Protein AF-A0A1Y1R389-F1 (afdb_monomer_lite)

Foldseek 3Di:
DDDDDDDDDDDDPVVVVVVVVVVVVVVVVVVVVVVVVVVVVVVVVVVVVVVVVVVVVVVVVVVVVVVVVVVVVVVVVVVVVVVVVVVVVVVVVVVVVVVVVVVVVVVVVVVVVVVVVVVVVVVVVVVVVVVVVVVVVVVVVVVPVVVVVVVVVVVVVVVVVVVVVVVVVVVVVVVVVVVVVVVVVVVVVVVVVVVVVVVVVVVVVVVVVVVVVVVVVVVVVVVVVVVVVVVVVVVVVVVVVVVVVVVVVVVVVVVVVVVVPPPADEEEDEEDECQVQEDDDDDPAKYKYFYQHWDQHPNRTDHHGWMWIAHPVVRDIDIHDPDPDPQWDADPVGDTDGDPDDDDCVNVVRDDDDDDDDDDDDDDDDDDDDDDDDDDPDDDDDPDPDDPDPDDDDPDPVVVVVVVVVVVVVVVVVVVVVVVVVVVVVVVVVVVVVVVVVVVVVVVVPVVDPQPPAAEAEDQDDDDPVRDDDRHHYDHDD

Structure (mmCIF, N/CA/C/O backbone):
data_AF-A0A1Y1R389-F1
#
_entry.id   AF-A0A1Y1R389-F1
#
loop_
_atom_site.group_PDB
_atom_site.id
_atom_site.type_symbol
_atom_site.label_atom_id
_atom_site.label_alt_id
_atom_site.label_comp_id
_atom_site.label_asym_id
_atom_site.label_entity_id
_atom_site.label_seq_id
_atom_site.pdbx_PDB_ins_code
_atom_site.Cartn_x
_atom_site.Cartn_y
_atom_site.Cartn_z
_atom_site.occupancy
_atom_site.B_iso_or_equiv
_atom_site.auth_seq_id
_atom_site.auth_comp_id
_atom_site.auth_asym_id
_atom_site.auth_atom_id
_atom_site.pdbx_PDB_model_num
ATOM 1 N N . MET A 1 1 ? -97.503 27.993 223.653 1.00 45.38 1 MET A N 1
ATOM 2 C CA . MET A 1 1 ? -98.940 27.662 223.507 1.00 45.38 1 MET A CA 1
ATOM 3 C C . MET A 1 1 ? -99.157 27.095 222.106 1.00 45.38 1 MET A C 1
ATOM 5 O O . MET A 1 1 ? -98.346 27.399 221.241 1.00 45.38 1 MET A O 1
ATOM 9 N N . ALA A 1 2 ? -100.157 26.230 221.907 1.00 49.81 2 ALA A N 1
ATOM 10 C CA . ALA A 1 2 ? -100.458 25.597 220.611 1.00 49.81 2 ALA A CA 1
ATOM 11 C C . ALA A 1 2 ? -101.105 26.612 219.616 1.00 49.81 2 ALA A C 1
ATOM 13 O O . ALA A 1 2 ? -101.190 27.790 219.946 1.00 49.81 2 ALA A O 1
ATOM 14 N N . ILE A 1 3 ? -101.552 26.268 218.400 1.00 48.22 3 ILE A N 1
ATOM 15 C CA . ILE A 1 3 ? -102.660 25.336 218.094 1.00 48.22 3 ILE A CA 1
ATOM 16 C C . ILE A 1 3 ? -102.503 24.677 216.705 1.00 48.22 3 ILE A C 1
ATOM 18 O O . ILE A 1 3 ? -101.994 25.263 215.756 1.00 48.22 3 ILE A O 1
ATOM 22 N N . LYS A 1 4 ? -102.998 23.437 216.620 1.00 59.94 4 LYS A N 1
ATOM 23 C CA . LYS A 1 4 ? -103.122 22.549 215.452 1.00 59.94 4 LYS A CA 1
ATOM 24 C C . LYS A 1 4 ? -104.502 22.728 214.793 1.00 59.94 4 LYS A C 1
ATOM 26 O O . LYS A 1 4 ? -105.494 22.657 215.513 1.00 59.94 4 LYS A O 1
ATOM 31 N N . VAL A 1 5 ? -104.589 22.872 213.464 1.00 45.84 5 VAL A N 1
ATOM 32 C CA . VAL A 1 5 ? -105.862 22.850 212.695 1.00 45.84 5 VAL A CA 1
ATOM 33 C C . VAL A 1 5 ? -105.680 22.084 211.373 1.00 45.84 5 VAL A C 1
ATOM 35 O O . VAL A 1 5 ? -104.595 22.100 210.797 1.00 45.84 5 VAL A O 1
ATOM 38 N N . THR A 1 6 ? -106.730 21.398 210.903 1.00 64.38 6 THR A N 1
ATOM 39 C CA . THR A 1 6 ? -106.739 20.533 209.706 1.00 64.38 6 THR A CA 1
ATOM 40 C C . THR A 1 6 ? -107.938 20.851 208.800 1.00 64.38 6 THR A C 1
ATOM 42 O O . THR A 1 6 ? -109.067 20.759 209.268 1.00 64.38 6 THR A O 1
ATOM 45 N N . VAL A 1 7 ? -107.689 21.174 207.520 1.00 46.91 7 VAL A N 1
ATOM 46 C CA . VAL A 1 7 ? -108.615 21.300 206.356 1.00 46.91 7 VAL A CA 1
ATOM 47 C C . VAL A 1 7 ? -107.730 21.138 205.093 1.00 46.91 7 VAL A C 1
ATOM 49 O O . VAL A 1 7 ? -106.560 21.503 205.175 1.00 46.91 7 VAL A O 1
ATOM 52 N N . GLY A 1 8 ? -108.114 20.623 203.915 1.00 51.69 8 GLY A N 1
ATOM 53 C CA . GLY A 1 8 ? -109.344 20.010 203.370 1.00 51.69 8 GLY A CA 1
ATOM 54 C C . GLY A 1 8 ? -109.070 19.541 201.914 1.00 51.69 8 GLY A C 1
ATOM 55 O O . GLY A 1 8 ? -107.903 19.496 201.527 1.00 51.69 8 GLY A O 1
ATOM 56 N N . ALA A 1 9 ? -110.082 19.207 201.090 1.00 58.72 9 ALA A N 1
ATOM 57 C CA . ALA A 1 9 ? -109.864 18.739 199.701 1.00 58.72 9 ALA A CA 1
ATOM 58 C C . ALA A 1 9 ? -110.769 19.392 198.630 1.00 58.72 9 ALA A C 1
ATOM 60 O O . ALA A 1 9 ? -111.972 19.511 198.843 1.00 58.72 9 ALA A O 1
ATOM 61 N N . VAL A 1 10 ? -110.195 19.705 197.452 1.00 46.00 10 VAL A N 1
ATOM 62 C CA . VAL A 1 10 ? -110.872 19.883 196.140 1.00 46.00 10 VAL A CA 1
ATOM 63 C C . VAL A 1 10 ? -109.866 19.560 195.018 1.00 46.00 10 VAL A C 1
ATOM 65 O O . VAL A 1 10 ? -108.827 20.212 194.958 1.00 46.00 10 VAL A O 1
ATOM 68 N N . ASN A 1 11 ? -110.135 18.594 194.124 1.00 57.62 11 ASN A N 1
ATOM 69 C CA . ASN A 1 11 ? -109.283 18.333 192.945 1.00 57.62 11 ASN A CA 1
ATOM 70 C C . ASN A 1 11 ? -110.020 17.515 191.852 1.00 57.62 11 ASN A C 1
ATOM 72 O O . ASN A 1 11 ? -110.105 16.296 191.967 1.00 57.62 11 ASN A O 1
ATOM 76 N N . ALA A 1 12 ? -110.583 18.159 190.818 1.00 52.56 12 ALA A N 1
ATOM 77 C CA . ALA A 1 12 ? -111.330 17.462 189.749 1.00 52.56 12 ALA A CA 1
ATOM 78 C C . ALA A 1 12 ? -111.183 18.038 188.316 1.00 52.56 12 ALA A C 1
ATOM 80 O O . ALA A 1 12 ? -111.025 17.241 187.393 1.00 52.56 12 ALA A O 1
ATOM 81 N N . PRO A 1 13 ? -111.174 19.369 188.065 1.00 55.53 13 PRO A N 1
ATOM 82 C CA . PRO A 1 13 ? -111.161 19.890 186.686 1.00 55.53 13 PRO A CA 1
ATOM 83 C C . PRO A 1 13 ? -109.853 19.679 185.903 1.00 55.53 13 PRO A C 1
ATOM 85 O O . PRO A 1 13 ? -109.844 19.813 184.684 1.00 55.53 13 PRO A O 1
ATOM 88 N N . VAL A 1 14 ? -108.744 19.371 186.583 1.00 59.16 14 VAL A N 1
ATOM 89 C CA . VAL A 1 14 ? -107.401 19.308 185.972 1.00 59.16 14 VAL A CA 1
ATOM 90 C C . VAL A 1 14 ? -107.189 18.032 185.141 1.00 59.16 14 VAL A C 1
ATOM 92 O O . VAL A 1 14 ? -106.458 18.064 184.154 1.00 59.16 14 VAL A O 1
ATOM 95 N N . ASN A 1 15 ? -107.844 16.918 185.490 1.00 59.34 15 ASN A N 1
ATOM 96 C CA . ASN A 1 15 ? -107.524 15.606 184.909 1.00 59.34 15 ASN A CA 1
ATOM 97 C C . ASN A 1 15 ? -107.924 15.486 183.425 1.00 59.34 15 ASN A C 1
ATOM 99 O O . ASN A 1 15 ? -107.155 14.981 182.612 1.00 59.34 15 ASN A O 1
ATOM 103 N N . VAL A 1 16 ? -109.086 16.034 183.050 1.00 61.75 16 VAL A N 1
ATOM 104 C CA . VAL A 1 16 ? -109.614 15.979 181.670 1.00 61.75 16 VAL A CA 1
ATOM 105 C C . VAL A 1 16 ? -108.739 16.779 180.692 1.00 61.75 16 VAL A C 1
ATOM 107 O O . VAL A 1 16 ? -108.562 16.388 179.539 1.00 61.75 16 VAL A O 1
ATOM 110 N N . ALA A 1 17 ? -108.142 17.883 181.152 1.00 59.91 17 ALA A N 1
ATOM 111 C CA . ALA A 1 17 ? -107.204 18.669 180.349 1.00 59.91 17 ALA A CA 1
ATOM 112 C C . ALA A 1 17 ? -105.877 17.925 180.104 1.00 59.91 17 ALA A C 1
ATOM 114 O O . ALA A 1 17 ? -105.259 18.107 179.055 1.00 59.91 17 ALA A O 1
ATOM 115 N N . LEU A 1 18 ? -105.461 17.074 181.048 1.00 61.00 18 LEU A N 1
ATOM 116 C CA . LEU A 1 18 ? -104.231 16.287 180.965 1.00 61.00 18 LEU A CA 1
ATOM 117 C C . LEU A 1 18 ? -104.371 15.123 179.966 1.00 61.00 18 LEU A C 1
ATOM 119 O O . LEU A 1 18 ? -103.515 14.938 179.103 1.00 61.00 18 LEU A O 1
ATOM 123 N N . GLU A 1 19 ? -105.494 14.400 180.016 1.00 65.19 19 GLU A N 1
ATOM 124 C CA . GLU A 1 19 ? -105.817 13.313 179.075 1.00 65.19 19 GLU A CA 1
ATOM 125 C C . GLU A 1 19 ? -105.947 13.823 177.625 1.00 65.19 19 GLU A C 1
ATOM 127 O O . GLU A 1 19 ? -105.433 13.205 176.688 1.00 65.19 19 GLU A O 1
ATOM 132 N N . GLY A 1 20 ? -106.553 15.003 177.433 1.00 70.38 20 GLY A N 1
ATOM 133 C CA . GLY A 1 20 ? -106.650 15.657 176.123 1.00 70.38 20 GLY A CA 1
ATOM 134 C C . GLY A 1 20 ? -105.307 16.122 175.538 1.00 70.38 20 GLY A C 1
ATOM 135 O O . GLY A 1 20 ? -105.190 16.252 174.316 1.00 70.38 20 GLY A O 1
ATOM 136 N N . LEU A 1 21 ? -104.290 16.352 176.377 1.00 72.62 21 LEU A N 1
ATOM 137 C CA . LEU A 1 21 ? -102.921 16.639 175.937 1.00 72.62 21 LEU A CA 1
ATOM 138 C C . LEU A 1 21 ? -102.207 15.359 175.485 1.00 72.62 21 LEU A C 1
ATOM 140 O O . LEU A 1 21 ? -101.697 15.316 174.367 1.00 72.62 21 LEU A O 1
ATOM 144 N N . ALA A 1 22 ? -102.256 14.299 176.296 1.00 72.50 22 ALA A N 1
ATOM 145 C CA . ALA A 1 22 ? -101.604 13.022 175.994 1.00 72.50 22 ALA A CA 1
ATOM 146 C C . ALA A 1 22 ? -102.095 12.402 174.669 1.00 72.50 22 ALA A C 1
ATOM 148 O O . ALA A 1 22 ? -101.304 11.879 173.884 1.00 72.50 22 ALA A O 1
ATOM 149 N N . HIS A 1 23 ? -103.395 12.515 174.364 1.00 80.81 23 HIS A N 1
ATOM 150 C CA . HIS A 1 23 ? -103.935 12.043 173.085 1.00 80.81 23 HIS A CA 1
ATOM 151 C C . HIS A 1 23 ? -103.413 12.852 171.880 1.00 80.81 23 HIS A C 1
ATOM 153 O O . HIS A 1 23 ? -103.136 12.280 170.825 1.00 80.81 23 HIS A O 1
ATOM 159 N N . LYS A 1 24 ? -103.217 14.171 172.033 1.00 78.62 24 LYS A N 1
ATOM 160 C CA . LYS A 1 24 ? -102.603 15.014 170.992 1.00 78.62 24 LYS A CA 1
ATOM 161 C C . LYS A 1 24 ? -101.127 14.689 170.777 1.00 78.62 24 LYS A C 1
ATOM 163 O O . LYS A 1 24 ? -100.695 14.665 169.629 1.00 78.62 24 LYS A O 1
ATOM 168 N N . GLU A 1 25 ? -100.373 14.418 171.841 1.00 77.69 25 GLU A N 1
ATOM 169 C CA . GLU A 1 25 ? -98.967 14.001 171.737 1.00 77.69 25 GLU A CA 1
ATOM 170 C C . GLU A 1 25 ? -98.828 12.654 171.013 1.00 77.69 25 GLU A C 1
ATOM 172 O O . GLU A 1 25 ? -97.992 12.526 170.120 1.00 77.69 25 GLU A O 1
ATOM 177 N N . ALA A 1 26 ? -99.700 11.682 171.304 1.00 79.94 26 ALA A N 1
ATOM 178 C CA . ALA A 1 26 ? -99.715 10.393 170.610 1.00 79.94 26 ALA A CA 1
ATOM 179 C C . ALA A 1 26 ? -100.033 10.523 169.105 1.00 79.94 26 ALA A C 1
ATOM 181 O O . ALA A 1 26 ? -99.368 9.899 168.277 1.00 79.94 26 ALA A O 1
ATOM 182 N N . ILE A 1 27 ? -101.007 11.366 168.733 1.00 84.88 27 ILE A N 1
ATOM 183 C CA . ILE A 1 27 ? -101.313 11.663 167.321 1.00 84.88 27 ILE A CA 1
ATOM 184 C C . ILE A 1 27 ? -100.128 12.362 166.643 1.00 84.88 27 ILE A C 1
ATOM 186 O O . ILE A 1 27 ? -99.777 12.019 165.515 1.00 84.88 27 ILE A O 1
ATOM 190 N N . LEU A 1 28 ? -99.492 13.322 167.320 1.00 83.19 28 LEU A N 1
ATOM 191 C CA . LEU A 1 28 ? -98.331 14.031 166.783 1.00 83.19 28 LEU A CA 1
ATOM 192 C C . LEU A 1 28 ? -97.160 13.071 166.516 1.00 83.19 28 LEU A C 1
ATOM 194 O O . LEU A 1 28 ? -96.515 13.189 165.476 1.00 83.19 28 LEU A O 1
ATOM 198 N N . ALA A 1 29 ? -96.933 12.095 167.399 1.00 80.69 29 ALA A N 1
ATOM 199 C CA . ALA A 1 29 ? -95.910 11.067 167.227 1.00 80.69 29 ALA A CA 1
ATOM 200 C C . ALA A 1 29 ? -96.192 10.125 166.036 1.00 80.69 29 ALA A C 1
ATOM 202 O O . ALA A 1 29 ? -95.280 9.862 165.254 1.00 80.69 29 ALA A O 1
ATOM 203 N N . ASP A 1 30 ? -97.436 9.660 165.838 1.00 86.31 30 ASP A N 1
ATOM 204 C CA . ASP A 1 30 ? -97.798 8.846 164.658 1.00 86.31 30 ASP A CA 1
ATOM 205 C C . ASP A 1 30 ? -97.651 9.640 163.351 1.00 86.31 30 ASP A C 1
ATOM 207 O O . ASP A 1 30 ? -97.080 9.144 162.379 1.00 86.31 30 ASP A O 1
ATOM 211 N N . VAL A 1 31 ? -98.082 10.907 163.337 1.00 86.81 31 VAL A N 1
ATOM 212 C CA . VAL A 1 31 ? -97.905 11.801 162.181 1.00 86.81 31 VAL A CA 1
ATOM 213 C C . VAL A 1 31 ? -96.419 12.018 161.877 1.00 86.81 31 VAL A C 1
ATOM 215 O O . VAL A 1 31 ? -96.028 11.954 160.713 1.00 86.81 31 VAL A O 1
ATOM 218 N N . GLN A 1 32 ? -95.572 12.210 162.892 1.00 84.69 32 GLN A N 1
ATOM 219 C CA . GLN A 1 32 ? -94.119 12.316 162.718 1.00 84.69 32 GLN A CA 1
ATOM 220 C C . GLN A 1 32 ? -93.498 11.014 162.186 1.00 84.69 32 GLN A C 1
ATOM 222 O O . GLN A 1 32 ? -92.685 11.065 161.263 1.00 84.69 32 GLN A O 1
ATOM 227 N N . ALA A 1 33 ? -93.910 9.849 162.697 1.00 82.94 33 ALA A N 1
ATOM 228 C CA . ALA A 1 33 ? -93.430 8.548 162.226 1.00 82.94 33 ALA A CA 1
ATOM 229 C C . ALA A 1 33 ? -93.843 8.268 160.769 1.00 82.94 33 ALA A C 1
ATOM 231 O O . ALA A 1 33 ? -93.015 7.858 159.954 1.00 82.94 33 ALA A O 1
ATOM 232 N N . ARG A 1 34 ? -95.098 8.566 160.406 1.00 87.62 34 ARG A N 1
ATOM 233 C CA . ARG A 1 34 ? -95.589 8.501 159.021 1.00 87.62 34 ARG A CA 1
ATOM 234 C C . ARG A 1 34 ? -94.856 9.472 158.104 1.00 87.62 34 ARG A C 1
ATOM 236 O O . ARG A 1 34 ? -94.511 9.101 156.987 1.00 87.62 34 ARG A O 1
ATOM 243 N N . GLN A 1 35 ? -94.593 10.695 158.562 1.00 86.25 35 GLN A N 1
ATOM 244 C CA . GLN A 1 35 ? -93.839 11.679 157.788 1.00 86.25 35 GLN A CA 1
ATOM 245 C C . GLN A 1 35 ? -92.400 11.204 157.535 1.00 86.25 35 GLN A C 1
ATOM 247 O O . GLN A 1 35 ? -91.889 11.395 156.431 1.00 86.25 35 GLN A O 1
ATOM 252 N N . ALA A 1 36 ? -91.765 10.544 158.509 1.00 84.38 36 ALA A N 1
ATOM 253 C CA . ALA A 1 36 ? -90.453 9.925 158.332 1.00 84.38 36 ALA A CA 1
ATOM 254 C C . ALA A 1 36 ? -90.490 8.781 157.298 1.00 84.38 36 ALA A C 1
ATOM 256 O O . ALA A 1 36 ? -89.715 8.816 156.349 1.00 84.38 36 ALA A O 1
ATOM 257 N N . ASP A 1 37 ? -91.435 7.839 157.404 1.00 88.50 37 ASP A N 1
ATOM 258 C CA . ASP A 1 37 ? -91.607 6.733 156.441 1.00 88.50 37 ASP A CA 1
ATOM 259 C C . ASP A 1 37 ? -91.901 7.228 155.009 1.00 88.50 37 ASP A C 1
ATOM 261 O O . ASP A 1 37 ? -91.304 6.749 154.045 1.00 88.50 37 ASP A O 1
ATOM 265 N N . VAL A 1 38 ? -92.753 8.250 154.856 1.00 89.94 38 VAL A N 1
ATOM 266 C CA . VAL A 1 38 ? -92.995 8.921 153.565 1.00 89.94 38 VAL A CA 1
ATOM 267 C C . VAL A 1 38 ? -91.718 9.573 153.031 1.00 89.94 38 VAL A C 1
ATOM 269 O O . VAL A 1 38 ? -91.449 9.484 151.834 1.00 89.94 38 VAL A O 1
ATOM 272 N N . THR A 1 39 ? -90.905 10.185 153.896 1.00 89.25 39 THR A N 1
ATOM 273 C CA . THR A 1 39 ? -89.628 10.803 153.501 1.00 89.25 39 THR A CA 1
ATOM 274 C C . THR A 1 39 ? -88.616 9.746 153.044 1.00 89.25 39 THR A C 1
ATOM 276 O O . THR A 1 39 ? -87.987 9.927 152.004 1.00 89.25 39 THR A O 1
ATOM 279 N N . THR A 1 40 ? -88.508 8.612 153.747 1.00 89.50 40 THR A N 1
ATOM 280 C CA . THR A 1 40 ? -87.661 7.476 153.342 1.00 89.50 40 THR A CA 1
ATOM 281 C C . THR A 1 40 ? -88.115 6.884 152.010 1.00 89.50 40 THR A C 1
ATOM 283 O O . THR A 1 40 ? -87.312 6.769 151.090 1.00 89.50 40 THR A O 1
ATOM 286 N N . LYS A 1 41 ? -89.412 6.597 151.843 1.00 90.75 41 LYS A N 1
ATOM 287 C CA . LYS A 1 41 ? -89.960 6.083 150.575 1.00 90.75 41 LYS A CA 1
ATOM 288 C C . LYS A 1 41 ? -89.781 7.061 149.419 1.00 90.75 41 LYS A C 1
ATOM 290 O O . LYS A 1 41 ? -89.550 6.635 148.291 1.00 90.75 41 LYS A O 1
ATOM 295 N N . HIS A 1 42 ? -89.872 8.364 149.679 1.00 90.44 42 HIS A N 1
ATOM 296 C CA . HIS A 1 42 ? -89.576 9.376 148.673 1.00 90.44 42 HIS A CA 1
ATOM 297 C C . HIS A 1 42 ? -88.094 9.350 148.272 1.00 90.44 42 HIS A C 1
ATOM 299 O O . HIS A 1 42 ? -87.804 9.372 147.079 1.00 90.44 42 HIS A O 1
ATOM 305 N N . ALA A 1 43 ? -87.171 9.214 149.231 1.00 89.56 43 ALA A N 1
ATOM 306 C CA . ALA A 1 43 ? -85.747 9.047 148.945 1.00 89.56 43 ALA A CA 1
ATOM 307 C C . ALA A 1 43 ? -85.463 7.776 148.117 1.00 89.56 43 ALA A C 1
ATOM 309 O O . ALA A 1 43 ? -84.770 7.867 147.107 1.00 89.56 43 ALA A O 1
ATOM 310 N N . ASP A 1 44 ? -86.065 6.631 148.456 1.00 91.44 44 ASP A N 1
ATOM 311 C CA . ASP A 1 44 ? -85.935 5.384 147.680 1.00 91.44 44 ASP A CA 1
ATOM 312 C C . ASP A 1 44 ? -86.452 5.534 146.238 1.00 91.44 44 ASP A C 1
ATOM 314 O O . ASP A 1 44 ? -85.852 5.019 145.294 1.00 91.44 44 ASP A O 1
ATOM 318 N N . VAL A 1 45 ? -87.569 6.249 146.045 1.00 92.81 45 VAL A N 1
ATOM 319 C CA . VAL A 1 45 ? -88.114 6.553 144.710 1.00 92.81 45 VAL A CA 1
ATOM 320 C C . VAL A 1 45 ? -87.182 7.481 143.930 1.00 92.81 45 VAL A C 1
ATOM 322 O O . VAL A 1 45 ? -86.993 7.269 142.735 1.00 92.81 45 VAL A O 1
ATOM 325 N N . VAL A 1 46 ? -86.566 8.471 144.583 1.00 92.56 46 VAL A N 1
ATOM 326 C CA . VAL A 1 46 ? -85.563 9.352 143.961 1.00 92.56 46 VAL A CA 1
ATOM 327 C C . VAL A 1 46 ? -84.317 8.562 143.544 1.00 92.56 46 VAL A C 1
ATOM 329 O O . VAL A 1 46 ? -83.844 8.750 142.424 1.00 92.56 46 VAL A O 1
ATOM 332 N N . VAL A 1 47 ? -83.828 7.636 144.379 1.00 93.62 47 VAL A N 1
ATOM 333 C CA . VAL A 1 47 ? -82.701 6.747 144.036 1.00 93.62 47 VAL A CA 1
ATOM 334 C C . VAL A 1 47 ? -83.045 5.878 142.827 1.00 93.62 47 VAL A C 1
ATOM 336 O O . VAL A 1 47 ? -82.328 5.926 141.831 1.00 93.62 47 VAL A O 1
ATOM 339 N N . LYS A 1 48 ? -84.182 5.170 142.853 1.00 93.31 48 LYS A N 1
ATOM 340 C CA . LYS A 1 48 ? -84.623 4.320 141.731 1.00 93.31 48 LYS A CA 1
ATOM 341 C C . LYS A 1 48 ? -84.879 5.096 140.445 1.00 93.31 48 LYS A C 1
ATOM 343 O O . LYS A 1 48 ? -84.648 4.577 139.359 1.00 93.31 48 LYS A O 1
ATOM 348 N N . HIS A 1 49 ? -85.356 6.335 140.541 1.00 92.75 49 HIS A N 1
ATOM 349 C CA . HIS A 1 49 ? -85.484 7.192 139.367 1.00 92.75 49 HIS A CA 1
ATOM 350 C C . HIS A 1 49 ? -84.107 7.541 138.783 1.00 92.75 49 HIS A C 1
ATOM 352 O O . HIS A 1 49 ? -83.945 7.488 137.566 1.00 92.75 49 HIS A O 1
ATOM 358 N N . GLY A 1 50 ? -83.114 7.815 139.636 1.00 92.31 50 GLY A N 1
ATOM 359 C CA . GLY A 1 50 ? -81.720 7.990 139.227 1.00 92.31 50 GLY A CA 1
ATOM 360 C C . GLY A 1 50 ? -81.134 6.749 138.546 1.00 92.31 50 GLY A C 1
ATOM 361 O O . GLY A 1 50 ? -80.541 6.879 137.480 1.00 92.31 50 GLY A O 1
ATOM 362 N N . GLU A 1 51 ? -81.355 5.555 139.105 1.00 94.00 51 GLU A N 1
ATOM 363 C CA . GLU A 1 51 ? -80.950 4.273 138.499 1.00 94.00 51 GLU A CA 1
ATOM 364 C C . GLU A 1 51 ? -81.573 4.088 137.104 1.00 94.00 51 GLU A C 1
ATOM 366 O O . GLU A 1 51 ? -80.860 3.828 136.139 1.00 94.00 51 GLU A O 1
ATOM 371 N N . VAL A 1 52 ? -82.881 4.330 136.956 1.00 94.94 52 VAL A N 1
ATOM 372 C CA . VAL A 1 52 ? -83.581 4.229 135.660 1.00 94.94 52 VAL A CA 1
ATOM 373 C C . VAL A 1 52 ? -83.050 5.226 134.623 1.00 94.94 52 VAL A C 1
ATOM 375 O O . VAL A 1 52 ? -82.966 4.884 133.444 1.00 94.94 52 VAL A O 1
ATOM 378 N N . GLU A 1 53 ? -82.680 6.447 135.016 1.00 93.75 53 GLU A N 1
ATOM 379 C CA . GLU A 1 53 ? -82.071 7.407 134.083 1.00 93.75 53 GLU A CA 1
ATOM 380 C C . GLU A 1 53 ? -80.622 7.025 133.710 1.00 93.75 53 GLU A C 1
ATOM 382 O O . GLU A 1 53 ? -80.200 7.297 132.583 1.00 93.75 53 GLU A O 1
ATOM 387 N N . VAL A 1 54 ? -79.884 6.322 134.583 1.00 95.12 54 VAL A N 1
ATOM 388 C CA . VAL A 1 54 ? -78.576 5.719 134.249 1.00 95.12 54 VAL A CA 1
ATOM 389 C C . VAL A 1 54 ? -78.739 4.566 133.255 1.00 95.12 54 VAL A C 1
ATOM 391 O O . VAL A 1 54 ? -78.112 4.605 132.195 1.00 95.12 54 VAL A O 1
ATOM 394 N N . ASP A 1 55 ? -79.628 3.604 133.521 1.00 94.69 55 ASP A N 1
ATOM 395 C CA . ASP A 1 55 ? -79.926 2.491 132.604 1.00 94.69 55 ASP A CA 1
ATOM 396 C C . ASP A 1 55 ? -80.371 3.012 131.228 1.00 94.69 55 ASP A C 1
ATOM 398 O O . ASP A 1 55 ? -79.963 2.516 130.175 1.00 94.69 55 ASP A O 1
ATOM 402 N N . ARG A 1 56 ? -81.191 4.069 131.215 1.00 94.44 56 ARG A N 1
ATOM 403 C CA . ARG A 1 56 ? -81.651 4.732 129.990 1.00 94.44 56 ARG A CA 1
ATOM 404 C C . ARG A 1 56 ? -80.506 5.377 129.210 1.00 94.44 56 ARG A C 1
ATOM 406 O O . ARG A 1 56 ? -80.513 5.315 127.978 1.00 94.44 56 ARG A O 1
ATOM 413 N N . ALA A 1 57 ? -79.540 5.985 129.899 1.00 94.19 57 ALA A N 1
ATOM 414 C CA . ALA A 1 57 ? -78.339 6.531 129.277 1.00 94.19 57 ALA A CA 1
ATOM 415 C C . ALA A 1 57 ? -77.442 5.417 128.707 1.00 94.19 57 ALA A C 1
ATOM 417 O O . ALA A 1 57 ? -76.949 5.557 127.586 1.00 94.19 57 ALA A O 1
ATOM 418 N N . GLU A 1 58 ? -77.293 4.289 129.410 1.00 95.75 58 GLU A N 1
ATOM 419 C CA . GLU A 1 58 ? -76.532 3.135 128.918 1.00 95.75 58 GLU A CA 1
ATOM 420 C C . GLU A 1 58 ? -77.196 2.497 127.688 1.00 95.75 58 GLU A C 1
ATOM 422 O O . GLU A 1 58 ? -76.538 2.273 126.674 1.00 95.75 58 GLU A O 1
ATOM 427 N N . VAL A 1 59 ? -78.516 2.282 127.707 1.00 95.50 59 VAL A N 1
ATOM 428 C CA . VAL A 1 59 ? -79.269 1.777 126.544 1.00 95.50 59 VAL A CA 1
ATOM 429 C C . VAL A 1 59 ? -79.142 2.720 125.343 1.00 95.50 59 VAL A C 1
ATOM 431 O O . VAL A 1 59 ? -78.991 2.254 124.211 1.00 95.50 59 VAL A O 1
ATOM 434 N N . ALA A 1 60 ? -79.152 4.039 125.561 1.00 94.44 60 ALA A N 1
ATOM 435 C CA . ALA A 1 60 ? -78.924 5.015 124.496 1.00 94.44 60 ALA A CA 1
ATOM 436 C C . ALA A 1 60 ? -77.492 4.939 123.926 1.00 94.44 60 ALA A C 1
ATOM 438 O O . ALA A 1 60 ? -77.324 4.992 122.706 1.00 94.44 60 ALA A O 1
ATOM 439 N N . ALA A 1 61 ? -76.478 4.764 124.780 1.00 95.31 61 ALA A N 1
ATOM 440 C CA . ALA A 1 61 ? -75.084 4.597 124.367 1.00 95.31 61 ALA A CA 1
ATOM 441 C C . ALA A 1 61 ? -74.855 3.277 123.607 1.00 95.31 61 ALA A C 1
ATOM 443 O O . ALA A 1 61 ? -74.260 3.282 122.531 1.00 95.31 61 ALA A O 1
ATOM 444 N N . ASN A 1 62 ? -75.400 2.164 124.105 1.00 95.94 62 ASN A N 1
ATOM 445 C CA . ASN A 1 62 ? -75.331 0.853 123.458 1.00 95.94 62 ASN A CA 1
ATOM 446 C C . ASN A 1 62 ? -76.042 0.854 122.095 1.00 95.94 62 ASN A C 1
ATOM 448 O O . ASN A 1 62 ? -75.544 0.258 121.139 1.00 95.94 62 ASN A O 1
ATOM 452 N N . ARG A 1 63 ? -77.170 1.570 121.956 1.00 95.88 63 ARG A N 1
ATOM 453 C CA . ARG A 1 63 ? -77.823 1.754 120.650 1.00 95.88 63 ARG A CA 1
ATOM 454 C C . ARG A 1 63 ? -76.916 2.503 119.669 1.00 95.88 63 ARG A C 1
ATOM 456 O O . ARG A 1 63 ? -76.807 2.083 118.520 1.00 95.88 63 ARG A O 1
ATOM 463 N N . LEU A 1 64 ? -76.243 3.562 120.124 1.00 95.88 64 LEU A N 1
ATOM 464 C CA . LEU A 1 64 ? -75.308 4.329 119.298 1.00 95.88 64 LEU A CA 1
ATOM 465 C C . LEU A 1 64 ? -74.088 3.490 118.874 1.00 95.88 64 LEU A C 1
ATOM 467 O O . LEU A 1 64 ? -73.670 3.576 117.722 1.00 95.88 64 LEU A O 1
ATOM 471 N N . ASP A 1 65 ? -73.539 2.642 119.752 1.00 96.50 65 ASP A N 1
ATOM 472 C CA . ASP A 1 65 ? -72.466 1.706 119.374 1.00 96.50 65 ASP A CA 1
ATOM 473 C C . ASP A 1 65 ? -72.939 0.695 118.318 1.00 96.50 65 ASP A C 1
ATOM 475 O O . ASP A 1 65 ? -72.256 0.485 117.319 1.00 96.50 65 ASP A O 1
ATOM 479 N N . VAL A 1 66 ? -74.144 0.131 118.460 1.00 95.81 66 VAL A N 1
ATOM 480 C CA . VAL A 1 66 ? -74.725 -0.767 117.444 1.00 95.81 66 VAL A CA 1
ATOM 481 C C . VAL A 1 66 ? -74.926 -0.052 116.099 1.00 95.81 66 VAL A C 1
ATOM 483 O O . VAL A 1 66 ? -74.572 -0.613 115.061 1.00 95.81 66 VAL A O 1
ATOM 486 N N . GLU A 1 67 ? -75.430 1.185 116.095 1.00 96.00 67 GLU A N 1
ATOM 487 C CA . GLU A 1 67 ? -75.582 2.017 114.887 1.00 96.00 67 GLU A CA 1
ATOM 488 C C . GLU A 1 67 ? -74.219 2.316 114.220 1.00 96.00 67 GLU A C 1
ATOM 490 O O . GLU A 1 67 ? -74.067 2.173 112.999 1.00 96.00 67 GLU A O 1
ATOM 495 N N . ASN A 1 68 ? -73.194 2.638 115.017 1.00 96.31 68 ASN A N 1
ATOM 496 C CA . ASN A 1 68 ? -71.824 2.841 114.541 1.00 96.31 68 ASN A CA 1
ATOM 497 C C . ASN A 1 68 ? -71.236 1.551 113.954 1.00 96.31 68 ASN A C 1
ATOM 499 O O . ASN A 1 68 ? -70.760 1.556 112.821 1.00 96.31 68 ASN A O 1
ATOM 503 N N . ARG A 1 69 ? -71.325 0.423 114.669 1.00 96.06 69 ARG A N 1
ATOM 504 C CA . ARG A 1 69 ? -70.839 -0.892 114.213 1.00 96.06 69 ARG A CA 1
ATOM 505 C C . ARG A 1 69 ? -71.531 -1.354 112.935 1.00 96.06 69 ARG A C 1
ATOM 507 O O . ARG A 1 69 ? -70.872 -1.922 112.068 1.00 96.06 69 ARG A O 1
ATOM 514 N N . GLN A 1 70 ? -72.829 -1.091 112.789 1.00 96.12 70 GLN A N 1
ATOM 515 C CA . GLN A 1 70 ? -73.571 -1.391 111.564 1.00 96.12 70 GLN A CA 1
ATOM 516 C C . GLN A 1 70 ? -73.048 -0.562 110.380 1.00 96.12 70 GLN A C 1
ATOM 518 O O . GLN A 1 70 ? -72.835 -1.104 109.295 1.00 96.12 70 GLN A O 1
ATOM 523 N N . THR A 1 71 ? -72.770 0.725 110.599 1.00 96.06 71 THR A N 1
ATOM 524 C CA . THR A 1 71 ? -72.139 1.608 109.601 1.00 96.06 71 THR A CA 1
ATOM 525 C C . THR A 1 71 ? -70.744 1.097 109.211 1.00 96.06 71 THR A C 1
ATOM 527 O O . THR A 1 71 ? -70.422 0.990 108.027 1.00 96.06 71 THR A O 1
ATOM 530 N N . ASP A 1 72 ? -69.954 0.677 110.199 1.00 96.88 72 ASP A N 1
ATOM 531 C CA . ASP A 1 72 ? -68.615 0.095 110.054 1.00 96.88 72 ASP A CA 1
ATOM 532 C C . ASP A 1 72 ? -68.617 -1.228 109.256 1.00 96.88 72 ASP A C 1
ATOM 534 O O . ASP A 1 72 ? -67.688 -1.521 108.497 1.00 96.88 72 ASP A O 1
ATOM 538 N N . VAL A 1 73 ? -69.662 -2.049 109.411 1.00 96.56 73 VAL A N 1
ATOM 539 C CA . VAL A 1 73 ? -69.874 -3.284 108.635 1.00 96.56 73 VAL A CA 1
ATOM 540 C C . VAL A 1 73 ? -70.259 -2.962 107.190 1.00 96.56 73 VAL A C 1
ATOM 542 O O . VAL A 1 73 ? -69.690 -3.553 106.273 1.00 96.56 73 VAL A O 1
ATOM 545 N N . ILE A 1 74 ? -71.153 -1.995 106.963 1.00 96.75 74 ILE A N 1
ATOM 546 C CA . ILE A 1 74 ? -71.545 -1.544 105.614 1.00 96.75 74 ILE A CA 1
ATOM 547 C C . ILE A 1 74 ? -70.337 -0.969 104.853 1.00 96.75 74 ILE A C 1
ATOM 549 O O . ILE A 1 74 ? -70.130 -1.289 103.678 1.00 96.75 74 ILE A O 1
ATOM 553 N N . ALA A 1 75 ? -69.494 -0.180 105.526 1.00 95.69 75 ALA A N 1
ATOM 554 C CA . ALA A 1 75 ? -68.262 0.356 104.952 1.00 95.69 75 ALA A CA 1
ATOM 555 C C . ALA A 1 75 ? -67.282 -0.762 104.544 1.00 95.69 75 ALA A C 1
ATOM 557 O O . ALA A 1 75 ? -66.811 -0.782 103.405 1.00 95.69 75 ALA A O 1
ATOM 558 N N . ARG A 1 76 ? -67.035 -1.746 105.426 1.00 96.44 76 ARG A N 1
ATOM 559 C CA . ARG A 1 76 ? -66.187 -2.913 105.107 1.00 96.44 76 ARG A CA 1
ATOM 560 C C . ARG A 1 76 ? -66.759 -3.766 103.976 1.00 96.44 76 ARG A C 1
ATOM 562 O O . ARG A 1 76 ? -66.001 -4.206 103.118 1.00 96.44 76 ARG A O 1
ATOM 569 N N . GLN A 1 77 ? -68.075 -3.972 103.934 1.00 96.06 77 GLN A N 1
ATOM 570 C CA . GLN A 1 77 ? -68.721 -4.714 102.851 1.00 96.06 77 GLN A CA 1
ATOM 571 C C . GLN A 1 77 ? -68.532 -4.012 101.497 1.00 96.06 77 GLN A C 1
ATOM 573 O O . GLN A 1 77 ? -68.274 -4.674 100.495 1.00 96.06 77 GLN A O 1
ATOM 578 N N . THR A 1 78 ? -68.589 -2.677 101.481 1.00 96.00 78 THR A N 1
ATOM 579 C CA . THR A 1 78 ? -68.349 -1.859 100.282 1.00 96.00 78 THR A CA 1
ATOM 580 C C . THR A 1 78 ? -66.892 -1.960 99.808 1.00 96.00 78 THR A C 1
ATOM 582 O O . THR A 1 78 ? -66.648 -2.191 98.625 1.00 96.00 78 THR A O 1
ATOM 585 N N . ASP A 1 79 ? -65.921 -1.867 100.723 1.00 97.12 79 ASP A N 1
ATOM 586 C CA . ASP A 1 79 ? -64.488 -2.044 100.432 1.00 97.12 79 ASP A CA 1
ATOM 587 C C . ASP A 1 79 ? -64.165 -3.454 99.896 1.00 97.12 79 ASP A C 1
ATOM 589 O O . ASP A 1 79 ? -63.458 -3.592 98.896 1.00 97.12 79 ASP A O 1
ATOM 593 N N . VAL A 1 80 ? -64.746 -4.505 100.487 1.00 96.69 80 VAL A N 1
ATOM 594 C CA . VAL A 1 80 ? -64.629 -5.888 99.985 1.00 96.69 80 VAL A CA 1
ATOM 595 C C . VAL A 1 80 ? -65.194 -6.013 98.568 1.00 96.69 80 VAL A C 1
ATOM 597 O O . VAL A 1 80 ? -64.541 -6.597 97.703 1.00 96.69 80 VAL A O 1
ATOM 600 N N . THR A 1 81 ? -66.366 -5.431 98.293 1.00 96.19 81 THR A N 1
ATOM 601 C CA . THR A 1 81 ? -66.955 -5.425 96.945 1.00 96.19 81 THR A CA 1
ATOM 602 C C . THR A 1 81 ? -66.075 -4.673 95.938 1.00 96.19 81 THR A C 1
ATOM 604 O O . THR A 1 81 ? -65.867 -5.174 94.833 1.00 96.19 81 THR A O 1
ATOM 607 N N . SER A 1 82 ? -65.490 -3.531 96.319 1.00 96.19 82 SER A N 1
ATOM 608 C CA . SER A 1 82 ? -64.555 -2.779 95.467 1.00 96.19 82 SER A CA 1
ATOM 609 C C . SER A 1 82 ? -63.292 -3.587 95.155 1.00 96.19 82 SER A C 1
ATOM 611 O O . SER A 1 82 ? -62.908 -3.719 93.995 1.00 96.19 82 SER A O 1
ATOM 613 N N . LYS A 1 83 ? -62.676 -4.207 96.169 1.00 96.69 83 LYS A N 1
ATOM 614 C CA . LYS A 1 83 ? -61.487 -5.058 95.994 1.00 96.69 83 LYS A CA 1
ATOM 615 C C . LYS A 1 83 ? -61.770 -6.281 95.125 1.00 96.69 83 LYS A C 1
ATOM 617 O O . LYS A 1 83 ? -60.916 -6.671 94.333 1.00 96.69 83 LYS A O 1
ATOM 622 N N . GLN A 1 84 ? -62.964 -6.865 95.226 1.00 96.31 84 GLN A N 1
ATOM 623 C CA . GLN A 1 84 ? -63.372 -7.969 94.359 1.00 96.31 84 GLN A CA 1
ATOM 624 C C . GLN A 1 84 ? -63.515 -7.524 92.893 1.00 96.31 84 GLN A C 1
ATOM 626 O O . GLN A 1 84 ? -63.126 -8.271 91.990 1.00 96.31 84 GLN A O 1
ATOM 631 N N . ALA A 1 85 ? -64.012 -6.307 92.642 1.00 95.00 85 ALA A N 1
ATOM 632 C CA . ALA A 1 85 ? -64.042 -5.726 91.300 1.00 95.00 85 ALA A CA 1
ATOM 633 C C . ALA A 1 85 ? -62.620 -5.490 90.757 1.00 95.00 85 ALA A C 1
ATOM 635 O O . ALA A 1 85 ? -62.309 -5.960 89.664 1.00 95.00 85 ALA A O 1
ATOM 636 N N . ASP A 1 86 ? -61.723 -4.886 91.544 1.00 97.00 86 ASP A N 1
ATOM 637 C CA . ASP A 1 86 ? -60.317 -4.665 91.161 1.00 97.00 86 ASP A CA 1
ATOM 638 C C . ASP A 1 86 ? -59.576 -5.969 90.829 1.00 97.00 86 ASP A C 1
ATOM 640 O O . ASP A 1 86 ? -58.812 -6.031 89.863 1.00 97.00 86 ASP A O 1
ATOM 644 N N . VAL A 1 87 ? -59.789 -7.025 91.624 1.00 96.88 87 VAL A N 1
ATOM 645 C CA . VAL A 1 87 ? -59.228 -8.363 91.368 1.00 96.88 87 VAL A CA 1
ATOM 646 C C . VAL A 1 87 ? -59.774 -8.942 90.063 1.00 96.88 87 VAL A C 1
ATOM 648 O O . VAL A 1 87 ? -59.009 -9.520 89.292 1.00 96.88 87 VAL A O 1
ATOM 651 N N . THR A 1 88 ? -61.064 -8.749 89.780 1.00 96.56 88 THR A N 1
ATOM 652 C CA . THR A 1 88 ? -61.699 -9.219 88.539 1.00 96.56 88 THR A CA 1
ATOM 653 C C . THR A 1 88 ? -61.125 -8.501 87.313 1.00 96.56 88 THR A C 1
ATOM 655 O O . THR A 1 88 ? -60.757 -9.160 86.342 1.00 96.56 88 THR A O 1
ATOM 658 N N . THR A 1 89 ? -60.954 -7.176 87.378 1.00 96.81 89 THR A N 1
ATOM 659 C CA . THR A 1 89 ? -60.320 -6.380 86.312 1.00 96.81 89 THR A CA 1
ATOM 660 C C . THR A 1 89 ? -58.871 -6.808 86.079 1.00 96.81 89 THR A C 1
ATOM 662 O O . THR A 1 89 ? -58.501 -7.135 84.956 1.00 96.81 89 THR A O 1
ATOM 665 N N . LYS A 1 90 ? -58.060 -6.922 87.141 1.00 96.75 90 LYS A N 1
ATOM 666 C CA . LYS A 1 90 ? -56.661 -7.376 87.026 1.00 96.75 90 LYS A CA 1
ATOM 667 C C . LYS A 1 90 ? -56.545 -8.793 86.467 1.00 96.75 90 LYS A C 1
ATOM 669 O O . LYS A 1 90 ? -55.607 -9.078 85.729 1.00 96.75 90 LYS A O 1
ATOM 674 N N . HIS A 1 91 ? -57.483 -9.683 86.795 1.00 96.38 91 HIS A N 1
ATOM 675 C CA . HIS A 1 91 ? -57.535 -11.015 86.199 1.00 96.38 91 HIS A CA 1
ATOM 676 C C . HIS A 1 91 ? -57.832 -10.943 84.693 1.00 96.38 91 HIS A C 1
ATOM 678 O O . HIS A 1 91 ? -57.197 -11.655 83.918 1.00 96.38 91 HIS A O 1
ATOM 684 N N . ALA A 1 92 ? -58.757 -10.081 84.258 1.00 95.38 92 ALA A N 1
ATOM 685 C CA . ALA A 1 92 ? -59.029 -9.869 82.836 1.00 95.38 92 ALA A CA 1
ATOM 686 C C . ALA A 1 92 ? -57.791 -9.330 82.091 1.00 95.38 92 ALA A C 1
ATOM 688 O O . ALA A 1 92 ? -57.419 -9.895 81.064 1.00 95.38 92 ALA A O 1
ATOM 689 N N . ASP A 1 93 ? -57.093 -8.334 82.648 1.00 97.38 93 ASP A N 1
ATOM 690 C CA . ASP A 1 93 ? -55.849 -7.791 82.074 1.00 97.38 93 ASP A CA 1
ATOM 691 C C . ASP A 1 93 ? -54.750 -8.861 81.936 1.00 97.38 93 ASP A C 1
ATOM 693 O O . ASP A 1 93 ? -54.039 -8.912 80.931 1.00 97.38 93 ASP A O 1
ATOM 697 N N . VAL A 1 94 ? -54.608 -9.742 82.935 1.00 96.94 94 VAL A N 1
ATOM 698 C CA . VAL A 1 94 ? -53.655 -10.866 82.898 1.00 96.94 94 VAL A CA 1
ATOM 699 C C . VAL A 1 94 ? -54.023 -11.875 81.808 1.00 96.94 94 VAL A C 1
ATOM 701 O O . VAL A 1 94 ? -53.131 -12.355 81.110 1.00 96.94 94 VAL A O 1
ATOM 704 N N . VAL A 1 95 ? -55.313 -12.170 81.615 1.00 96.69 95 VAL A N 1
ATOM 705 C CA . VAL A 1 95 ? -55.783 -13.049 80.530 1.00 96.69 95 VAL A CA 1
ATOM 706 C C . VAL A 1 95 ? -55.502 -12.433 79.155 1.00 96.69 95 VAL A C 1
ATOM 708 O O . VAL A 1 95 ? -55.016 -13.141 78.275 1.00 96.69 95 VAL A O 1
ATOM 711 N N . VAL A 1 96 ? -55.733 -11.127 78.974 1.00 97.44 96 VAL A N 1
ATOM 712 C CA . VAL A 1 96 ? -55.417 -10.421 77.717 1.00 97.44 96 VAL A CA 1
ATOM 713 C C . VAL A 1 96 ? -53.918 -10.485 77.420 1.00 97.44 96 VAL A C 1
ATOM 715 O O . VAL A 1 96 ? -53.537 -10.956 76.351 1.00 97.44 96 VAL A O 1
ATOM 718 N N . LYS A 1 97 ? -53.062 -10.127 78.386 1.00 96.50 97 LYS A N 1
ATOM 719 C CA . LYS A 1 97 ? -51.599 -10.180 78.213 1.00 96.50 97 LYS A CA 1
ATOM 720 C C . LYS A 1 97 ? -51.065 -11.587 77.965 1.00 96.50 97 LYS A C 1
ATOM 722 O O . LYS A 1 97 ? -50.095 -11.751 77.234 1.00 96.50 97 LYS A O 1
ATOM 727 N N . HIS A 1 98 ? -51.684 -12.615 78.545 1.00 96.06 98 HIS A N 1
ATOM 728 C CA . HIS A 1 98 ? -51.339 -13.999 78.218 1.00 96.06 98 HIS A CA 1
ATOM 729 C C . HIS A 1 98 ? -51.689 -14.330 76.756 1.00 96.06 98 HIS A C 1
ATOM 731 O O . HIS A 1 98 ? -50.916 -15.017 76.088 1.00 96.06 98 HIS A O 1
ATOM 737 N N . GLY A 1 99 ? -52.821 -13.831 76.247 1.00 95.50 99 GLY A N 1
ATOM 738 C CA . GLY A 1 99 ? -53.196 -13.961 74.838 1.00 95.50 99 GLY A CA 1
ATOM 739 C C . GLY A 1 99 ? -52.201 -13.281 73.894 1.00 95.50 99 GLY A C 1
ATOM 740 O O . GLY A 1 99 ? -51.777 -13.899 72.922 1.00 95.50 99 GLY A O 1
ATOM 741 N N . GLU A 1 100 ? -51.777 -12.055 74.217 1.00 97.00 100 GLU A N 1
ATOM 742 C CA . GLU A 1 100 ? -50.744 -11.312 73.474 1.00 97.00 100 GLU A CA 1
ATOM 743 C C . GLU A 1 100 ? -49.412 -12.084 73.435 1.00 97.00 100 GLU A C 1
ATOM 745 O O . GLU A 1 100 ? -48.871 -12.329 72.361 1.00 97.00 100 GLU A O 1
ATOM 750 N N . VAL A 1 101 ? -48.930 -12.570 74.587 1.00 96.75 101 VAL A N 1
ATOM 751 C CA . VAL A 1 101 ? -47.670 -13.334 74.677 1.00 96.75 101 VAL A CA 1
ATOM 752 C C . VAL A 1 101 ? -47.712 -14.642 73.880 1.00 96.75 101 VAL A C 1
ATOM 754 O O . VAL A 1 101 ? -46.709 -15.017 73.274 1.00 96.75 101 VAL A O 1
ATOM 757 N N . GLU A 1 102 ? -48.842 -15.353 73.853 1.00 95.62 102 GLU A N 1
ATOM 758 C CA . GLU A 1 102 ? -48.969 -16.571 73.040 1.00 95.62 102 GLU A CA 1
ATOM 759 C C . GLU A 1 102 ? -49.114 -16.262 71.536 1.00 95.62 102 GLU A C 1
ATOM 761 O O . GLU A 1 102 ? -48.643 -17.052 70.717 1.00 95.62 102 GLU A O 1
ATOM 766 N N . ALA A 1 103 ? -49.671 -15.105 71.158 1.00 94.75 103 ALA A N 1
ATOM 767 C CA . ALA A 1 103 ? -49.675 -14.633 69.771 1.00 94.75 103 ALA A CA 1
ATOM 768 C C . ALA A 1 103 ? -48.255 -14.277 69.289 1.00 94.75 103 ALA A C 1
ATOM 770 O O . ALA A 1 103 ? -47.798 -14.839 68.293 1.00 94.75 103 ALA A O 1
ATOM 771 N N . ASP A 1 104 ? -47.515 -13.458 70.046 1.00 95.69 104 ASP A N 1
ATOM 772 C CA . ASP A 1 104 ? -46.106 -13.132 69.767 1.00 95.69 104 ASP A CA 1
ATOM 773 C C . ASP A 1 104 ? -45.261 -14.412 69.638 1.00 95.69 104 ASP A C 1
ATOM 775 O O . ASP A 1 104 ? -44.465 -14.583 68.710 1.00 95.69 104 ASP A O 1
ATOM 779 N N . ARG A 1 105 ? -45.469 -15.368 70.552 1.00 95.31 105 ARG A N 1
ATOM 780 C CA . ARG A 1 105 ? -44.793 -16.671 70.547 1.00 95.31 105 ARG A CA 1
ATOM 781 C C . ARG A 1 105 ? -45.117 -17.504 69.306 1.00 95.31 105 ARG A C 1
ATOM 783 O O . ARG A 1 105 ? -44.232 -18.212 68.820 1.00 95.31 105 ARG A O 1
ATOM 790 N N . ALA A 1 106 ? -46.346 -17.432 68.797 1.00 93.25 106 ALA A N 1
ATOM 791 C CA . ALA A 1 106 ? -46.740 -18.106 67.565 1.00 93.25 106 ALA A CA 1
ATOM 792 C C . ALA A 1 106 ? -46.045 -17.507 66.328 1.00 93.25 106 ALA A C 1
ATOM 794 O O . ALA A 1 106 ? -45.716 -18.259 65.410 1.00 93.25 106 ALA A O 1
ATOM 795 N N . GLU A 1 107 ? -45.743 -16.203 66.319 1.00 97.06 107 GLU A N 1
ATOM 796 C CA . GLU A 1 107 ? -45.018 -15.538 65.224 1.00 97.06 107 GLU A CA 1
ATOM 797 C C . GLU A 1 107 ? -43.502 -15.810 65.211 1.00 97.06 107 GLU A C 1
ATOM 799 O O . GLU A 1 107 ? -42.877 -15.776 64.148 1.00 97.06 107 GLU A O 1
ATOM 804 N N . VAL A 1 108 ? -42.884 -16.151 66.349 1.00 96.50 108 VAL A N 1
ATOM 805 C CA . VAL A 1 108 ? -41.436 -16.456 66.414 1.00 96.50 108 VAL A CA 1
ATOM 806 C C . VAL A 1 108 ? -41.035 -17.586 65.455 1.00 96.50 108 VAL A C 1
ATOM 808 O O . VAL A 1 108 ? -39.979 -17.514 64.823 1.00 96.50 108 VAL A O 1
ATOM 811 N N . ALA A 1 109 ? -41.860 -18.629 65.323 1.00 94.06 109 ALA A N 1
ATOM 812 C CA . ALA A 1 109 ? -41.567 -19.776 64.463 1.00 94.06 109 ALA A CA 1
ATOM 813 C C . ALA A 1 109 ? -41.546 -19.439 62.950 1.00 94.06 109 ALA A C 1
ATOM 815 O O . ALA A 1 109 ? -40.521 -19.712 62.317 1.00 94.06 109 ALA A O 1
ATOM 816 N N . PRO A 1 110 ? -42.597 -18.837 62.346 1.00 95.75 110 PRO A N 1
ATOM 817 C CA . PRO A 1 110 ? -42.563 -18.426 60.943 1.00 95.75 110 PRO A CA 1
ATOM 818 C C . PRO A 1 110 ? -41.531 -17.323 60.676 1.00 95.75 110 PRO A C 1
ATOM 820 O O . PRO A 1 110 ? -40.855 -17.389 59.652 1.00 95.75 110 PRO A O 1
ATOM 823 N N . ASN A 1 111 ? -41.322 -16.376 61.600 1.00 96.56 111 ASN A N 1
ATOM 824 C CA . ASN A 1 111 ? -40.292 -15.343 61.438 1.00 96.56 111 ASN A CA 1
ATOM 825 C C . ASN A 1 111 ? -38.877 -15.946 61.393 1.00 96.56 111 ASN A C 1
ATOM 827 O O . ASN A 1 111 ? -38.052 -15.527 60.580 1.00 96.56 111 ASN A O 1
ATOM 831 N N . ARG A 1 112 ? -38.590 -16.976 62.205 1.00 96.75 112 ARG A N 1
ATOM 832 C CA . ARG A 1 112 ? -37.311 -17.702 62.121 1.00 96.75 112 ARG A CA 1
ATOM 833 C C . ARG A 1 112 ? -37.155 -18.426 60.781 1.00 96.75 112 ARG A C 1
ATOM 835 O O . ARG A 1 112 ? -36.077 -18.375 60.197 1.00 96.75 112 ARG A O 1
ATOM 842 N N . LEU A 1 113 ? -38.225 -19.045 60.278 1.00 96.31 113 LEU A N 1
ATOM 843 C CA . LEU A 1 113 ? -38.218 -19.731 58.985 1.00 96.31 113 LEU A CA 1
ATOM 844 C C . LEU A 1 113 ? -38.005 -18.761 57.807 1.00 96.31 113 LEU A C 1
ATOM 846 O O . LEU A 1 113 ? -37.266 -19.093 56.884 1.00 96.31 113 LEU A O 1
ATOM 850 N N . ASP A 1 114 ? -38.589 -17.557 57.834 1.00 97.69 114 ASP A N 1
ATOM 851 C CA . ASP A 1 114 ? -38.318 -16.532 56.813 1.00 97.69 114 ASP A CA 1
ATOM 852 C C . ASP A 1 114 ? -36.847 -16.085 56.841 1.00 97.69 114 ASP A C 1
ATOM 854 O O . ASP A 1 114 ? -36.200 -16.030 55.798 1.00 97.69 114 ASP A O 1
ATOM 858 N N . VAL A 1 115 ? -36.267 -15.867 58.027 1.00 97.38 115 VAL A N 1
ATOM 859 C CA . VAL A 1 115 ? -34.832 -15.556 58.165 1.00 97.38 115 VAL A CA 1
ATOM 860 C C . VAL A 1 115 ? -33.949 -16.691 57.626 1.00 97.38 115 VAL A C 1
ATOM 862 O O . VAL A 1 115 ? -33.007 -16.420 56.879 1.00 97.38 115 VAL A O 1
ATOM 865 N N . GLU A 1 116 ? -34.259 -17.951 57.947 1.00 97.31 116 GLU A N 1
ATOM 866 C CA . GLU A 1 116 ? -33.551 -19.134 57.429 1.00 97.31 116 GLU A CA 1
ATOM 867 C C . GLU A 1 116 ? -33.641 -19.219 55.889 1.00 97.31 116 GLU A C 1
ATOM 869 O O . GLU A 1 116 ? -32.619 -19.389 55.215 1.00 97.31 116 GLU A O 1
ATOM 874 N N . ASN A 1 117 ? -34.830 -19.004 55.313 1.00 97.19 117 ASN A N 1
ATOM 875 C CA . ASN A 1 117 ? -35.044 -18.988 53.862 1.00 97.19 117 ASN A CA 1
ATOM 876 C C . ASN A 1 117 ? -34.281 -17.846 53.178 1.00 97.19 117 ASN A C 1
ATOM 878 O O . ASN A 1 117 ? -33.572 -18.077 52.200 1.00 97.19 117 ASN A O 1
ATOM 882 N N . ARG A 1 118 ? -34.362 -16.618 53.708 1.00 96.94 118 ARG A N 1
ATOM 883 C CA . ARG A 1 118 ? -33.639 -15.449 53.177 1.00 96.94 118 ARG A CA 1
ATOM 884 C C . ARG A 1 118 ? -32.126 -15.643 53.232 1.00 96.94 118 ARG A C 1
ATOM 886 O O . ARG A 1 118 ? -31.429 -15.219 52.311 1.00 96.94 118 ARG A O 1
ATOM 893 N N . GLN A 1 119 ? -31.616 -16.310 54.267 1.00 97.38 119 GLN A N 1
ATOM 894 C CA . GLN A 1 119 ? -30.201 -16.655 54.372 1.00 97.38 119 GLN A CA 1
ATOM 895 C C . GLN A 1 119 ? -29.781 -17.661 53.286 1.00 97.38 119 GLN A C 1
ATOM 897 O O . GLN A 1 119 ? -28.744 -17.467 52.649 1.00 97.38 119 GLN A O 1
ATOM 902 N N . ALA A 1 120 ? -30.591 -18.692 53.019 1.00 96.25 120 ALA A N 1
ATOM 903 C CA . ALA A 1 120 ? -30.351 -19.630 51.919 1.00 96.25 120 ALA A CA 1
ATOM 904 C C . ALA A 1 120 ? -30.367 -18.924 50.546 1.00 96.25 120 ALA A C 1
ATOM 906 O O . ALA A 1 120 ? -29.478 -19.140 49.722 1.00 96.25 120 ALA A O 1
ATOM 907 N N . ASP A 1 121 ? -31.314 -18.008 50.343 1.00 97.88 121 ASP A N 1
ATOM 908 C CA . ASP A 1 121 ? -31.458 -17.170 49.148 1.00 97.88 121 ASP A CA 1
ATOM 909 C C . ASP A 1 121 ? -30.237 -16.261 48.897 1.00 97.88 121 ASP A C 1
ATOM 911 O O . ASP A 1 121 ? -29.822 -16.048 47.754 1.00 97.88 121 ASP A O 1
ATOM 915 N N . VAL A 1 122 ? -29.649 -15.706 49.963 1.00 97.69 122 VAL A N 1
ATOM 916 C CA . VAL A 1 122 ? -28.414 -14.905 49.899 1.00 97.69 122 VAL A CA 1
ATOM 917 C C . VAL A 1 122 ? -27.212 -15.782 49.549 1.00 97.69 122 VAL A C 1
ATOM 919 O O . VAL A 1 122 ? -26.426 -15.407 48.679 1.00 97.69 122 VAL A O 1
ATOM 922 N N . ILE A 1 123 ? -27.091 -16.965 50.160 1.00 97.69 123 ILE A N 1
ATOM 923 C CA . ILE A 1 123 ? -26.019 -17.927 49.856 1.00 97.69 123 ILE A CA 1
ATOM 924 C C . ILE A 1 123 ? -26.093 -18.369 48.387 1.00 97.69 123 ILE A C 1
ATOM 926 O O . ILE A 1 123 ? -25.082 -18.319 47.688 1.00 97.69 123 ILE A O 1
ATOM 930 N N . ALA A 1 124 ? -27.284 -18.708 47.883 1.00 96.88 124 ALA A N 1
ATOM 931 C CA . ALA A 1 124 ? -27.487 -19.096 46.488 1.00 96.88 124 ALA A CA 1
ATOM 932 C C . ALA A 1 124 ? -27.094 -17.979 45.503 1.00 96.88 124 ALA A C 1
ATOM 934 O O . ALA A 1 124 ? -26.366 -18.230 44.538 1.00 96.88 124 ALA A O 1
ATOM 935 N N . ARG A 1 125 ? -27.502 -16.727 45.771 1.00 97.12 125 ARG A N 1
ATOM 936 C CA . ARG A 1 125 ? -27.087 -15.559 44.970 1.00 97.12 125 ARG A CA 1
ATOM 937 C C . ARG A 1 125 ? -25.574 -15.338 45.014 1.00 97.12 125 ARG A C 1
ATOM 939 O O . ARG A 1 125 ? -24.979 -15.052 43.979 1.00 97.12 125 ARG A O 1
ATOM 946 N N . GLN A 1 126 ? -24.939 -15.502 46.175 1.00 97.50 126 GLN A N 1
ATOM 947 C CA . GLN A 1 126 ? -23.488 -15.366 46.307 1.00 97.50 126 GLN A CA 1
ATOM 948 C C . GLN A 1 126 ? -22.737 -16.432 45.493 1.00 97.50 126 GLN A C 1
ATOM 950 O O . GLN A 1 126 ? -21.723 -16.121 44.867 1.00 97.50 126 GLN A O 1
ATOM 955 N N . THR A 1 127 ? -23.238 -17.671 45.457 1.00 96.44 127 THR A N 1
ATOM 956 C CA . THR A 1 127 ? -22.681 -18.745 44.621 1.00 96.44 127 THR A CA 1
ATOM 957 C C . THR A 1 127 ? -22.806 -18.424 43.130 1.00 96.44 127 THR A C 1
ATOM 959 O O . THR A 1 127 ? -21.809 -18.510 42.418 1.00 96.44 127 THR A O 1
ATOM 962 N N . ASP A 1 128 ? -23.978 -17.980 42.663 1.00 97.69 128 ASP A N 1
ATOM 963 C CA . ASP A 1 128 ? -24.202 -17.575 41.265 1.00 97.69 128 ASP A CA 1
ATOM 964 C C . ASP A 1 128 ? -23.301 -16.398 40.838 1.00 97.69 128 ASP A C 1
ATOM 966 O O . ASP A 1 128 ? -22.688 -16.443 39.769 1.00 97.69 128 ASP A O 1
ATOM 970 N N . VAL A 1 129 ? -23.135 -15.381 41.694 1.00 97.44 129 VAL A N 1
ATOM 971 C CA . VAL A 1 129 ? -22.206 -14.261 41.452 1.00 97.44 129 VAL A CA 1
ATOM 972 C C . VAL A 1 129 ? -20.763 -14.756 41.319 1.00 97.44 129 VAL A C 1
ATOM 974 O O . VAL A 1 129 ? -20.087 -14.396 40.355 1.00 97.44 129 VAL A O 1
ATOM 977 N N . THR A 1 130 ? -20.297 -15.621 42.225 1.00 97.31 130 THR A N 1
ATOM 978 C CA . THR A 1 130 ? -18.949 -16.212 42.151 1.00 97.31 130 THR A CA 1
ATOM 979 C C . THR A 1 130 ? -18.761 -17.037 40.871 1.00 97.31 130 THR A C 1
ATOM 981 O O . THR A 1 130 ? -17.736 -16.906 40.201 1.00 97.31 130 THR A O 1
ATOM 984 N N . SER A 1 131 ? -19.755 -17.840 40.475 1.00 96.31 131 SER A N 1
ATOM 985 C CA . SER A 1 131 ? -19.719 -18.617 39.229 1.00 96.31 131 SER A CA 1
ATOM 986 C C . SER A 1 131 ? -19.674 -17.723 37.985 1.00 96.31 131 SER A C 1
ATOM 988 O O . SER A 1 131 ? -18.866 -17.960 37.085 1.00 96.31 131 SER A O 1
ATOM 990 N N . LYS A 1 132 ? -20.482 -16.657 37.937 1.00 96.69 132 LYS A N 1
ATOM 991 C CA . LYS A 1 132 ? -20.462 -15.672 36.843 1.00 96.69 132 LYS A CA 1
ATOM 992 C C . LYS A 1 132 ? -19.132 -14.929 36.769 1.00 96.69 132 LYS A C 1
ATOM 994 O O . LYS A 1 132 ? -18.609 -14.753 35.670 1.00 96.69 132 LYS A O 1
ATOM 999 N N . GLN A 1 133 ? -18.553 -14.559 37.910 1.00 97.25 133 GLN A N 1
ATOM 1000 C CA . GLN A 1 133 ? -17.239 -13.922 37.962 1.00 97.25 133 GLN A CA 1
ATOM 1001 C C . GLN A 1 133 ? -16.140 -14.845 37.418 1.00 97.25 133 GLN A C 1
ATOM 1003 O O . GLN A 1 133 ? -15.300 -14.387 36.647 1.00 97.25 133 GLN A O 1
ATOM 1008 N N . ALA A 1 134 ? -16.174 -16.142 37.745 1.00 95.44 134 ALA A N 1
ATOM 1009 C CA . ALA A 1 134 ? -15.246 -17.121 37.179 1.00 95.44 134 ALA A CA 1
ATOM 1010 C C . ALA A 1 134 ? -15.374 -17.215 35.647 1.00 95.44 134 ALA A C 1
ATOM 1012 O O . ALA A 1 134 ? -14.366 -17.131 34.949 1.00 95.44 134 ALA A O 1
ATOM 1013 N N . VAL A 1 135 ? -16.601 -17.286 35.111 1.00 97.75 135 VAL A N 1
ATOM 1014 C CA . VAL A 1 135 ? -16.851 -17.303 33.654 1.00 97.75 135 VAL A CA 1
ATOM 1015 C C . VAL A 1 135 ? -16.353 -16.027 32.964 1.00 97.75 135 VAL A C 1
ATOM 1017 O O . VAL A 1 135 ? -15.801 -16.107 31.867 1.00 97.75 135 VAL A O 1
ATOM 1020 N N . VAL A 1 136 ? -16.523 -14.853 33.583 1.00 97.12 136 VAL A N 1
ATOM 1021 C CA . VAL A 1 136 ? -15.982 -13.585 33.058 1.00 97.12 136 VAL A CA 1
ATOM 1022 C C . VAL A 1 136 ? -14.453 -13.618 33.024 1.00 97.12 136 VAL A C 1
ATOM 1024 O O . VAL A 1 136 ? -13.871 -13.276 31.998 1.00 97.12 136 VAL A O 1
ATOM 1027 N N . THR A 1 137 ? -13.804 -14.089 34.093 1.00 96.19 137 THR A N 1
ATOM 1028 C CA . THR A 1 137 ? -12.343 -14.238 34.142 1.00 96.19 137 THR A CA 1
ATOM 1029 C C . THR A 1 137 ? -11.836 -15.201 33.065 1.00 96.19 137 THR A C 1
ATOM 1031 O O . THR A 1 137 ? -10.918 -14.841 32.334 1.00 96.19 137 THR A O 1
ATOM 1034 N N . THR A 1 138 ? -12.462 -16.373 32.894 1.00 95.62 138 THR A N 1
ATOM 1035 C CA . THR A 1 138 ? -12.105 -17.323 31.824 1.00 95.62 138 THR A CA 1
ATOM 1036 C C . THR A 1 138 ? -12.227 -16.677 30.447 1.00 95.62 138 THR A C 1
ATOM 1038 O O . THR A 1 138 ? -11.257 -16.677 29.700 1.00 95.62 138 THR A O 1
ATOM 1041 N N . LYS A 1 139 ? -13.352 -16.014 30.143 1.00 95.19 139 LYS A N 1
ATOM 1042 C CA . LYS A 1 139 ? -13.528 -15.308 28.862 1.00 95.19 139 LYS A CA 1
ATOM 1043 C C . LYS A 1 139 ? -12.482 -14.215 28.632 1.00 95.19 139 LYS A C 1
ATOM 1045 O O . LYS A 1 139 ? -12.056 -14.025 27.498 1.00 95.19 139 LYS A O 1
ATOM 1050 N N . GLN A 1 140 ? -12.062 -13.508 29.683 1.00 94.88 140 GLN A N 1
ATOM 1051 C CA . GLN A 1 140 ? -11.002 -12.501 29.594 1.00 94.88 140 GLN A CA 1
ATOM 1052 C C . GLN A 1 140 ? -9.638 -13.134 29.271 1.00 94.88 140 GLN A C 1
ATOM 1054 O O . GLN A 1 140 ? -8.867 -12.571 28.492 1.00 94.88 140 GLN A O 1
ATOM 1059 N N . THR A 1 141 ? -9.343 -14.317 29.817 1.00 92.38 141 THR A N 1
ATOM 1060 C CA . THR A 1 141 ? -8.160 -15.100 29.434 1.00 92.38 141 THR A CA 1
ATOM 1061 C C . THR A 1 141 ? -8.274 -15.603 27.991 1.00 92.38 141 THR A C 1
ATOM 1063 O O . THR A 1 141 ? -7.344 -15.403 27.211 1.00 92.38 141 THR A O 1
ATOM 1066 N N . ASP A 1 142 ? -9.427 -16.156 27.603 1.00 94.19 142 ASP A N 1
ATOM 1067 C CA . ASP A 1 142 ? -9.672 -16.736 26.275 1.00 94.19 142 ASP A CA 1
ATOM 1068 C C . ASP A 1 142 ? -9.504 -15.725 25.129 1.00 94.19 142 ASP A C 1
ATOM 1070 O O . ASP A 1 142 ? -9.057 -16.105 24.049 1.00 94.19 142 ASP A O 1
ATOM 1074 N N . ILE A 1 143 ? -9.827 -14.439 25.338 1.00 95.44 143 ILE A N 1
ATOM 1075 C CA . ILE A 1 143 ? -9.611 -13.385 24.325 1.00 95.44 143 ILE A CA 1
ATOM 1076 C C . ILE A 1 143 ? -8.171 -12.853 24.279 1.00 95.44 143 ILE A C 1
ATOM 1078 O O . ILE A 1 143 ? -7.780 -12.271 23.268 1.00 95.44 143 ILE A O 1
ATOM 1082 N N . THR A 1 144 ? -7.367 -13.074 25.325 1.00 94.56 144 THR A N 1
ATOM 1083 C CA . THR A 1 144 ? -6.007 -12.518 25.417 1.00 94.56 144 THR A CA 1
ATOM 1084 C C . THR A 1 144 ? -5.074 -13.138 24.368 1.00 94.56 144 THR A C 1
ATOM 1086 O O . THR A 1 144 ? -4.406 -12.407 23.639 1.00 94.56 144 THR A O 1
ATOM 1089 N N . THR A 1 145 ? -5.072 -14.468 24.212 1.00 91.50 145 THR A N 1
ATOM 1090 C CA . THR A 1 145 ? -4.219 -15.146 23.213 1.00 91.50 145 THR A CA 1
ATOM 1091 C C . THR A 1 145 ? -4.589 -14.767 21.767 1.00 91.50 145 THR A C 1
ATOM 1093 O O . THR A 1 145 ? -3.693 -14.355 21.030 1.00 91.50 145 THR A O 1
ATOM 1096 N N . PRO A 1 146 ? -5.873 -14.783 21.342 1.00 95.69 146 PRO A N 1
ATOM 1097 C CA . PRO A 1 146 ? -6.275 -14.274 20.031 1.00 95.69 146 PRO A CA 1
ATOM 1098 C C . PRO A 1 146 ? -5.903 -12.807 19.785 1.00 95.69 146 PRO A C 1
ATOM 1100 O O . PRO A 1 146 ? -5.556 -12.467 18.657 1.00 95.69 146 PRO A O 1
ATOM 1103 N N . GLN A 1 147 ? -5.944 -11.933 20.802 1.00 96.06 147 GLN A N 1
ATOM 1104 C CA . GLN A 1 147 ? -5.480 -10.548 20.651 1.00 96.06 147 GLN A CA 1
ATOM 1105 C C . GLN A 1 147 ? -3.978 -10.481 20.348 1.00 96.06 147 GLN A C 1
ATOM 1107 O O . GLN A 1 147 ? -3.587 -9.757 19.433 1.00 96.06 147 GLN A O 1
ATOM 1112 N N . THR A 1 148 ? -3.143 -11.254 21.049 1.00 94.75 148 THR A N 1
ATOM 1113 C CA . THR A 1 148 ? -1.707 -11.350 20.739 1.00 94.75 148 THR A CA 1
ATOM 1114 C C . THR A 1 148 ? -1.473 -11.897 19.329 1.00 94.75 148 THR A C 1
ATOM 1116 O O . THR A 1 148 ? -0.739 -11.279 18.560 1.00 94.75 148 THR A O 1
ATOM 1119 N N . ASP A 1 149 ? -2.157 -12.978 18.943 1.00 96.38 149 ASP A N 1
ATOM 1120 C CA . ASP A 1 149 ? -2.072 -13.561 17.597 1.00 96.38 149 ASP A CA 1
ATOM 1121 C C . ASP A 1 149 ? -2.468 -12.569 16.492 1.00 96.38 149 ASP A C 1
ATOM 1123 O O . ASP A 1 149 ? -1.858 -12.556 15.421 1.00 96.38 149 ASP A O 1
ATOM 1127 N N . ILE A 1 150 ? -3.503 -11.753 16.723 1.00 97.62 150 ILE A N 1
ATOM 1128 C CA . ILE A 1 150 ? -3.946 -10.708 15.790 1.00 97.62 150 ILE A CA 1
ATOM 1129 C C . ILE A 1 150 ? -2.867 -9.631 15.651 1.00 97.62 150 ILE A C 1
ATOM 1131 O O . ILE A 1 150 ? -2.528 -9.284 14.521 1.00 97.62 150 ILE A O 1
ATOM 1135 N N . THR A 1 151 ? -2.283 -9.160 16.757 1.00 97.44 151 THR A N 1
ATOM 1136 C CA . THR A 1 151 ? -1.172 -8.194 16.738 1.00 97.44 151 THR A CA 1
ATOM 1137 C C . THR A 1 151 ? 0.031 -8.755 15.977 1.00 97.44 151 THR A C 1
ATOM 1139 O O . THR A 1 151 ? 0.498 -8.144 15.021 1.00 97.44 151 THR A O 1
ATOM 1142 N N . THR A 1 152 ? 0.470 -9.980 16.283 1.00 97.56 152 THR A N 1
ATOM 1143 C CA . THR A 1 152 ? 1.582 -10.623 15.566 1.00 97.56 152 THR A CA 1
ATOM 1144 C C . THR A 1 152 ? 1.278 -10.828 14.077 1.00 97.56 152 THR A C 1
ATOM 1146 O O . THR A 1 152 ? 2.162 -10.658 13.237 1.00 97.56 152 THR A O 1
ATOM 1149 N N . LYS A 1 153 ? 0.040 -11.172 13.697 1.00 96.56 153 LYS A N 1
ATOM 1150 C CA . LYS A 1 153 ? -0.359 -11.265 12.279 1.00 96.56 153 LYS A CA 1
ATOM 1151 C C . LYS A 1 153 ? -0.358 -9.901 11.593 1.00 96.56 153 LYS A C 1
ATOM 1153 O O . LYS A 1 153 ? 0.092 -9.821 10.453 1.00 96.56 153 LYS A O 1
ATOM 1158 N N . HIS A 1 154 ? -0.821 -8.853 12.271 1.00 97.75 154 HIS A N 1
ATOM 1159 C CA . HIS A 1 154 ? -0.782 -7.480 11.776 1.00 97.75 154 HIS A CA 1
ATOM 1160 C C . HIS A 1 154 ? 0.659 -7.033 11.497 1.00 97.75 154 HIS A C 1
ATOM 1162 O O . HIS A 1 154 ? 0.961 -6.619 10.380 1.00 97.75 154 HIS A O 1
ATOM 1168 N N . ASP A 1 155 ? 1.571 -7.219 12.449 1.00 97.50 155 ASP A N 1
ATOM 1169 C CA . ASP A 1 155 ? 2.968 -6.791 12.309 1.00 97.50 155 ASP A CA 1
ATOM 1170 C C . ASP A 1 155 ? 3.688 -7.552 11.181 1.00 97.50 155 ASP A C 1
ATOM 1172 O O . ASP A 1 155 ? 4.413 -6.959 10.382 1.00 97.50 155 ASP A O 1
ATOM 1176 N N . ASN A 1 156 ? 3.399 -8.849 11.022 1.00 97.69 156 ASN A N 1
ATOM 1177 C CA . ASN A 1 156 ? 3.869 -9.645 9.882 1.00 97.69 156 ASN A CA 1
ATOM 1178 C C . ASN A 1 156 ? 3.321 -9.154 8.527 1.00 97.69 156 ASN A C 1
ATOM 1180 O O . ASN A 1 156 ? 4.009 -9.268 7.510 1.00 97.69 156 ASN A O 1
ATOM 1184 N N . VAL A 1 157 ? 2.089 -8.635 8.479 1.00 98.00 157 VAL A N 1
ATOM 1185 C CA . VAL A 1 157 ? 1.515 -8.028 7.264 1.00 98.00 157 VAL A CA 1
ATOM 1186 C C . VAL A 1 157 ? 2.180 -6.684 6.967 1.00 98.00 157 VAL A C 1
ATOM 1188 O O . VAL A 1 157 ? 2.526 -6.437 5.813 1.00 98.00 157 VAL A O 1
ATOM 1191 N N . VAL A 1 158 ? 2.429 -5.855 7.985 1.00 97.69 158 VAL A N 1
ATOM 1192 C CA . VAL A 1 158 ? 3.151 -4.578 7.843 1.00 97.69 158 VAL A CA 1
ATOM 1193 C C . VAL A 1 158 ? 4.578 -4.803 7.332 1.00 97.69 158 VAL A C 1
ATOM 1195 O O . VAL A 1 158 ? 4.987 -4.139 6.381 1.00 97.69 158 VAL A O 1
ATOM 1198 N N . ALA A 1 159 ? 5.307 -5.780 7.882 1.00 97.06 159 ALA A N 1
ATOM 1199 C CA . ALA A 1 159 ? 6.649 -6.138 7.419 1.00 97.06 159 ALA A CA 1
ATOM 1200 C C . ALA A 1 159 ? 6.652 -6.566 5.939 1.00 97.06 159 ALA A C 1
ATOM 1202 O O . ALA A 1 159 ? 7.366 -5.981 5.127 1.00 97.06 159 ALA A O 1
ATOM 1203 N N . LYS A 1 160 ? 5.768 -7.501 5.555 1.00 96.94 160 LYS A N 1
ATOM 1204 C CA . LYS A 1 160 ? 5.624 -7.942 4.155 1.00 96.94 160 LYS A CA 1
ATOM 1205 C C . LYS A 1 160 ? 5.205 -6.817 3.208 1.00 96.94 160 LYS A C 1
ATOM 1207 O O . LYS A 1 160 ? 5.606 -6.819 2.048 1.00 96.94 160 LYS A O 1
ATOM 1212 N N . HIS A 1 161 ? 4.395 -5.868 3.673 1.00 97.25 161 HIS A N 1
ATOM 1213 C CA . HIS A 1 161 ? 4.056 -4.681 2.891 1.00 97.25 161 HIS A CA 1
ATOM 1214 C C . HIS A 1 161 ? 5.292 -3.794 2.666 1.00 97.25 161 HIS A C 1
ATOM 1216 O O . HIS A 1 161 ? 5.494 -3.310 1.554 1.00 97.25 161 HIS A O 1
ATOM 1222 N N . GLY A 1 162 ? 6.154 -3.642 3.677 1.00 96.81 162 GLY A N 1
ATOM 1223 C CA . GLY A 1 162 ? 7.468 -3.005 3.540 1.00 96.81 162 GLY A CA 1
ATOM 1224 C C . GLY A 1 162 ? 8.330 -3.663 2.458 1.00 96.81 162 GLY A C 1
ATOM 1225 O O . GLY A 1 162 ? 8.771 -2.976 1.537 1.00 96.81 162 GLY A O 1
ATOM 1226 N N . ASP A 1 163 ? 8.480 -4.992 2.500 1.00 98.06 163 ASP A N 1
ATOM 1227 C CA . ASP A 1 163 ? 9.231 -5.756 1.487 1.00 98.06 163 ASP A CA 1
ATOM 1228 C C . ASP A 1 163 ? 8.689 -5.529 0.062 1.00 98.06 163 ASP A C 1
ATOM 1230 O O . ASP A 1 163 ? 9.453 -5.398 -0.897 1.00 98.06 163 ASP A O 1
ATOM 1234 N N . VAL A 1 164 ? 7.360 -5.470 -0.092 1.00 98.00 164 VAL A N 1
ATOM 1235 C CA . VAL A 1 164 ? 6.700 -5.207 -1.382 1.00 98.00 164 VAL A CA 1
ATOM 1236 C C . VAL A 1 164 ? 6.975 -3.786 -1.880 1.00 98.00 164 VAL A C 1
ATOM 1238 O O . VAL A 1 164 ? 7.223 -3.612 -3.072 1.00 98.00 164 VAL A O 1
ATOM 1241 N N . VAL A 1 165 ? 6.982 -2.778 -1.002 1.00 97.81 165 VAL A N 1
ATOM 1242 C CA . VAL A 1 165 ? 7.310 -1.385 -1.367 1.00 97.81 165 VAL A CA 1
ATOM 1243 C C . VAL A 1 165 ? 8.771 -1.249 -1.813 1.00 97.81 165 VAL A C 1
ATOM 1245 O O . VAL A 1 165 ? 9.043 -0.571 -2.809 1.00 97.81 165 VAL A O 1
ATOM 1248 N N . VAL A 1 166 ? 9.703 -1.933 -1.139 1.00 97.88 166 VAL A N 1
ATOM 1249 C CA . VAL A 1 166 ? 11.119 -1.973 -1.548 1.00 97.88 166 VAL A CA 1
ATOM 1250 C C . VAL A 1 166 ? 11.249 -2.613 -2.930 1.00 97.88 166 VAL A C 1
ATOM 1252 O O . VAL A 1 166 ? 11.750 -1.967 -3.850 1.00 97.88 166 VAL A O 1
ATOM 1255 N N . LYS A 1 167 ? 10.688 -3.812 -3.132 1.00 97.38 167 LYS A N 1
ATOM 1256 C CA . LYS A 1 167 ? 10.721 -4.499 -4.436 1.00 97.38 167 LYS A CA 1
ATOM 1257 C C . LYS A 1 167 ? 10.045 -3.716 -5.557 1.00 97.38 167 LYS A C 1
ATOM 1259 O O . LYS A 1 167 ? 10.497 -3.761 -6.697 1.00 97.38 167 LYS A O 1
ATOM 1264 N N . HIS A 1 168 ? 8.971 -2.985 -5.264 1.00 97.50 168 HIS A N 1
ATOM 1265 C CA . HIS A 1 168 ? 8.341 -2.116 -6.256 1.00 97.50 168 HIS A CA 1
ATOM 1266 C C . HIS A 1 168 ? 9.280 -0.981 -6.690 1.00 97.50 168 HIS A C 1
ATOM 1268 O O . HIS A 1 168 ? 9.382 -0.692 -7.880 1.00 97.50 168 HIS A O 1
ATOM 1274 N N . SER A 1 169 ? 10.019 -0.398 -5.743 1.00 96.75 169 SER A N 1
ATOM 1275 C CA . SER A 1 169 ? 11.030 0.630 -6.022 1.00 96.75 169 SER A CA 1
ATOM 1276 C C . SER A 1 169 ? 12.194 0.072 -6.852 1.00 96.75 169 SER A C 1
ATOM 1278 O O . SER A 1 169 ? 12.576 0.683 -7.846 1.00 96.75 169 SER A O 1
ATOM 1280 N N . GLU A 1 170 ? 12.699 -1.122 -6.517 1.00 98.06 170 GLU A N 1
ATOM 1281 C CA . GLU A 1 170 ? 13.732 -1.828 -7.297 1.00 98.06 170 GLU A CA 1
ATOM 1282 C C . GLU A 1 170 ? 13.291 -2.074 -8.751 1.00 98.06 170 GLU A C 1
ATOM 1284 O O . GLU A 1 170 ? 14.054 -1.826 -9.686 1.00 98.06 170 GLU A O 1
ATOM 1289 N N . VAL A 1 171 ? 12.040 -2.504 -8.960 1.00 98.00 171 VAL A N 1
ATOM 1290 C CA . VAL A 1 171 ? 11.461 -2.724 -10.298 1.00 98.00 171 VAL A CA 1
ATOM 1291 C C . VAL A 1 171 ? 11.337 -1.421 -11.094 1.00 98.00 171 VAL A C 1
ATOM 1293 O O . VAL A 1 171 ? 11.574 -1.428 -12.303 1.00 98.00 171 VAL A O 1
ATOM 1296 N N . LEU A 1 172 ? 10.995 -0.299 -10.450 1.00 97.69 172 LEU A N 1
ATOM 1297 C CA . LEU A 1 172 ? 10.946 1.010 -11.112 1.00 97.69 172 LEU A CA 1
ATOM 1298 C C . LEU A 1 172 ? 12.341 1.475 -11.559 1.00 97.69 172 LEU A C 1
ATOM 1300 O O . LEU A 1 172 ? 12.484 1.933 -12.695 1.00 97.69 172 LEU A O 1
ATOM 1304 N N . THR A 1 173 ? 13.369 1.295 -10.723 1.00 97.69 173 THR A N 1
ATOM 1305 C CA . THR A 1 173 ? 14.767 1.580 -11.090 1.00 97.69 173 THR A CA 1
ATOM 1306 C C . THR A 1 173 ? 15.216 0.705 -12.259 1.00 97.69 173 THR A C 1
ATOM 1308 O O . THR A 1 173 ? 15.617 1.231 -13.295 1.00 97.69 173 THR A O 1
ATOM 1311 N N . ALA A 1 174 ? 15.031 -0.617 -12.166 1.00 96.94 174 ALA A N 1
ATOM 1312 C CA . ALA A 1 174 ? 15.401 -1.551 -13.231 1.00 96.94 174 ALA A CA 1
ATOM 1313 C C . ALA A 1 174 ? 14.681 -1.253 -14.562 1.00 96.94 174 ALA A C 1
ATOM 1315 O O . ALA A 1 174 ? 15.256 -1.431 -15.641 1.00 96.94 174 ALA A O 1
ATOM 1316 N N . LYS A 1 175 ? 13.435 -0.756 -14.512 1.00 98.06 175 LYS A N 1
ATOM 1317 C CA . LYS A 1 175 ? 12.738 -0.259 -15.704 1.00 98.06 175 LYS A CA 1
ATOM 1318 C C . LYS A 1 175 ? 13.411 0.991 -16.285 1.00 98.06 175 LYS A C 1
ATOM 1320 O O . LYS A 1 175 ? 13.617 1.031 -17.495 1.00 98.06 175 LYS A O 1
ATOM 1325 N N . SER A 1 176 ? 13.766 1.975 -15.459 1.00 97.75 176 SER A N 1
ATOM 1326 C CA . SER A 1 176 ? 14.466 3.192 -15.904 1.00 97.75 176 SER A CA 1
ATOM 1327 C C . SER A 1 176 ? 15.813 2.873 -16.566 1.00 97.75 176 SER A C 1
ATOM 1329 O O . SER A 1 176 ? 16.142 3.430 -17.617 1.00 97.75 176 SER A O 1
ATOM 1331 N N . ASP A 1 177 ? 16.566 1.932 -15.996 1.00 97.69 177 ASP A N 1
ATOM 1332 C CA . ASP A 1 177 ? 17.836 1.461 -16.559 1.00 97.69 177 ASP A CA 1
ATOM 1333 C C . ASP A 1 177 ? 17.618 0.758 -17.907 1.00 97.69 177 ASP A C 1
ATOM 1335 O O . ASP A 1 177 ? 18.340 1.011 -18.872 1.00 97.69 177 ASP A O 1
ATOM 1339 N N . THR A 1 178 ? 16.568 -0.067 -18.012 1.00 97.69 178 THR A N 1
ATOM 1340 C CA . THR A 1 178 ? 16.184 -0.747 -19.261 1.00 97.69 178 THR A CA 1
ATOM 1341 C C . THR A 1 178 ? 15.781 0.246 -20.355 1.00 97.69 178 THR A C 1
ATOM 1343 O O . THR A 1 178 ? 16.224 0.112 -21.496 1.00 97.69 178 THR A O 1
ATOM 1346 N N . ASP A 1 179 ? 14.981 1.264 -20.024 1.00 98.06 179 ASP A N 1
ATOM 1347 C CA . ASP A 1 179 ? 14.567 2.305 -20.973 1.00 98.06 179 ASP A CA 1
ATOM 1348 C C . ASP A 1 179 ? 15.786 3.126 -21.456 1.00 98.06 179 ASP A C 1
ATOM 1350 O O . ASP A 1 179 ? 15.902 3.445 -22.643 1.00 98.06 179 ASP A O 1
ATOM 1354 N N . THR A 1 180 ? 16.747 3.393 -20.563 1.00 98.06 180 THR A N 1
ATOM 1355 C CA . THR A 1 180 ? 18.017 4.075 -20.882 1.00 98.06 180 THR A CA 1
ATOM 1356 C C . THR A 1 180 ? 18.916 3.218 -21.780 1.00 98.06 180 THR A C 1
ATOM 1358 O O . THR A 1 180 ? 19.482 3.713 -22.762 1.00 98.06 180 THR A O 1
ATOM 1361 N N . ALA A 1 181 ? 19.022 1.916 -21.498 1.00 96.56 181 ALA A N 1
ATOM 1362 C CA . ALA A 1 181 ? 19.774 0.970 -22.319 1.00 96.56 181 ALA A CA 1
ATOM 1363 C C . ALA A 1 181 ? 19.158 0.818 -23.721 1.00 96.56 181 ALA A C 1
ATOM 1365 O O . ALA A 1 181 ? 19.889 0.779 -24.711 1.00 96.56 181 ALA A O 1
ATOM 1366 N N . LEU A 1 182 ? 17.823 0.810 -23.826 1.00 98.06 182 LEU A N 1
ATOM 1367 C CA . LEU A 1 182 ? 17.104 0.769 -25.101 1.00 98.06 182 LEU A CA 1
ATOM 1368 C C . LEU A 1 182 ? 17.376 2.017 -25.952 1.00 98.06 182 LEU A C 1
ATOM 1370 O O . LEU A 1 182 ? 17.724 1.882 -27.126 1.00 98.06 182 LEU A O 1
ATOM 1374 N N . ALA A 1 183 ? 17.278 3.216 -25.369 1.00 97.88 183 ALA A N 1
ATOM 1375 C CA . ALA A 1 183 ? 17.614 4.463 -26.060 1.00 97.88 183 ALA A CA 1
ATOM 1376 C C . ALA A 1 183 ? 19.079 4.474 -26.544 1.00 97.88 183 ALA A C 1
ATOM 1378 O O . ALA A 1 183 ? 19.368 4.858 -27.680 1.00 97.88 183 ALA A O 1
ATOM 1379 N N . SER A 1 184 ? 20.000 3.976 -25.713 1.00 97.44 184 SER A N 1
ATOM 1380 C CA . SER A 1 184 ? 21.420 3.844 -26.066 1.00 97.44 184 SER A CA 1
ATOM 1381 C C . SER A 1 184 ? 21.634 2.873 -27.235 1.00 97.44 184 SER A C 1
ATOM 1383 O O . SER A 1 184 ? 22.359 3.185 -28.179 1.00 97.44 184 SER A O 1
ATOM 1385 N N . ALA A 1 185 ? 20.961 1.718 -27.224 1.00 97.06 185 ALA A N 1
ATOM 1386 C CA . ALA A 1 185 ? 21.034 0.733 -28.302 1.00 97.06 185 ALA A CA 1
ATOM 1387 C C . ALA A 1 185 ? 20.462 1.269 -29.628 1.00 97.06 185 ALA A C 1
ATOM 1389 O O . ALA A 1 185 ? 21.036 1.025 -30.689 1.00 97.06 185 ALA A O 1
ATOM 1390 N N . GLN A 1 186 ? 19.374 2.046 -29.578 1.00 98.00 186 GLN A N 1
ATOM 1391 C CA . GLN A 1 186 ? 18.798 2.708 -30.754 1.00 98.00 186 GLN A CA 1
ATOM 1392 C C . GLN A 1 186 ? 19.761 3.740 -31.364 1.00 98.00 186 GLN A C 1
ATOM 1394 O O . GLN A 1 186 ? 19.911 3.787 -32.585 1.00 98.00 186 GLN A O 1
ATOM 1399 N N . ALA A 1 187 ? 20.468 4.516 -30.536 1.00 97.56 187 ALA A N 1
ATOM 1400 C CA . ALA A 1 187 ? 21.487 5.454 -31.009 1.00 97.56 187 ALA A CA 1
ATOM 1401 C C . ALA A 1 187 ? 22.678 4.742 -31.685 1.00 97.56 187 ALA A C 1
ATOM 1403 O O . ALA A 1 187 ? 23.167 5.204 -32.718 1.00 97.56 187 ALA A O 1
ATOM 1404 N N . VAL A 1 188 ? 23.113 3.596 -31.145 1.00 97.50 188 VAL A N 1
ATOM 1405 C CA . VAL A 1 188 ? 24.162 2.751 -31.751 1.00 97.50 188 VAL A CA 1
ATOM 1406 C C . VAL A 1 188 ? 23.703 2.129 -33.073 1.00 97.50 188 VAL A C 1
ATOM 1408 O O . VAL A 1 188 ? 24.494 2.046 -34.013 1.00 97.50 188 VAL A O 1
ATOM 1411 N N . LEU A 1 189 ? 22.435 1.724 -33.190 1.00 97.81 189 LEU A N 1
ATOM 1412 C CA . LEU A 1 189 ? 21.890 1.221 -34.453 1.00 97.81 189 LEU A CA 1
ATOM 1413 C C . LEU A 1 189 ? 21.923 2.308 -35.540 1.00 97.81 189 LEU A C 1
ATOM 1415 O O . LEU A 1 189 ? 22.486 2.077 -36.607 1.00 97.81 189 LEU A O 1
ATOM 1419 N N . ALA A 1 190 ? 21.424 3.511 -35.241 1.00 97.25 190 ALA A N 1
ATOM 1420 C CA . ALA A 1 190 ? 21.391 4.625 -36.192 1.00 97.25 190 ALA A CA 1
ATOM 1421 C C . ALA A 1 190 ? 22.795 5.077 -36.650 1.00 97.25 190 ALA A C 1
ATOM 1423 O O . ALA A 1 190 ? 23.001 5.403 -37.825 1.00 97.25 190 ALA A O 1
ATOM 1424 N N . SER A 1 191 ? 23.789 5.073 -35.751 1.00 96.75 191 SER A N 1
ATOM 1425 C CA . SER A 1 191 ? 25.179 5.371 -36.125 1.00 96.75 191 SER A CA 1
ATOM 1426 C C . SER A 1 191 ? 25.808 4.250 -36.959 1.00 96.75 191 SER A C 1
ATOM 1428 O O . SER A 1 191 ? 26.543 4.535 -37.905 1.00 96.75 191 SER A O 1
ATOM 1430 N N . THR A 1 192 ? 25.465 2.988 -36.681 1.00 96.38 192 THR A N 1
ATOM 1431 C CA . THR A 1 192 ? 25.912 1.824 -37.463 1.00 96.38 192 THR A CA 1
ATOM 1432 C C . THR A 1 192 ? 25.332 1.834 -38.880 1.00 96.38 192 THR A C 1
ATOM 1434 O O . THR A 1 192 ? 26.061 1.584 -39.840 1.00 96.38 192 THR A O 1
ATOM 1437 N N . GLU A 1 193 ? 24.050 2.170 -39.040 1.00 97.38 193 GLU A N 1
ATOM 1438 C CA . GLU A 1 193 ? 23.410 2.334 -40.353 1.00 97.38 193 GLU A CA 1
ATOM 1439 C C . GLU A 1 193 ? 24.057 3.477 -41.149 1.00 97.38 193 GLU A C 1
ATOM 1441 O O . GLU A 1 193 ? 24.451 3.281 -42.299 1.00 97.38 193 GLU A O 1
ATOM 1446 N N . SER A 1 194 ? 24.293 4.626 -40.506 1.00 97.00 194 SER A N 1
ATOM 1447 C CA . SER A 1 194 ? 24.992 5.763 -41.125 1.00 97.00 194 SER A CA 1
ATOM 1448 C C . SER A 1 194 ? 26.415 5.397 -41.582 1.00 97.00 194 SER A C 1
ATOM 1450 O O . SER A 1 194 ? 26.829 5.739 -42.690 1.00 97.00 194 SER A O 1
ATOM 1452 N N . ALA A 1 195 ? 27.167 4.657 -40.758 1.00 93.81 195 ALA A N 1
ATOM 1453 C CA . ALA A 1 195 ? 28.512 4.187 -41.091 1.00 93.81 195 ALA A CA 1
ATOM 1454 C C . ALA A 1 195 ? 28.514 3.149 -42.230 1.00 93.81 195 ALA A C 1
ATOM 1456 O O . ALA A 1 195 ? 29.415 3.159 -43.076 1.00 93.81 195 ALA A O 1
ATOM 1457 N N . ARG A 1 196 ? 27.500 2.274 -42.289 1.00 97.00 196 ARG A N 1
ATOM 1458 C CA . ARG A 1 196 ? 27.298 1.333 -43.401 1.00 97.00 196 ARG A CA 1
ATOM 1459 C C . ARG A 1 196 ? 27.084 2.081 -44.714 1.00 97.00 196 ARG A C 1
ATOM 1461 O O . ARG A 1 196 ? 27.746 1.760 -45.696 1.00 97.00 196 ARG A O 1
ATOM 1468 N N . ASP A 1 197 ? 26.204 3.075 -44.731 1.00 97.38 197 ASP A N 1
ATOM 1469 C CA . ASP A 1 197 ? 25.838 3.786 -45.960 1.00 97.38 197 ASP A CA 1
ATOM 1470 C C . ASP A 1 197 ? 26.983 4.683 -46.468 1.00 97.38 197 ASP A C 1
ATOM 1472 O O . ASP A 1 197 ? 27.252 4.742 -47.673 1.00 97.38 197 ASP A O 1
ATOM 1476 N N . LEU A 1 198 ? 27.772 5.263 -45.556 1.00 95.94 198 LEU A N 1
ATOM 1477 C CA . LEU A 1 198 ? 29.044 5.906 -45.898 1.00 95.94 198 LEU A CA 1
ATOM 1478 C C . LEU A 1 198 ? 30.061 4.902 -46.483 1.00 95.94 198 LEU A C 1
ATOM 1480 O O . LEU A 1 198 ? 30.719 5.193 -47.481 1.00 95.94 198 LEU A O 1
ATOM 1484 N N . SER A 1 199 ? 30.154 3.692 -45.921 1.00 95.62 199 SER A N 1
ATOM 1485 C CA . SER A 1 199 ? 31.041 2.631 -46.432 1.00 95.62 199 SER A CA 1
ATOM 1486 C C . SER A 1 199 ? 30.635 2.123 -47.822 1.00 95.62 199 SER A C 1
ATOM 1488 O O . SER A 1 199 ? 31.500 1.774 -48.625 1.00 95.62 199 SER A O 1
ATOM 1490 N N . LEU A 1 200 ? 29.332 2.086 -48.124 1.00 96.31 200 LEU A N 1
ATOM 1491 C CA . LEU A 1 200 ? 28.824 1.805 -49.471 1.00 96.31 200 LEU A CA 1
ATOM 1492 C C . LEU A 1 200 ? 29.230 2.920 -50.444 1.00 96.31 200 LEU A C 1
ATOM 1494 O O . LEU A 1 200 ? 29.803 2.629 -51.490 1.00 96.31 200 LEU A O 1
ATOM 1498 N N . THR A 1 201 ? 29.061 4.183 -50.045 1.00 97.19 201 THR A N 1
ATOM 1499 C CA . THR A 1 201 ? 29.464 5.350 -50.848 1.00 97.19 201 THR A CA 1
ATOM 1500 C C . THR A 1 201 ? 30.957 5.314 -51.204 1.00 97.19 201 THR A C 1
ATOM 1502 O O . THR A 1 201 ? 31.320 5.495 -52.367 1.00 97.19 201 THR A O 1
ATOM 1505 N N . TYR A 1 202 ? 31.838 5.013 -50.240 1.00 92.50 202 TYR A N 1
ATOM 1506 C CA . TYR A 1 202 ? 33.277 4.878 -50.507 1.00 92.50 202 TYR A CA 1
ATOM 1507 C C . TYR A 1 202 ? 33.615 3.696 -51.426 1.00 92.50 202 TYR A C 1
ATOM 1509 O O . TYR A 1 202 ? 34.525 3.803 -52.249 1.00 92.50 202 TYR A O 1
ATOM 1517 N N . ARG A 1 203 ? 32.882 2.577 -51.331 1.00 96.12 203 ARG A N 1
ATOM 1518 C CA . ARG A 1 203 ? 33.051 1.439 -52.249 1.00 96.12 203 ARG A CA 1
ATOM 1519 C C . ARG A 1 203 ? 32.705 1.834 -53.684 1.00 96.12 203 ARG A C 1
ATOM 1521 O O . ARG A 1 203 ? 33.462 1.507 -54.596 1.00 96.12 203 ARG A O 1
ATOM 1528 N N . ASP A 1 204 ? 31.600 2.546 -53.878 1.00 96.56 204 ASP A N 1
ATOM 1529 C CA . ASP A 1 204 ? 31.142 2.958 -55.206 1.00 96.56 204 ASP A CA 1
ATOM 1530 C C . ASP A 1 204 ? 32.114 3.974 -55.831 1.00 96.56 204 ASP A C 1
ATOM 1532 O O . ASP A 1 204 ? 32.499 3.836 -56.994 1.00 96.56 204 ASP A O 1
ATOM 1536 N N . GLN A 1 205 ? 32.622 4.925 -55.035 1.00 94.06 205 GLN A N 1
ATOM 1537 C CA . GLN A 1 205 ? 33.695 5.842 -55.445 1.00 94.06 205 GLN A CA 1
ATOM 1538 C C . GLN A 1 205 ? 34.981 5.102 -55.846 1.00 94.06 205 GLN A C 1
ATOM 1540 O O . GLN A 1 205 ? 35.574 5.420 -56.879 1.00 94.06 205 GLN A O 1
ATOM 1545 N N . ALA A 1 206 ? 35.395 4.083 -55.085 1.00 92.00 206 ALA A N 1
ATOM 1546 C CA . ALA A 1 206 ? 36.537 3.241 -55.447 1.00 92.00 206 ALA A CA 1
ATOM 1547 C C . ALA A 1 206 ? 36.291 2.463 -56.757 1.00 92.00 206 ALA A C 1
ATOM 1549 O O . ALA A 1 206 ? 37.204 2.328 -57.571 1.00 92.00 206 ALA A O 1
ATOM 1550 N N . GLY A 1 207 ? 35.058 2.009 -57.007 1.00 95.44 207 GLY A N 1
ATOM 1551 C CA . GLY A 1 207 ? 34.644 1.391 -58.273 1.00 95.44 207 GLY A CA 1
ATOM 1552 C C . GLY A 1 207 ? 34.784 2.324 -59.483 1.00 95.44 207 GLY A C 1
ATOM 1553 O O . GLY A 1 207 ? 35.323 1.926 -60.520 1.00 95.44 207 GLY A O 1
ATOM 1554 N N . VAL A 1 208 ? 34.375 3.588 -59.335 1.00 95.44 208 VAL A N 1
ATOM 1555 C CA . VAL A 1 208 ? 34.575 4.626 -60.362 1.00 95.44 208 VAL A CA 1
ATOM 1556 C C . VAL A 1 208 ? 36.067 4.902 -60.574 1.00 95.44 208 VAL A C 1
ATOM 1558 O O . VAL A 1 208 ? 36.524 4.942 -61.714 1.00 95.44 208 VAL A O 1
ATOM 1561 N N . ALA A 1 209 ? 36.852 5.023 -59.499 1.00 89.88 209 ALA A N 1
ATOM 1562 C CA . ALA A 1 209 ? 38.294 5.252 -59.590 1.00 89.88 209 ALA A CA 1
ATOM 1563 C C . ALA A 1 209 ? 39.034 4.107 -60.310 1.00 89.88 209 ALA A C 1
ATOM 1565 O O . ALA A 1 209 ? 39.887 4.378 -61.155 1.00 89.88 209 ALA A O 1
ATOM 1566 N N . MET A 1 210 ? 38.675 2.844 -60.047 1.00 92.06 210 MET A N 1
ATOM 1567 C CA . MET A 1 210 ? 39.227 1.684 -60.765 1.00 92.06 210 MET A CA 1
ATOM 1568 C C . MET A 1 210 ? 38.860 1.695 -62.254 1.00 92.06 210 MET A C 1
ATOM 1570 O O . MET A 1 210 ? 39.731 1.483 -63.093 1.00 92.06 210 MET A O 1
ATOM 1574 N N . THR A 1 211 ? 37.602 1.999 -62.591 1.00 95.31 211 THR A N 1
ATOM 1575 C CA . THR A 1 211 ? 37.157 2.132 -63.993 1.00 95.31 211 THR A CA 1
ATOM 1576 C C . THR A 1 211 ? 37.941 3.230 -64.722 1.00 95.31 211 THR A C 1
ATOM 1578 O O . THR A 1 211 ? 38.412 3.029 -65.841 1.00 95.31 211 THR A O 1
ATOM 1581 N N . ASN A 1 212 ? 38.149 4.377 -64.068 1.00 91.12 212 ASN A N 1
ATOM 1582 C CA . ASN A 1 212 ? 38.942 5.474 -64.618 1.00 91.12 212 ASN A CA 1
ATOM 1583 C C . ASN A 1 212 ? 40.412 5.072 -64.817 1.00 91.12 212 ASN A C 1
ATOM 1585 O O . ASN A 1 212 ? 40.983 5.390 -65.857 1.00 91.12 212 ASN A O 1
ATOM 1589 N N . ALA A 1 213 ? 41.014 4.352 -63.863 1.00 87.44 213 ALA A N 1
ATOM 1590 C CA . ALA A 1 213 ? 42.387 3.859 -63.977 1.00 87.44 213 ALA A CA 1
ATOM 1591 C C . ALA A 1 213 ? 42.556 2.895 -65.165 1.00 87.44 213 ALA A C 1
ATOM 1593 O O . ALA A 1 213 ? 43.465 3.086 -65.967 1.00 87.44 213 ALA A O 1
ATOM 1594 N N . GLN A 1 214 ? 41.632 1.946 -65.350 1.00 92.12 214 GLN A N 1
ATOM 1595 C CA . GLN A 1 214 ? 41.607 1.052 -66.519 1.00 92.12 214 GLN A CA 1
ATOM 1596 C C . GLN A 1 214 ? 41.477 1.826 -67.842 1.00 92.12 214 GLN A C 1
ATOM 1598 O O . GLN A 1 214 ? 42.131 1.492 -68.830 1.00 92.12 214 GLN A O 1
ATOM 1603 N N . GLY A 1 215 ? 40.682 2.902 -67.862 1.00 90.50 215 GLY A N 1
ATOM 1604 C CA . GLY A 1 215 ? 40.613 3.818 -69.002 1.00 90.50 215 GLY A CA 1
ATOM 1605 C C . GLY A 1 215 ? 41.956 4.496 -69.302 1.00 90.50 215 GLY A C 1
ATOM 1606 O O . GLY A 1 215 ? 42.357 4.570 -70.462 1.00 90.50 215 GLY A O 1
ATOM 1607 N N . GLN A 1 216 ? 42.690 4.935 -68.274 1.00 87.56 216 GLN A N 1
ATOM 1608 C CA . GLN A 1 216 ? 44.028 5.514 -68.454 1.00 87.56 216 GLN A CA 1
ATOM 1609 C C . GLN A 1 216 ? 45.073 4.479 -68.892 1.00 87.56 216 GLN A C 1
ATOM 1611 O O . GLN A 1 216 ? 45.932 4.809 -69.706 1.00 87.56 216 GLN A O 1
ATOM 1616 N N . GLU A 1 217 ? 44.989 3.230 -68.425 1.00 86.12 217 GLU A N 1
ATOM 1617 C CA . GLU A 1 217 ? 45.829 2.127 -68.917 1.00 86.12 217 GLU A CA 1
ATOM 1618 C C . GLU A 1 217 ? 45.580 1.854 -70.410 1.00 86.12 217 GLU A C 1
ATOM 1620 O O . GLU A 1 217 ? 46.538 1.721 -71.174 1.00 86.12 217 GLU A O 1
ATOM 1625 N N . SER A 1 218 ? 44.315 1.855 -70.851 1.00 91.00 218 SER A N 1
ATOM 1626 C CA . SER A 1 218 ? 43.962 1.734 -72.273 1.00 91.00 218 SER A CA 1
ATOM 1627 C C . SER A 1 218 ? 44.515 2.902 -73.094 1.00 91.00 218 SER A C 1
ATOM 1629 O O . SER A 1 218 ? 45.188 2.676 -74.098 1.00 91.00 218 SER A O 1
ATOM 1631 N N . ASN A 1 219 ? 44.318 4.145 -72.637 1.00 88.19 219 ASN A N 1
ATOM 1632 C CA . ASN A 1 219 ? 44.867 5.333 -73.299 1.00 88.19 219 ASN A CA 1
ATOM 1633 C C . ASN A 1 219 ? 46.401 5.261 -73.408 1.00 88.19 219 ASN A C 1
ATOM 1635 O O . ASN A 1 219 ? 46.969 5.577 -74.451 1.00 88.19 219 ASN A O 1
ATOM 1639 N N . ALA A 1 220 ? 47.088 4.827 -72.346 1.00 85.06 220 ALA A N 1
ATOM 1640 C CA . ALA A 1 220 ? 48.541 4.674 -72.337 1.00 85.06 220 ALA A CA 1
ATOM 1641 C C . ALA A 1 220 ? 49.023 3.598 -73.326 1.00 85.06 220 ALA A C 1
ATOM 1643 O O . ALA A 1 220 ? 50.046 3.792 -73.986 1.00 85.06 220 ALA A O 1
ATOM 1644 N N . ALA A 1 221 ? 48.281 2.495 -73.473 1.00 89.69 221 ALA A N 1
ATOM 1645 C CA . ALA A 1 221 ? 48.551 1.482 -74.489 1.00 89.69 221 ALA A CA 1
ATOM 1646 C C . ALA A 1 221 ? 48.370 2.042 -75.912 1.00 89.69 221 ALA A C 1
ATOM 1648 O O . ALA A 1 221 ? 49.256 1.863 -76.749 1.00 89.69 221 ALA A O 1
ATOM 1649 N N . ASP A 1 222 ? 47.294 2.788 -76.170 1.00 90.06 222 ASP A N 1
ATOM 1650 C CA . ASP A 1 222 ? 47.047 3.430 -77.468 1.00 90.06 222 ASP A CA 1
ATOM 1651 C C . ASP A 1 222 ? 48.131 4.462 -77.818 1.00 90.06 222 ASP A C 1
ATOM 1653 O O . ASP A 1 222 ? 48.668 4.445 -78.929 1.00 90.06 222 ASP A O 1
ATOM 1657 N N . TYR A 1 223 ? 48.544 5.304 -76.865 1.00 84.06 223 TYR A N 1
ATOM 1658 C CA . TYR A 1 223 ? 49.668 6.227 -77.060 1.00 84.06 223 TYR A CA 1
ATOM 1659 C C . TYR A 1 223 ? 50.994 5.497 -77.312 1.00 84.06 223 TYR A C 1
ATOM 1661 O O . TYR A 1 223 ? 51.780 5.941 -78.149 1.00 84.06 223 TYR A O 1
ATOM 1669 N N . SER A 1 224 ? 51.240 4.369 -76.638 1.00 88.62 224 SER A N 1
ATOM 1670 C CA . SER A 1 224 ? 52.421 3.530 -76.876 1.00 88.62 224 SER A CA 1
ATOM 1671 C C . SER A 1 224 ? 52.422 2.944 -78.294 1.00 88.62 224 SER A C 1
ATOM 1673 O O . SER A 1 224 ? 53.444 2.993 -78.981 1.00 88.62 224 SER A O 1
ATOM 1675 N N . ASN A 1 225 ? 51.265 2.476 -78.775 1.00 91.88 225 ASN A N 1
ATOM 1676 C CA . ASN A 1 225 ? 51.091 1.975 -80.140 1.00 91.88 225 ASN A CA 1
ATOM 1677 C C . ASN A 1 225 ? 51.341 3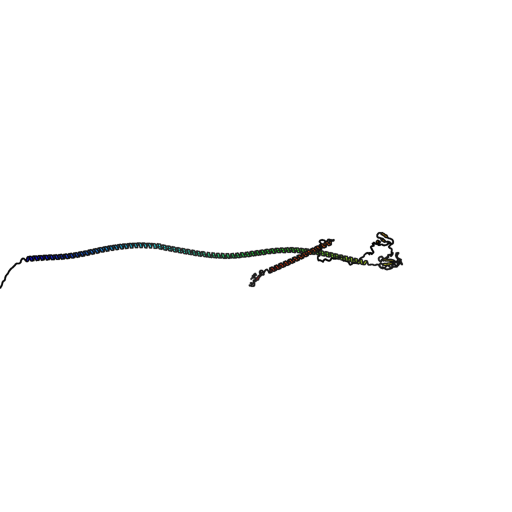.078 -81.184 1.00 91.88 225 ASN A C 1
ATOM 1679 O O . ASN A 1 225 ? 52.108 2.869 -82.123 1.00 91.88 225 ASN A O 1
ATOM 1683 N N . ILE A 1 226 ? 50.766 4.274 -80.995 1.00 89.19 226 ILE A N 1
ATOM 1684 C CA . ILE A 1 226 ? 50.991 5.439 -81.872 1.00 89.19 226 ILE A CA 1
ATOM 1685 C C . ILE A 1 226 ? 52.476 5.839 -81.884 1.00 89.19 226 ILE A C 1
ATOM 1687 O O . ILE A 1 226 ? 53.044 6.077 -82.948 1.00 89.19 226 ILE A O 1
ATOM 1691 N N . ALA A 1 227 ? 53.132 5.867 -80.721 1.00 84.00 227 ALA A N 1
ATOM 1692 C CA . ALA A 1 227 ? 54.563 6.153 -80.615 1.00 84.00 227 ALA A CA 1
ATOM 1693 C C . ALA A 1 227 ? 55.450 5.059 -81.247 1.00 84.00 227 ALA A C 1
ATOM 1695 O O . ALA A 1 227 ? 56.578 5.348 -81.648 1.00 84.00 227 ALA A O 1
ATOM 1696 N N . GLY A 1 228 ? 54.955 3.821 -81.342 1.00 86.44 228 GLY A N 1
ATOM 1697 C CA . GLY A 1 228 ? 55.546 2.749 -82.144 1.00 86.44 228 GLY A CA 1
ATOM 1698 C C . GLY A 1 228 ? 55.467 3.060 -83.637 1.00 86.44 228 GLY A C 1
ATOM 1699 O O . GLY A 1 228 ? 56.503 3.198 -84.275 1.00 86.44 228 GLY A O 1
ATOM 1700 N N . VAL A 1 229 ? 54.260 3.291 -84.166 1.00 91.38 229 VAL A N 1
ATOM 1701 C CA . VAL A 1 229 ? 54.043 3.615 -85.592 1.00 91.38 229 VAL A CA 1
ATOM 1702 C C . VAL A 1 229 ? 54.875 4.823 -86.037 1.00 91.38 229 VAL A C 1
ATOM 1704 O O . VAL A 1 229 ? 55.568 4.752 -87.046 1.00 91.38 229 VAL A O 1
ATOM 1707 N N . LEU A 1 230 ? 54.885 5.907 -85.254 1.00 86.06 230 LEU A N 1
ATOM 1708 C CA . LEU A 1 230 ? 55.682 7.104 -85.557 1.00 86.06 230 LEU A CA 1
ATOM 1709 C C . LEU A 1 230 ? 57.198 6.844 -85.534 1.00 86.06 230 LEU A C 1
ATOM 1711 O O . LEU A 1 230 ? 57.951 7.521 -86.235 1.00 86.06 230 LEU A O 1
ATOM 1715 N N . ARG A 1 231 ? 57.667 5.880 -84.730 1.00 89.12 231 ARG A N 1
ATOM 1716 C CA . ARG A 1 231 ? 59.072 5.454 -84.738 1.00 89.12 231 ARG A CA 1
ATOM 1717 C C . ARG A 1 231 ? 59.380 4.689 -86.017 1.00 89.12 231 ARG A C 1
ATOM 1719 O O . ARG A 1 231 ? 60.364 5.021 -86.667 1.00 89.12 231 ARG A O 1
ATOM 1726 N N . ASP A 1 232 ? 58.535 3.734 -86.386 1.00 89.50 232 ASP A N 1
ATOM 1727 C CA . ASP A 1 232 ? 58.712 2.908 -87.581 1.00 89.50 232 ASP A CA 1
ATOM 1728 C C . ASP A 1 232 ? 58.680 3.777 -88.860 1.00 89.50 232 ASP A C 1
ATOM 1730 O O . ASP A 1 232 ? 59.525 3.624 -89.743 1.00 89.50 232 ASP A O 1
ATOM 1734 N N . GLU A 1 233 ? 57.793 4.780 -88.926 1.00 84.62 233 GLU A N 1
ATOM 1735 C CA . GLU A 1 233 ? 57.792 5.807 -89.983 1.00 84.62 233 GLU A CA 1
ATOM 1736 C C . GLU A 1 233 ? 59.089 6.637 -89.996 1.00 84.62 233 GLU A C 1
ATOM 1738 O O . GLU A 1 233 ? 59.683 6.856 -91.054 1.00 84.62 233 GLU A O 1
ATOM 1743 N N . ALA A 1 234 ? 59.572 7.078 -88.829 1.00 81.50 234 ALA A N 1
ATOM 1744 C CA . ALA A 1 234 ? 60.825 7.827 -88.715 1.00 81.50 234 ALA A CA 1
ATOM 1745 C C . ALA A 1 234 ? 62.067 6.993 -89.088 1.00 81.50 234 ALA A C 1
ATOM 1747 O O . ALA A 1 234 ? 63.064 7.550 -89.557 1.00 81.50 234 ALA A O 1
ATOM 1748 N N . GLU A 1 235 ? 62.023 5.673 -88.902 1.00 84.94 235 GLU A N 1
ATOM 1749 C CA . GLU A 1 235 ? 63.034 4.740 -89.403 1.00 84.94 235 GLU A CA 1
ATOM 1750 C C . GLU A 1 235 ? 62.945 4.610 -90.929 1.00 84.94 235 GLU A C 1
ATOM 1752 O O . GLU A 1 235 ? 63.957 4.812 -91.602 1.00 84.94 235 GLU A O 1
ATOM 1757 N N . GLY A 1 236 ? 61.743 4.468 -91.496 1.00 84.88 236 GLY A N 1
ATOM 1758 C CA . GLY A 1 236 ? 61.529 4.501 -92.949 1.00 84.88 236 GLY A CA 1
ATOM 1759 C C . GLY A 1 236 ? 62.047 5.783 -93.622 1.00 84.88 236 GLY A C 1
ATOM 1760 O O . GLY A 1 236 ? 62.745 5.717 -94.638 1.00 84.88 236 GLY A O 1
ATOM 1761 N N . PHE A 1 237 ? 61.799 6.960 -93.034 1.00 81.69 237 PHE A N 1
ATOM 1762 C CA . PHE A 1 237 ? 62.356 8.226 -93.533 1.00 81.69 237 PHE A CA 1
ATOM 1763 C C . PHE A 1 237 ? 63.889 8.288 -93.424 1.00 81.69 237 PHE A C 1
ATOM 1765 O O . PHE A 1 237 ? 64.549 8.868 -94.294 1.00 81.69 237 PHE A O 1
ATOM 1772 N N . ARG A 1 238 ? 64.485 7.693 -92.382 1.00 83.88 238 ARG A N 1
ATOM 1773 C CA . ARG A 1 238 ? 65.947 7.612 -92.206 1.00 83.88 238 ARG A CA 1
ATOM 1774 C C . ARG A 1 238 ? 66.588 6.717 -93.268 1.00 83.88 238 ARG A C 1
ATOM 1776 O O . ARG A 1 238 ? 67.636 7.077 -93.813 1.00 83.88 238 ARG A O 1
ATOM 1783 N N . ASP A 1 239 ? 65.943 5.606 -93.599 1.00 87.88 239 ASP A N 1
ATOM 1784 C CA . ASP A 1 239 ? 66.389 4.688 -94.645 1.00 87.88 239 ASP A CA 1
ATOM 1785 C C . ASP A 1 239 ? 66.288 5.348 -96.026 1.00 87.88 239 ASP A C 1
ATOM 1787 O O . ASP A 1 239 ? 67.279 5.393 -96.758 1.00 87.88 239 ASP A O 1
ATOM 1791 N N . GLN A 1 240 ? 65.159 5.993 -96.343 1.00 83.31 240 GLN A N 1
ATOM 1792 C CA . GLN A 1 240 ? 65.000 6.772 -97.578 1.00 83.31 240 GLN A CA 1
ATOM 1793 C C . GLN A 1 240 ? 66.044 7.897 -97.694 1.00 83.31 240 GLN A C 1
ATOM 1795 O O . GLN A 1 240 ? 66.635 8.098 -98.756 1.00 83.31 240 GLN A O 1
ATOM 1800 N N . THR A 1 241 ? 66.329 8.602 -96.594 1.00 83.69 241 THR A N 1
ATOM 1801 C CA . THR A 1 241 ? 67.388 9.627 -96.539 1.00 83.69 241 THR A CA 1
ATOM 1802 C C . THR A 1 241 ? 68.770 9.027 -96.815 1.00 83.69 241 THR A C 1
ATOM 1804 O O . THR A 1 241 ? 69.615 9.673 -97.436 1.00 83.69 241 THR A O 1
ATOM 1807 N N . THR A 1 242 ? 69.011 7.788 -96.383 1.00 84.69 242 THR A N 1
ATOM 1808 C CA . THR A 1 242 ? 70.272 7.075 -96.625 1.00 84.69 242 THR A CA 1
ATOM 1809 C C . THR A 1 242 ? 70.412 6.668 -98.093 1.00 84.69 242 THR A C 1
ATOM 1811 O O . THR A 1 242 ? 71.475 6.894 -98.668 1.00 84.69 242 THR A O 1
ATOM 1814 N N . VAL A 1 243 ? 69.336 6.192 -98.732 1.00 85.50 243 VAL A N 1
ATOM 1815 C CA . VAL A 1 243 ? 69.300 5.918 -100.182 1.00 85.50 243 VAL A CA 1
ATOM 1816 C C . VAL A 1 243 ? 69.586 7.189 -100.990 1.00 85.50 243 VAL A C 1
ATOM 1818 O O . VAL A 1 243 ? 70.538 7.216 -101.767 1.00 85.50 243 VAL A O 1
ATOM 1821 N N . LEU A 1 244 ? 68.849 8.278 -100.741 1.00 80.06 244 LEU A N 1
ATOM 1822 C CA . LEU A 1 244 ? 69.037 9.564 -101.434 1.00 80.06 244 LEU A CA 1
ATOM 1823 C C . LEU A 1 244 ? 70.454 10.135 -101.250 1.00 80.06 244 LEU A C 1
ATOM 1825 O O . LEU A 1 244 ? 71.030 10.722 -102.166 1.00 80.06 244 LEU A O 1
ATOM 1829 N N . LYS A 1 245 ? 71.045 9.952 -100.064 1.00 83.38 245 LYS A N 1
ATOM 1830 C CA . LYS A 1 245 ? 72.432 10.339 -99.771 1.00 83.38 245 LYS A CA 1
ATOM 1831 C C . LYS A 1 245 ? 73.442 9.552 -100.608 1.00 83.38 245 LYS A C 1
ATOM 1833 O O . LYS A 1 245 ? 74.475 10.118 -100.964 1.00 83.38 245 LYS A O 1
ATOM 1838 N N . ASP A 1 246 ? 73.181 8.280 -100.889 1.00 83.75 246 ASP A N 1
ATOM 1839 C CA . ASP A 1 246 ? 74.068 7.436 -101.688 1.00 83.75 246 ASP A CA 1
ATOM 1840 C C . ASP A 1 246 ? 73.887 7.686 -103.196 1.00 83.75 246 ASP A C 1
ATOM 1842 O O . ASP A 1 246 ? 74.889 7.814 -103.902 1.00 83.75 246 ASP A O 1
ATOM 1846 N N . GLU A 1 247 ? 72.662 7.933 -103.672 1.00 78.94 247 GLU A N 1
ATOM 1847 C CA . GLU A 1 247 ? 72.404 8.455 -105.028 1.00 78.94 247 GLU A CA 1
ATOM 1848 C C . GLU A 1 247 ? 73.127 9.793 -105.272 1.00 78.94 247 GLU A C 1
ATOM 1850 O O . GLU A 1 247 ? 73.817 9.972 -106.277 1.00 78.94 247 GLU A O 1
ATOM 1855 N N . ALA A 1 248 ? 73.058 10.722 -104.311 1.00 78.38 248 ALA A N 1
ATOM 1856 C CA . ALA A 1 248 ? 73.738 12.017 -104.386 1.00 78.38 248 ALA A CA 1
ATOM 1857 C C . ALA A 1 248 ? 75.279 11.920 -104.379 1.00 78.38 248 ALA A C 1
ATOM 1859 O O . ALA A 1 248 ? 75.952 12.863 -104.810 1.00 78.38 248 ALA A O 1
ATOM 1860 N N . LYS A 1 249 ? 75.865 10.808 -103.906 1.00 80.12 249 LYS A N 1
ATOM 1861 C CA . LYS A 1 249 ? 77.294 10.517 -104.127 1.00 80.12 249 LYS A CA 1
ATOM 1862 C C . LYS A 1 249 ? 77.532 10.072 -105.567 1.00 80.12 249 LYS A C 1
ATOM 1864 O O . LYS A 1 249 ? 78.416 10.629 -106.203 1.00 80.12 249 LYS A O 1
ATOM 1869 N N . GLY A 1 250 ? 76.709 9.161 -106.094 1.00 76.94 250 GLY A N 1
ATOM 1870 C CA . GLY A 1 250 ? 76.800 8.699 -107.485 1.00 76.94 250 GLY A CA 1
ATOM 1871 C C . GLY A 1 250 ? 76.819 9.858 -108.486 1.00 76.94 250 GLY A C 1
ATOM 1872 O O . GLY A 1 250 ? 77.775 9.998 -109.246 1.00 76.94 250 GLY A O 1
ATOM 1873 N N . TYR A 1 251 ? 75.849 10.775 -108.397 1.00 75.06 251 TYR A N 1
ATOM 1874 C CA . TYR A 1 251 ? 75.808 11.969 -109.256 1.00 75.06 251 TYR A CA 1
ATOM 1875 C C . TYR A 1 251 ? 77.043 12.878 -109.114 1.00 75.06 251 TYR A C 1
ATOM 1877 O O . TYR A 1 251 ? 77.478 13.501 -110.085 1.00 75.06 251 TYR A O 1
ATOM 1885 N N . ARG A 1 252 ? 77.634 12.972 -107.915 1.00 78.00 252 ARG A N 1
ATOM 1886 C CA . ARG A 1 252 ? 78.867 13.744 -107.686 1.00 78.00 252 ARG A CA 1
ATOM 1887 C C . ARG A 1 252 ? 80.066 13.095 -108.378 1.00 78.00 252 ARG A C 1
ATOM 1889 O O . ARG A 1 252 ? 80.871 13.804 -108.981 1.00 78.00 252 ARG A O 1
ATOM 1896 N N . ASP A 1 253 ? 80.180 11.776 -108.283 1.00 76.38 253 ASP A N 1
ATOM 1897 C CA . ASP A 1 253 ? 81.294 11.014 -108.845 1.00 76.38 253 ASP A CA 1
ATOM 1898 C C . ASP A 1 253 ? 81.226 11.001 -110.393 1.00 76.38 253 ASP A C 1
ATOM 1900 O O . ASP A 1 253 ? 82.248 11.153 -111.073 1.00 76.38 253 ASP A O 1
ATOM 1904 N N . GLU A 1 254 ? 80.017 10.969 -110.970 1.00 73.38 254 GLU A N 1
ATOM 1905 C CA . GLU A 1 254 ? 79.785 11.203 -112.405 1.00 73.38 254 GLU A CA 1
ATOM 1906 C C . GLU A 1 254 ? 80.176 12.626 -112.840 1.00 73.38 254 GLU A C 1
ATOM 1908 O O . GLU A 1 254 ? 80.905 12.803 -113.821 1.00 73.38 254 GLU A O 1
ATOM 1913 N N . ALA A 1 255 ? 79.751 13.657 -112.100 1.00 72.50 255 ALA A N 1
ATOM 1914 C CA . ALA A 1 255 ? 80.079 15.049 -112.417 1.00 72.50 255 ALA A CA 1
ATOM 1915 C C . ALA A 1 255 ? 81.596 15.320 -112.376 1.00 72.50 255 ALA A C 1
ATOM 1917 O O . ALA A 1 255 ? 82.128 16.018 -113.244 1.00 72.50 255 ALA A O 1
ATOM 1918 N N . ALA A 1 256 ? 82.312 14.722 -111.416 1.00 65.94 256 ALA A N 1
ATOM 1919 C CA . ALA A 1 256 ? 83.773 14.781 -111.348 1.00 65.94 256 ALA A CA 1
ATOM 1920 C C . ALA A 1 256 ? 84.443 14.152 -112.586 1.00 65.94 256 ALA A C 1
ATOM 1922 O O . ALA A 1 256 ? 85.464 14.655 -113.060 1.00 65.94 256 ALA A O 1
ATOM 1923 N N . THR A 1 257 ? 83.842 13.098 -113.146 1.00 67.69 257 THR A N 1
ATOM 1924 C CA . THR A 1 257 ? 84.323 12.431 -114.364 1.00 67.69 257 THR A CA 1
ATOM 1925 C C . THR A 1 257 ? 84.138 13.313 -115.607 1.00 67.69 257 THR A C 1
ATOM 1927 O O . THR A 1 257 ? 85.059 13.425 -116.416 1.00 67.69 257 THR A O 1
ATOM 1930 N N . TYR A 1 258 ? 83.000 14.007 -115.743 1.00 61.50 258 TYR A N 1
ATOM 1931 C CA . TYR A 1 258 ? 82.737 14.912 -116.876 1.00 61.50 258 TYR A CA 1
ATOM 1932 C C . TYR A 1 258 ? 83.691 16.114 -116.943 1.00 61.50 258 TYR A C 1
ATOM 1934 O O . TYR A 1 258 ? 84.154 16.483 -118.021 1.00 61.50 258 TYR A O 1
ATOM 1942 N N . VAL A 1 259 ? 84.025 16.734 -115.806 1.00 63.16 259 VAL A N 1
ATOM 1943 C CA . VAL A 1 259 ? 84.914 17.916 -115.787 1.00 63.16 259 VAL A CA 1
ATOM 1944 C C . VAL A 1 259 ? 86.324 17.582 -116.300 1.00 63.16 259 VAL A C 1
ATOM 1946 O O . VAL A 1 259 ? 86.982 18.433 -116.903 1.00 63.16 259 VAL A O 1
ATOM 1949 N N . ALA A 1 260 ? 86.780 16.338 -116.132 1.00 58.03 260 ALA A N 1
ATOM 1950 C CA . ALA A 1 260 ? 88.089 15.897 -116.606 1.00 58.03 260 ALA A CA 1
ATOM 1951 C C . ALA A 1 260 ? 88.212 15.837 -118.145 1.00 58.03 260 ALA A C 1
ATOM 1953 O O . ALA A 1 260 ? 89.329 15.901 -118.657 1.00 58.03 260 ALA A O 1
ATOM 1954 N N . SER A 1 261 ? 87.107 15.736 -118.899 1.00 59.03 261 SER A N 1
ATOM 1955 C CA . SER A 1 261 ? 87.155 15.495 -120.352 1.00 59.03 261 SER A CA 1
ATOM 1956 C C . SER A 1 261 ? 87.262 16.752 -121.228 1.00 59.03 261 SER A C 1
ATOM 1958 O O . SER A 1 261 ? 87.522 16.629 -122.422 1.00 59.03 261 SER A O 1
ATOM 1960 N N . LEU A 1 262 ? 87.043 17.954 -120.681 1.00 58.72 262 LEU A N 1
ATOM 1961 C CA . LEU A 1 262 ? 86.861 19.190 -121.468 1.00 58.72 262 LEU A CA 1
ATOM 1962 C C . LEU A 1 262 ? 88.134 20.038 -121.693 1.00 58.72 262 LEU A C 1
ATOM 1964 O O . LEU A 1 262 ? 88.110 20.956 -122.508 1.00 58.72 262 LEU A O 1
ATOM 1968 N N . ASN A 1 263 ? 89.253 19.746 -121.020 1.00 56.72 263 ASN A N 1
ATOM 1969 C CA . ASN A 1 263 ? 90.432 20.634 -120.955 1.00 56.72 263 ASN A CA 1
ATOM 1970 C C . ASN A 1 263 ? 91.580 20.304 -121.951 1.00 56.72 263 ASN A C 1
ATOM 1972 O O . ASN A 1 263 ? 92.753 20.380 -121.588 1.00 56.72 263 ASN A O 1
ATOM 1976 N N . GLY A 1 264 ? 91.277 19.933 -123.204 1.00 56.97 264 GLY A N 1
ATOM 1977 C CA . GLY A 1 264 ? 92.284 19.640 -124.249 1.00 56.97 264 GLY A CA 1
ATOM 1978 C C . GLY A 1 264 ? 92.428 20.748 -125.307 1.00 56.97 264 GLY A C 1
ATOM 1979 O O . GLY A 1 264 ? 91.480 21.019 -126.037 1.00 56.97 264 GLY A O 1
ATOM 1980 N N . THR A 1 265 ? 93.602 21.383 -125.416 1.00 58.38 265 THR A N 1
ATOM 1981 C CA . THR A 1 265 ? 93.827 22.635 -126.177 1.00 58.38 265 THR A CA 1
ATOM 1982 C C . THR A 1 265 ? 94.532 22.480 -127.543 1.00 58.38 265 THR A C 1
ATOM 1984 O O . THR A 1 265 ? 95.199 21.485 -127.818 1.00 58.38 265 THR A O 1
ATOM 1987 N N . VAL A 1 266 ? 94.390 23.502 -128.404 1.00 63.44 266 VAL A N 1
ATOM 1988 C CA . VAL A 1 266 ? 95.085 23.679 -129.704 1.00 63.44 266 VAL A CA 1
ATOM 1989 C C . VAL A 1 266 ? 96.268 24.647 -129.543 1.00 63.44 266 VAL A C 1
ATOM 1991 O O . VAL A 1 266 ? 96.161 25.611 -128.787 1.00 63.44 266 VAL A O 1
ATOM 1994 N N . SER A 1 267 ? 97.374 24.434 -130.268 1.00 72.06 267 SER A N 1
ATOM 1995 C CA . SER A 1 267 ? 98.582 25.283 -130.209 1.00 72.06 267 SER A CA 1
ATOM 1996 C C . SER A 1 267 ? 98.774 26.161 -131.461 1.00 72.06 267 SER A C 1
ATOM 1998 O O . SER A 1 267 ? 98.725 25.664 -132.582 1.00 72.06 267 SER A O 1
ATOM 2000 N N . GLU A 1 268 ? 99.021 27.465 -131.303 1.00 73.75 268 GLU A N 1
ATOM 2001 C CA . GLU A 1 268 ? 99.356 28.367 -132.420 1.00 73.75 268 GLU A CA 1
ATOM 2002 C C . GLU A 1 268 ? 100.880 28.432 -132.619 1.00 73.75 268 GLU A C 1
ATOM 2004 O O . GLU A 1 268 ? 101.621 28.855 -131.733 1.00 73.75 268 GLU A O 1
ATOM 2009 N N . LEU A 1 269 ? 101.352 27.982 -133.785 1.00 76.81 269 LEU A N 1
ATOM 2010 C CA . LEU A 1 269 ? 102.766 27.721 -134.087 1.00 76.81 269 LEU A CA 1
ATOM 2011 C C . LEU A 1 269 ? 103.390 28.736 -135.066 1.00 76.81 269 LEU A C 1
ATOM 2013 O O . LEU A 1 269 ? 104.474 28.508 -135.603 1.00 76.81 269 LEU A O 1
ATOM 2017 N N . GLY A 1 270 ? 102.741 29.887 -135.266 1.00 81.56 270 GLY A N 1
ATOM 2018 C CA . GLY A 1 270 ? 103.318 31.043 -135.957 1.00 81.56 270 GLY A CA 1
ATOM 2019 C C . GLY A 1 270 ? 103.201 31.011 -137.485 1.00 81.56 270 GLY A C 1
ATOM 2020 O O . GLY A 1 270 ? 102.167 30.633 -138.033 1.00 81.56 270 GLY A O 1
ATOM 2021 N N . LEU A 1 271 ? 104.239 31.494 -138.176 1.00 79.56 271 LEU A N 1
ATOM 2022 C CA . LEU A 1 271 ? 104.254 31.647 -139.636 1.00 79.56 271 LEU A CA 1
ATOM 2023 C C . LEU A 1 271 ? 104.816 30.405 -140.347 1.00 79.56 271 LEU A C 1
ATOM 2025 O O . LEU A 1 271 ? 105.762 29.792 -139.855 1.00 79.56 271 LEU A O 1
ATOM 2029 N N . VAL A 1 272 ? 104.283 30.076 -141.529 1.00 83.00 272 VAL A N 1
ATOM 2030 C CA . VAL A 1 272 ? 104.759 28.974 -142.384 1.00 83.00 272 VAL A CA 1
ATOM 2031 C C . VAL A 1 272 ? 104.972 29.421 -143.837 1.00 83.00 272 VAL A C 1
ATOM 2033 O O . VAL A 1 272 ? 104.105 30.050 -144.439 1.00 83.00 272 VAL A O 1
ATOM 2036 N N . ASP A 1 273 ? 106.126 29.080 -144.407 1.00 82.56 273 ASP A N 1
ATOM 2037 C CA . ASP A 1 273 ? 106.444 29.262 -145.829 1.00 82.56 273 ASP A CA 1
ATOM 2038 C C . ASP A 1 273 ? 106.079 27.979 -146.591 1.00 82.56 273 ASP A C 1
ATOM 2040 O O . ASP A 1 273 ? 106.549 26.897 -146.234 1.00 82.56 273 ASP A O 1
ATOM 2044 N N . LEU A 1 274 ? 105.220 28.090 -147.608 1.00 84.88 274 LEU A N 1
ATOM 2045 C CA . LEU A 1 274 ? 104.745 26.962 -148.417 1.00 84.88 274 LEU A CA 1
ATOM 2046 C C . LEU A 1 274 ? 105.255 26.998 -149.867 1.00 84.88 274 LEU A C 1
ATOM 2048 O O . LEU A 1 274 ? 104.826 26.178 -150.679 1.00 84.88 274 LEU A O 1
ATOM 2052 N N . SER A 1 275 ? 106.205 27.880 -150.200 1.00 82.81 275 SER A N 1
ATOM 2053 C CA . SER A 1 275 ? 106.772 28.008 -151.556 1.00 82.81 275 SER A CA 1
ATOM 2054 C C . SER A 1 275 ? 107.456 26.731 -152.073 1.00 82.81 275 SER A C 1
ATOM 2056 O O . SER A 1 275 ? 107.572 26.530 -153.281 1.00 82.81 275 SER A O 1
ATOM 2058 N N . GLY A 1 276 ? 107.855 25.831 -151.166 1.00 80.81 276 GLY A N 1
ATOM 2059 C CA . GLY A 1 276 ? 108.357 24.488 -151.475 1.00 80.81 276 GLY A CA 1
ATOM 2060 C C . GLY A 1 276 ? 107.285 23.450 -151.851 1.00 80.81 276 GLY A C 1
ATOM 2061 O O . GLY A 1 276 ? 107.639 22.304 -152.115 1.00 80.81 276 GLY A O 1
ATOM 2062 N N . ASN A 1 277 ? 105.996 23.816 -151.880 1.00 83.25 277 ASN A N 1
ATOM 2063 C CA . ASN A 1 277 ? 104.856 22.943 -152.206 1.00 83.25 277 ASN A CA 1
ATOM 2064 C C . ASN A 1 277 ? 104.683 21.708 -151.282 1.00 83.25 277 ASN A C 1
ATOM 2066 O O . ASN A 1 277 ? 104.086 20.703 -151.673 1.00 83.25 277 ASN A O 1
ATOM 2070 N N . THR A 1 278 ? 105.156 21.786 -150.032 1.00 81.12 278 THR A N 1
ATOM 2071 C CA . THR A 1 278 ? 105.047 20.729 -149.004 1.00 81.12 278 THR A CA 1
ATOM 2072 C C . THR A 1 278 ? 104.512 21.273 -147.678 1.00 81.12 278 THR A C 1
ATOM 2074 O O . THR A 1 278 ? 104.849 22.392 -147.300 1.00 81.12 278 THR A O 1
ATOM 2077 N N . TYR A 1 279 ? 103.737 20.474 -146.935 1.00 84.19 279 TYR A N 1
ATOM 2078 C CA . TYR A 1 279 ? 10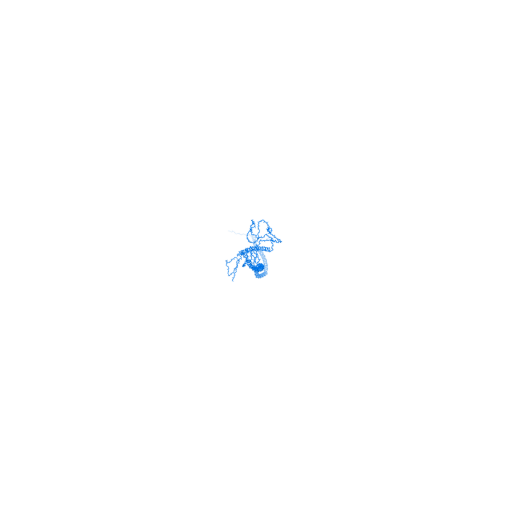3.295 20.835 -145.580 1.00 84.19 279 TYR A CA 1
ATOM 2079 C C . TYR A 1 279 ? 104.462 20.832 -144.572 1.00 84.19 279 TYR A C 1
ATOM 2081 O O . TYR A 1 279 ? 105.417 20.069 -144.751 1.00 84.19 279 TYR A O 1
ATOM 2089 N N . PRO A 1 280 ? 104.385 21.634 -143.490 1.00 80.56 280 PRO A N 1
ATOM 2090 C CA . PRO A 1 280 ? 105.295 21.514 -142.355 1.00 80.56 280 PRO A CA 1
ATOM 2091 C C . PRO A 1 280 ? 105.138 20.152 -141.662 1.00 80.56 280 PRO A C 1
ATOM 2093 O O . PRO A 1 280 ? 104.131 19.459 -141.812 1.00 80.56 280 PRO A O 1
ATOM 2096 N N . THR A 1 281 ? 106.129 19.769 -140.858 1.00 81.69 281 THR A N 1
ATOM 2097 C CA . THR A 1 281 ? 106.069 18.544 -140.052 1.00 81.69 281 THR A CA 1
ATOM 2098 C C . THR A 1 281 ? 104.925 18.596 -139.035 1.00 81.69 281 THR A C 1
ATOM 2100 O O . THR A 1 281 ? 104.733 19.589 -138.335 1.00 81.69 281 THR A O 1
ATOM 2103 N N . THR A 1 282 ? 104.165 17.503 -138.933 1.00 80.00 282 THR A N 1
ATOM 2104 C CA . THR A 1 282 ? 103.008 17.387 -138.035 1.00 80.00 282 THR A CA 1
ATOM 2105 C C . THR A 1 282 ? 103.427 17.439 -136.555 1.00 80.00 282 THR A C 1
ATOM 2107 O O . THR A 1 282 ? 104.211 16.584 -136.128 1.00 80.00 282 THR A O 1
ATOM 2110 N N . PRO A 1 283 ? 102.916 18.388 -135.749 1.00 73.06 283 PRO A N 1
ATOM 2111 C CA . PRO A 1 283 ? 103.211 18.489 -134.322 1.00 73.06 283 PRO A CA 1
ATOM 2112 C C . PRO A 1 283 ? 102.463 17.435 -133.485 1.00 73.06 283 PRO A C 1
ATOM 2114 O O . PRO A 1 283 ? 101.577 16.727 -133.958 1.00 73.06 283 PRO A O 1
ATOM 2117 N N . ALA A 1 284 ? 102.821 17.332 -132.202 1.00 78.00 284 ALA A N 1
ATOM 2118 C CA . ALA A 1 284 ? 102.279 16.322 -131.284 1.00 78.00 284 ALA A CA 1
ATOM 2119 C C . ALA A 1 284 ? 100.809 16.548 -130.864 1.00 78.00 284 ALA A C 1
ATOM 2121 O O . ALA A 1 284 ? 100.187 15.646 -130.308 1.00 78.00 284 ALA A O 1
ATOM 2122 N N . GLN A 1 285 ? 100.258 17.738 -131.111 1.00 76.94 285 GLN A N 1
ATOM 2123 C CA . GLN A 1 285 ? 98.885 18.141 -130.789 1.00 76.94 285 GLN A CA 1
ATOM 2124 C C . GLN A 1 285 ? 98.280 18.899 -131.976 1.00 76.94 285 GLN A C 1
ATOM 2126 O O . GLN A 1 285 ? 99.005 19.299 -132.887 1.00 76.94 285 GLN A O 1
ATOM 2131 N N . SER A 1 286 ? 96.960 19.101 -131.974 1.00 82.06 286 SER A N 1
ATOM 2132 C CA . SER A 1 286 ? 96.297 19.935 -132.982 1.00 82.06 286 SER A CA 1
ATOM 2133 C C . SER A 1 286 ? 96.870 21.355 -132.953 1.00 82.06 286 SER A C 1
ATOM 2135 O O . SER A 1 286 ? 97.050 21.925 -131.874 1.00 82.06 286 SER A O 1
ATOM 2137 N N . ALA A 1 287 ? 97.161 21.929 -134.119 1.00 82.44 287 ALA A N 1
ATOM 2138 C CA . ALA A 1 287 ? 97.908 23.179 -134.209 1.00 82.44 287 ALA A CA 1
ATOM 2139 C C . ALA A 1 287 ? 97.512 24.050 -135.403 1.00 82.44 287 ALA A C 1
ATOM 2141 O O . ALA A 1 287 ? 97.014 23.539 -136.402 1.00 82.44 287 ALA A O 1
ATOM 2142 N N . ILE A 1 288 ? 97.759 25.358 -135.317 1.00 86.56 288 ILE A N 1
ATOM 2143 C CA . ILE A 1 288 ? 97.469 26.323 -136.385 1.00 86.56 288 ILE A CA 1
ATOM 2144 C C . ILE A 1 288 ? 98.690 27.194 -136.716 1.00 86.56 288 ILE A C 1
ATOM 2146 O O . ILE A 1 288 ? 99.430 27.606 -135.825 1.00 86.56 288 ILE A O 1
ATOM 2150 N N . TRP A 1 289 ? 98.877 27.489 -138.001 1.00 87.25 289 TRP A N 1
ATOM 2151 C CA . TRP A 1 289 ? 99.865 28.425 -138.542 1.00 87.25 289 TRP A CA 1
ATOM 2152 C C . TRP A 1 289 ? 99.185 29.446 -139.462 1.00 87.25 289 TRP A C 1
ATOM 2154 O O . TRP A 1 289 ? 98.080 29.218 -139.962 1.00 87.25 289 TRP A O 1
ATOM 2164 N N . ARG A 1 290 ? 99.890 30.538 -139.764 1.00 85.12 290 ARG A N 1
ATOM 2165 C CA . ARG A 1 290 ? 99.564 31.484 -140.842 1.00 85.12 290 ARG A CA 1
ATOM 2166 C C . ARG A 1 290 ? 100.590 31.387 -141.968 1.00 85.12 290 ARG A C 1
ATOM 2168 O O . ARG A 1 290 ? 101.790 31.453 -141.725 1.00 85.12 290 ARG A O 1
ATOM 2175 N N . VAL A 1 291 ? 100.131 31.261 -143.203 1.00 84.31 291 VAL A N 1
ATOM 2176 C CA . VAL A 1 291 ? 100.974 31.174 -144.398 1.00 84.31 291 VAL A CA 1
ATOM 2177 C C . VAL A 1 291 ? 101.618 32.536 -144.665 1.00 84.31 291 VAL A C 1
ATOM 2179 O O . VAL A 1 291 ? 100.921 33.514 -144.923 1.00 84.31 291 VAL A O 1
ATOM 2182 N N . SER A 1 292 ? 102.946 32.625 -144.602 1.00 82.25 292 SER A N 1
ATOM 2183 C CA . SER A 1 292 ? 103.703 33.850 -144.902 1.00 82.25 292 SER A CA 1
ATOM 2184 C C . SER A 1 292 ? 104.077 33.966 -146.379 1.00 82.25 292 SER A C 1
ATOM 2186 O O . SER A 1 292 ? 104.116 35.074 -146.911 1.00 82.25 292 SER A O 1
ATOM 2188 N N . VAL A 1 293 ? 104.314 32.836 -147.050 1.00 80.50 293 VAL A N 1
ATOM 2189 C CA . VAL A 1 293 ? 104.631 32.754 -148.483 1.00 80.50 293 VAL A CA 1
ATOM 2190 C C . VAL A 1 293 ? 103.826 31.610 -149.092 1.00 80.50 293 VAL A C 1
ATOM 2192 O O . VAL A 1 293 ? 103.791 30.510 -148.543 1.00 80.50 293 VAL A O 1
ATOM 2195 N N . GLY A 1 294 ? 103.141 31.895 -150.199 1.00 81.00 294 GLY A N 1
ATOM 2196 C CA . GLY A 1 294 ? 102.214 30.966 -150.840 1.00 81.00 294 GLY A CA 1
ATOM 2197 C C . GLY A 1 294 ? 102.879 29.888 -151.698 1.00 81.00 294 GLY A C 1
ATOM 2198 O O . GLY A 1 294 ? 104.027 30.028 -152.119 1.00 81.00 294 GLY A O 1
ATOM 2199 N N . GLY A 1 295 ? 102.117 28.836 -151.982 1.00 82.94 295 GLY A N 1
ATOM 2200 C CA . GLY A 1 295 ? 102.502 27.688 -152.801 1.00 82.94 295 GLY A CA 1
ATOM 2201 C C . GLY A 1 295 ? 101.363 26.670 -152.906 1.00 82.94 295 GLY A C 1
ATOM 2202 O O . GLY A 1 295 ? 100.376 26.746 -152.174 1.00 82.94 295 GLY A O 1
ATOM 2203 N N . VAL A 1 296 ? 101.486 25.710 -153.822 1.00 81.69 296 VAL A N 1
ATOM 2204 C CA . VAL A 1 296 ? 100.459 24.689 -154.078 1.00 81.69 296 VAL A CA 1
ATOM 2205 C C . VAL A 1 296 ? 100.847 23.394 -153.373 1.00 81.69 296 VAL A C 1
ATOM 2207 O O . VAL A 1 296 ? 101.623 22.596 -153.900 1.00 81.69 296 VAL A O 1
ATOM 2210 N N . VAL A 1 297 ? 100.294 23.162 -152.184 1.00 79.06 297 VAL A N 1
ATOM 2211 C CA . VAL A 1 297 ? 100.577 21.964 -151.383 1.00 79.06 297 VAL A CA 1
ATOM 2212 C C . VAL A 1 297 ? 99.475 20.933 -151.599 1.00 79.06 297 VAL A C 1
ATOM 2214 O O . VAL A 1 297 ? 98.297 21.222 -151.406 1.00 79.06 297 VAL A O 1
ATOM 2217 N N . SER A 1 298 ? 99.842 19.722 -152.027 1.00 79.12 298 SER A N 1
ATOM 2218 C CA . SER A 1 298 ? 98.889 18.627 -152.302 1.00 79.12 298 SER A CA 1
ATOM 2219 C C . SER A 1 298 ? 97.726 19.016 -153.239 1.00 79.12 298 SER A C 1
ATOM 2221 O O . SER A 1 298 ? 96.620 18.500 -153.110 1.00 79.12 298 SER A O 1
ATOM 2223 N N . GLY A 1 299 ? 97.973 19.926 -154.189 1.00 77.00 299 GLY A N 1
ATOM 2224 C CA . GLY A 1 299 ? 96.968 20.427 -155.138 1.00 77.00 299 GLY A CA 1
ATOM 2225 C C . GLY A 1 299 ? 96.093 21.576 -154.620 1.00 77.00 299 GLY A C 1
ATOM 2226 O O . GLY A 1 299 ? 95.304 22.117 -155.390 1.00 77.00 299 GLY A O 1
ATOM 2227 N N . VAL A 1 300 ? 96.249 21.984 -153.358 1.00 79.25 300 VAL A N 1
ATOM 2228 C CA . VAL A 1 300 ? 95.571 23.147 -152.774 1.00 79.25 300 VAL A CA 1
ATOM 2229 C C . VAL A 1 300 ? 96.492 24.366 -152.881 1.00 79.25 300 VAL A C 1
ATOM 2231 O O . VAL A 1 300 ? 97.606 24.352 -152.364 1.00 79.25 300 VAL A O 1
ATOM 2234 N N . ASP A 1 301 ? 96.035 25.418 -153.561 1.00 80.06 301 ASP A N 1
ATOM 2235 C CA . ASP A 1 301 ? 96.734 26.707 -153.660 1.00 80.06 301 ASP A CA 1
ATOM 2236 C C . ASP A 1 301 ? 96.613 27.483 -152.341 1.00 80.06 301 ASP A C 1
ATOM 2238 O O . ASP A 1 301 ? 95.509 27.867 -151.951 1.00 80.06 301 ASP A O 1
ATOM 2242 N N . TYR A 1 302 ? 97.731 27.717 -151.653 1.00 84.50 302 TYR A N 1
ATOM 2243 C CA . TYR A 1 302 ? 97.821 28.562 -150.462 1.00 84.50 302 TYR A CA 1
ATOM 2244 C C . TYR A 1 302 ? 98.446 29.908 -150.821 1.00 84.50 302 TYR A C 1
ATOM 2246 O O . TYR A 1 302 ? 99.514 29.967 -151.426 1.00 84.50 302 TYR A O 1
ATOM 2254 N N . LYS A 1 303 ? 97.820 30.999 -150.390 1.00 81.19 303 LYS A N 1
ATOM 2255 C CA . LYS A 1 303 ? 98.263 32.375 -150.616 1.00 81.19 303 LYS A CA 1
ATOM 2256 C C . LYS A 1 303 ? 98.840 32.960 -149.322 1.00 81.19 303 LYS A C 1
ATOM 2258 O O . LYS A 1 303 ? 98.429 32.555 -148.231 1.00 81.19 303 LYS A O 1
ATOM 2263 N N . PRO A 1 304 ? 99.765 33.934 -149.408 1.00 80.38 304 PRO A N 1
ATOM 2264 C CA . PRO A 1 304 ? 100.205 34.690 -148.240 1.00 80.38 304 PRO A CA 1
ATOM 2265 C C . PRO A 1 304 ? 99.001 35.272 -147.490 1.00 80.38 304 PRO A C 1
ATOM 2267 O O . PRO A 1 304 ? 98.187 35.988 -148.071 1.00 80.38 304 PRO A O 1
ATOM 2270 N N . GLY A 1 305 ? 98.894 34.956 -146.202 1.00 77.56 305 GLY A N 1
ATOM 2271 C CA . GLY A 1 305 ? 97.805 35.365 -145.322 1.00 77.56 305 GLY A CA 1
ATOM 2272 C C . GLY A 1 305 ? 96.802 34.264 -144.969 1.00 77.56 305 GLY A C 1
ATOM 2273 O O . GLY A 1 305 ? 96.126 34.431 -143.954 1.00 77.56 305 GLY A O 1
ATOM 2274 N N . ASP A 1 306 ? 96.706 33.170 -145.732 1.00 82.88 306 ASP A N 1
ATOM 2275 C CA . ASP A 1 306 ? 95.835 32.030 -145.395 1.00 82.88 306 ASP A CA 1
ATOM 2276 C C . ASP A 1 306 ? 96.271 31.362 -144.078 1.00 82.88 306 ASP A C 1
ATOM 2278 O O . ASP A 1 306 ? 97.432 31.454 -143.683 1.00 82.88 306 ASP A O 1
ATOM 2282 N N . SER A 1 307 ? 95.367 30.663 -143.391 1.00 85.31 307 SER A N 1
ATOM 2283 C CA . SER A 1 307 ? 95.720 29.845 -142.224 1.00 85.31 307 SER A CA 1
ATOM 2284 C C . SER A 1 307 ? 95.778 28.361 -142.588 1.00 85.31 307 SER A C 1
ATOM 2286 O O . SER A 1 307 ? 94.964 27.849 -143.356 1.00 85.31 307 SER A O 1
ATOM 2288 N N . LEU A 1 308 ? 96.749 27.659 -142.012 1.00 84.75 308 LEU A N 1
ATOM 2289 C CA . LEU A 1 308 ? 96.914 26.213 -142.116 1.00 84.75 308 LEU A CA 1
ATOM 2290 C C . LEU A 1 308 ? 96.625 25.612 -140.740 1.00 84.75 308 LEU A C 1
ATOM 2292 O O . LEU A 1 308 ? 97.279 25.982 -139.771 1.00 84.75 308 LEU A O 1
ATOM 2296 N N . PHE A 1 309 ? 95.666 24.697 -140.636 1.00 83.94 309 PHE A N 1
ATOM 2297 C CA . PHE A 1 309 ? 95.334 24.007 -139.386 1.00 83.94 309 PHE A CA 1
ATOM 2298 C C . PHE A 1 309 ? 95.618 22.510 -139.508 1.00 83.94 309 PHE A C 1
ATOM 2300 O O . PHE A 1 309 ? 95.315 21.909 -140.528 1.00 83.94 309 PHE A O 1
ATOM 2307 N N . TYR A 1 310 ? 96.172 21.897 -138.469 1.00 83.19 310 TYR A N 1
ATOM 2308 C CA . TYR A 1 310 ? 96.379 20.459 -138.350 1.00 83.19 310 TYR A CA 1
ATOM 2309 C C . TYR A 1 310 ? 95.524 19.911 -137.207 1.00 83.19 310 TYR A C 1
ATOM 2311 O O . TYR A 1 310 ? 95.656 20.346 -136.062 1.00 83.19 310 TYR A O 1
ATOM 2319 N N . SER A 1 311 ? 94.672 18.932 -137.509 1.00 77.62 311 SER A N 1
ATOM 2320 C CA . SER A 1 311 ? 93.879 18.208 -136.511 1.00 77.62 311 SER A CA 1
ATOM 2321 C C . SER A 1 311 ? 94.612 16.937 -136.101 1.00 77.62 311 SER A C 1
ATOM 2323 O O . SER A 1 311 ? 94.732 16.019 -136.912 1.00 77.62 311 SER A O 1
ATOM 2325 N N . LYS A 1 312 ? 95.060 16.819 -134.842 1.00 76.88 312 LYS A N 1
ATOM 2326 C CA . LYS A 1 312 ? 95.738 15.589 -134.400 1.00 76.88 312 LYS A CA 1
ATOM 2327 C C . LYS A 1 312 ? 94.789 14.394 -134.272 1.00 76.88 312 LYS A C 1
ATOM 2329 O O . LYS A 1 312 ? 95.220 13.257 -134.432 1.00 76.88 312 LYS A O 1
ATOM 2334 N N . GLN A 1 313 ? 93.502 14.643 -134.026 1.00 74.81 313 GLN A N 1
ATOM 2335 C CA . GLN A 1 313 ? 92.485 13.593 -133.916 1.00 74.81 313 GLN A CA 1
ATOM 2336 C C . GLN A 1 313 ? 92.166 12.933 -135.269 1.00 74.81 313 GLN A C 1
ATOM 2338 O O . GLN A 1 313 ? 91.759 11.776 -135.298 1.00 74.81 313 GLN A O 1
ATOM 2343 N N . GLN A 1 314 ? 92.343 13.661 -136.376 1.00 76.06 314 GLN A N 1
ATOM 2344 C CA . GLN A 1 314 ? 92.048 13.188 -137.738 1.00 76.06 314 GLN A CA 1
ATOM 2345 C C . GLN A 1 314 ? 93.303 13.049 -138.620 1.00 76.06 314 GLN A C 1
ATOM 2347 O O . GLN A 1 314 ? 93.200 12.561 -139.738 1.00 76.06 314 GLN A O 1
ATOM 2352 N N . ASP A 1 315 ? 94.469 13.465 -138.114 1.00 81.94 315 ASP A N 1
ATOM 2353 C CA . ASP A 1 315 ? 95.794 13.413 -138.753 1.00 81.94 315 ASP A CA 1
ATOM 2354 C C . ASP A 1 315 ? 95.881 14.109 -140.128 1.00 81.94 315 ASP A C 1
ATOM 2356 O O . ASP A 1 315 ? 96.624 13.694 -141.014 1.00 81.94 315 ASP A O 1
ATOM 2360 N N . ILE A 1 316 ? 95.122 15.197 -140.305 1.00 82.12 316 ILE A N 1
ATOM 2361 C CA . ILE A 1 316 ? 94.993 15.924 -141.579 1.00 82.12 316 ILE A CA 1
ATOM 2362 C C . ILE A 1 316 ? 95.177 17.434 -141.431 1.00 82.12 316 ILE A C 1
ATOM 2364 O O . ILE A 1 316 ? 94.880 18.031 -140.391 1.00 82.12 316 ILE A O 1
ATOM 2368 N N . PHE A 1 317 ? 95.662 18.036 -142.518 1.00 83.88 317 PHE A N 1
ATOM 2369 C CA . PHE A 1 317 ? 95.787 19.477 -142.693 1.00 83.88 317 PHE A CA 1
ATOM 2370 C C . PHE A 1 317 ? 94.554 20.063 -143.388 1.00 83.88 317 PHE A C 1
ATOM 2372 O O . PHE A 1 317 ? 94.049 19.518 -144.369 1.00 83.88 317 PHE A O 1
ATOM 2379 N N . TYR A 1 318 ? 94.122 21.219 -142.901 1.00 82.56 318 TYR A N 1
ATOM 2380 C CA . TYR A 1 318 ? 93.022 22.020 -143.405 1.00 82.56 318 TYR A CA 1
ATOM 2381 C C . TYR A 1 318 ? 93.539 23.385 -143.845 1.00 82.56 318 TYR A C 1
ATOM 2383 O O . TYR A 1 318 ? 94.291 24.042 -143.119 1.00 82.56 318 TYR A O 1
ATOM 2391 N N . LYS A 1 319 ? 93.091 23.842 -145.015 1.00 81.94 319 LYS A N 1
ATOM 2392 C CA . LYS A 1 319 ? 93.187 25.251 -145.386 1.00 81.94 319 LYS A CA 1
ATOM 2393 C C . LYS A 1 319 ? 92.041 26.035 -144.752 1.00 81.94 319 LYS A C 1
ATOM 2395 O O . LYS A 1 319 ? 90.897 25.595 -144.786 1.00 81.94 319 LYS A O 1
ATOM 2400 N N . ILE A 1 320 ? 92.360 27.211 -144.230 1.00 82.19 320 ILE A N 1
ATOM 2401 C CA . ILE A 1 320 ? 91.410 28.250 -143.847 1.00 82.19 320 ILE A CA 1
ATOM 2402 C C . ILE A 1 320 ? 91.748 29.466 -144.717 1.00 82.19 320 ILE A C 1
ATOM 2404 O O . ILE A 1 320 ? 92.754 30.140 -144.486 1.00 82.19 320 ILE A O 1
ATOM 2408 N N . ASP A 1 321 ? 90.953 29.699 -145.762 1.00 73.44 321 ASP A N 1
ATOM 2409 C CA . ASP A 1 321 ? 91.142 30.818 -146.690 1.00 73.44 321 ASP A CA 1
ATOM 2410 C C . ASP A 1 321 ? 90.995 32.173 -145.982 1.00 73.44 321 ASP A C 1
ATOM 2412 O O . ASP A 1 321 ? 90.010 32.424 -145.290 1.00 73.44 321 ASP A O 1
ATOM 2416 N N . ASN A 1 322 ? 91.926 33.094 -146.231 1.00 69.31 322 ASN A N 1
ATOM 2417 C CA . ASN A 1 322 ? 91.853 34.496 -145.803 1.00 69.31 322 ASN A CA 1
ATOM 2418 C C . ASN A 1 322 ? 91.312 35.401 -146.933 1.00 69.31 322 ASN A C 1
ATOM 2420 O O . ASN A 1 322 ? 91.669 36.574 -147.065 1.00 69.31 322 ASN A O 1
ATOM 2424 N N . THR A 1 323 ? 90.463 34.844 -147.806 1.00 60.19 323 THR A N 1
ATOM 2425 C CA . THR A 1 323 ? 89.877 35.584 -148.931 1.00 60.19 323 THR A CA 1
ATOM 2426 C C . THR A 1 323 ? 88.656 36.374 -148.460 1.00 60.19 323 THR A C 1
ATOM 2428 O O . THR A 1 323 ? 87.528 35.888 -148.472 1.00 60.19 323 THR A O 1
ATOM 2431 N N . ASN A 1 324 ? 88.887 37.626 -148.064 1.00 54.81 324 ASN A N 1
ATOM 2432 C CA . ASN A 1 324 ? 87.838 38.567 -147.671 1.00 54.81 324 ASN A CA 1
ATOM 2433 C C . ASN A 1 324 ? 86.975 39.019 -148.865 1.00 54.81 324 ASN A C 1
ATOM 2435 O O . ASN A 1 324 ? 87.213 40.081 -149.440 1.00 54.81 324 ASN A O 1
ATOM 2439 N N . ALA A 1 325 ? 85.933 38.251 -149.186 1.00 54.62 325 ALA A N 1
ATOM 2440 C CA . ALA A 1 325 ? 84.731 38.756 -149.849 1.00 54.62 325 ALA A CA 1
ATOM 2441 C C . ALA A 1 325 ? 83.528 37.839 -149.564 1.00 54.62 325 ALA A C 1
ATOM 2443 O O . ALA A 1 325 ? 83.367 36.800 -150.199 1.00 54.62 325 ALA A O 1
ATOM 2444 N N . ILE A 1 326 ? 82.645 38.253 -148.649 1.00 55.41 326 ILE A N 1
ATOM 2445 C CA . ILE A 1 326 ? 81.276 37.720 -148.590 1.00 55.41 326 ILE A CA 1
ATOM 2446 C C . ILE A 1 326 ? 80.557 38.264 -149.832 1.00 55.41 326 ILE A C 1
ATOM 2448 O O . ILE A 1 326 ? 80.191 39.436 -149.874 1.00 55.41 326 ILE A O 1
ATOM 2452 N N . THR A 1 327 ? 80.439 37.447 -150.880 1.00 51.25 327 THR A N 1
ATOM 2453 C CA . THR A 1 327 ? 79.888 37.855 -152.189 1.00 51.25 327 THR A CA 1
ATOM 2454 C C . THR A 1 327 ? 78.377 37.662 -152.314 1.00 51.25 327 THR A C 1
ATOM 2456 O O . THR A 1 327 ? 77.770 38.232 -153.222 1.00 51.25 327 THR A O 1
ATOM 2459 N N . ALA A 1 328 ? 77.778 36.909 -151.392 1.00 54.88 328 ALA A N 1
ATOM 2460 C CA . ALA A 1 328 ? 76.342 36.824 -151.181 1.00 54.88 328 ALA A CA 1
ATOM 2461 C C . ALA A 1 328 ? 76.036 36.617 -149.692 1.00 54.88 328 ALA A C 1
ATOM 2463 O O . ALA A 1 328 ? 76.817 35.993 -148.971 1.00 54.88 328 ALA A O 1
ATOM 2464 N N . ILE A 1 329 ? 74.886 37.124 -149.255 1.00 58.25 329 ILE A N 1
ATOM 2465 C CA . ILE A 1 329 ? 74.246 36.765 -147.988 1.00 58.25 329 ILE A CA 1
ATOM 2466 C C . ILE A 1 329 ? 72.860 36.250 -148.372 1.00 58.25 329 ILE A C 1
ATOM 2468 O O . ILE A 1 329 ? 72.097 36.999 -148.986 1.00 58.25 329 ILE A O 1
ATOM 2472 N N . ASP A 1 330 ? 72.556 34.996 -148.041 1.00 55.75 330 ASP A N 1
ATOM 2473 C CA . ASP A 1 330 ? 71.172 34.522 -148.030 1.00 55.75 330 ASP A CA 1
ATOM 2474 C C . ASP A 1 330 ? 70.520 35.030 -146.744 1.00 55.75 330 ASP A C 1
ATOM 2476 O O . ASP A 1 330 ? 71.016 34.785 -145.638 1.00 55.75 330 ASP A O 1
ATOM 2480 N N . ASP A 1 331 ? 69.401 35.736 -146.882 1.00 55.69 331 ASP A N 1
ATOM 2481 C CA . ASP A 1 331 ? 68.486 35.877 -145.762 1.00 55.69 331 ASP A CA 1
ATOM 2482 C C . ASP A 1 331 ? 67.737 34.552 -145.538 1.00 55.69 331 ASP A C 1
ATOM 2484 O O . ASP A 1 331 ? 67.565 33.729 -146.440 1.00 55.69 331 ASP A O 1
ATOM 2488 N N . ASN A 1 332 ? 67.256 34.321 -144.315 1.00 50.91 332 ASN A N 1
ATOM 2489 C CA . ASN A 1 332 ? 66.532 33.087 -143.979 1.00 50.91 332 ASN A CA 1
ATOM 2490 C C . ASN A 1 332 ? 65.096 33.058 -144.572 1.00 50.91 332 ASN A C 1
ATOM 2492 O O . ASN A 1 332 ? 64.232 32.332 -144.083 1.00 50.91 332 ASN A O 1
ATOM 2496 N N . ALA A 1 333 ? 64.839 33.892 -145.589 1.00 55.09 333 ALA A N 1
ATOM 2497 C CA . ALA A 1 333 ? 63.625 33.978 -146.393 1.00 55.09 333 ALA A CA 1
ATOM 2498 C C . ALA A 1 333 ? 63.864 33.579 -147.870 1.00 55.09 333 ALA A C 1
ATOM 2500 O O . ALA A 1 333 ? 62.898 33.463 -148.626 1.00 55.09 333 ALA A O 1
ATOM 2501 N N . GLY A 1 334 ? 65.113 33.292 -148.264 1.00 55.69 334 GLY A N 1
ATOM 2502 C CA . GLY A 1 334 ? 65.455 32.677 -149.549 1.00 55.69 334 GLY A CA 1
ATOM 2503 C C . GLY A 1 334 ? 65.738 33.655 -150.692 1.00 55.69 334 GLY A C 1
ATOM 2504 O O . GLY A 1 334 ? 65.580 33.274 -151.854 1.00 55.69 334 GLY A O 1
ATOM 2505 N N . ALA A 1 335 ? 66.138 34.896 -150.395 1.00 56.00 335 ALA A N 1
ATOM 2506 C CA . ALA A 1 335 ? 66.575 35.864 -151.398 1.00 56.00 335 ALA A CA 1
ATOM 2507 C C . ALA A 1 335 ? 68.105 36.051 -151.383 1.00 56.00 335 ALA A C 1
ATOM 2509 O O . ALA A 1 335 ? 68.687 36.533 -150.413 1.00 56.00 335 ALA A O 1
ATOM 2510 N N . THR A 1 336 ? 68.763 35.720 -152.497 1.00 48.34 336 THR A N 1
ATOM 2511 C CA . THR A 1 336 ? 70.223 35.838 -152.626 1.00 48.34 336 THR A CA 1
ATOM 2512 C C . THR A 1 336 ? 70.625 37.234 -153.109 1.00 48.34 336 THR A C 1
ATOM 2514 O O . THR A 1 336 ? 70.371 37.613 -154.256 1.00 48.34 336 THR A O 1
ATOM 2517 N N . HIS A 1 337 ? 71.297 38.007 -152.254 1.00 58.81 337 HIS A N 1
ATOM 2518 C CA . HIS A 1 337 ? 71.761 39.358 -152.585 1.00 58.81 337 HIS A CA 1
ATOM 2519 C C . HIS A 1 337 ? 73.228 39.366 -153.039 1.00 58.81 337 HIS A C 1
ATOM 2521 O O . HIS A 1 337 ? 74.127 39.163 -152.227 1.00 58.81 337 HIS A O 1
ATOM 2527 N N . THR A 1 338 ? 73.484 39.653 -154.321 1.00 50.03 338 THR A N 1
ATOM 2528 C CA . THR A 1 338 ? 74.840 39.725 -154.908 1.00 50.03 338 THR A CA 1
ATOM 2529 C C . THR A 1 338 ? 75.227 41.141 -155.339 1.00 50.03 338 THR A C 1
ATOM 2531 O O . THR A 1 338 ? 74.491 41.792 -156.081 1.00 50.03 338 THR A O 1
ATOM 2534 N N . GLY A 1 339 ? 76.413 41.594 -154.923 1.00 56.25 339 GLY A N 1
ATOM 2535 C CA . GLY A 1 339 ? 76.940 42.947 -155.149 1.00 56.25 339 GLY A CA 1
ATOM 2536 C C . GLY A 1 339 ? 77.483 43.561 -153.853 1.00 56.25 339 GLY A C 1
ATOM 2537 O O . GLY A 1 339 ? 77.529 42.889 -152.827 1.00 56.25 339 GLY A O 1
ATOM 2538 N N . ASN A 1 340 ? 77.885 44.838 -153.869 1.00 47.88 340 ASN A N 1
ATOM 2539 C CA . ASN A 1 340 ? 78.303 45.538 -152.646 1.00 47.88 340 ASN A CA 1
ATOM 2540 C C . ASN A 1 340 ? 77.104 45.725 -151.697 1.00 47.88 340 ASN A C 1
ATOM 2542 O O . ASN A 1 340 ? 76.362 46.702 -151.813 1.00 47.88 340 ASN A O 1
ATOM 2546 N N . VAL A 1 341 ? 76.924 44.805 -150.747 1.00 49.97 341 VAL A N 1
ATOM 2547 C CA . VAL A 1 341 ? 75.869 44.886 -149.729 1.00 49.97 341 VAL A CA 1
ATOM 2548 C C . VAL A 1 341 ? 76.204 45.997 -148.729 1.00 49.97 341 VAL A C 1
ATOM 2550 O O . VAL A 1 341 ? 77.092 45.853 -147.889 1.00 49.97 341 VAL A O 1
ATOM 2553 N N . GLN A 1 342 ? 75.471 47.112 -148.782 1.00 50.97 342 GLN A N 1
ATOM 2554 C CA . GLN A 1 342 ? 75.460 48.072 -147.678 1.00 50.97 342 GLN A CA 1
ATOM 2555 C C . GLN A 1 342 ? 74.612 47.511 -146.532 1.00 50.97 342 GLN A C 1
ATOM 2557 O O . GLN A 1 342 ? 73.383 47.578 -146.569 1.00 50.97 342 GLN A O 1
ATOM 2562 N N . ILE A 1 343 ? 75.271 46.985 -145.496 1.00 52.69 343 ILE A N 1
ATOM 2563 C CA . ILE A 1 343 ? 74.600 46.575 -144.257 1.00 52.69 343 ILE A CA 1
ATOM 2564 C C . ILE A 1 343 ? 74.104 47.835 -143.537 1.00 52.69 343 ILE A C 1
ATOM 2566 O O . ILE A 1 343 ? 74.857 48.539 -142.865 1.00 52.69 343 ILE A O 1
ATOM 2570 N N . THR A 1 344 ? 72.821 48.134 -143.710 1.00 54.28 344 THR A N 1
ATOM 2571 C CA . THR A 1 344 ? 72.093 49.168 -142.966 1.00 54.28 344 THR A CA 1
ATOM 2572 C C . THR A 1 344 ? 71.465 48.560 -141.710 1.00 54.28 344 THR A C 1
ATOM 2574 O O . THR A 1 344 ? 71.256 47.351 -141.644 1.00 54.28 344 THR A O 1
ATOM 2577 N N . ALA A 1 345 ? 71.153 49.380 -140.699 1.00 48.28 345 ALA A N 1
ATOM 2578 C CA . ALA A 1 345 ? 70.670 48.905 -139.392 1.00 48.28 345 ALA A CA 1
ATOM 2579 C C . ALA A 1 345 ? 69.439 47.970 -139.484 1.00 48.28 345 ALA A C 1
ATOM 2581 O O . ALA A 1 345 ? 69.342 46.979 -138.760 1.00 48.28 345 ALA A O 1
ATOM 2582 N N . SER A 1 346 ? 68.557 48.216 -140.458 1.00 50.56 346 SER A N 1
ATOM 2583 C CA . SER A 1 346 ? 67.398 47.374 -140.778 1.00 50.56 346 SER A CA 1
ATOM 2584 C C . SER A 1 346 ? 67.740 45.940 -141.202 1.00 50.56 346 SER A C 1
ATOM 2586 O O . SER A 1 346 ? 66.916 45.053 -141.012 1.00 50.56 346 SER A O 1
ATOM 2588 N N . PHE A 1 347 ? 68.932 45.688 -141.754 1.00 50.19 347 PHE A N 1
ATOM 2589 C CA . PHE A 1 347 ? 69.332 44.379 -142.296 1.00 50.19 347 PHE A CA 1
ATOM 2590 C C . PHE A 1 347 ? 69.812 43.384 -141.219 1.00 50.19 347 PHE A C 1
ATOM 2592 O O . PHE A 1 347 ? 69.999 42.206 -141.501 1.00 50.19 347 PHE A O 1
ATOM 2599 N N . VAL A 1 348 ? 70.005 43.844 -139.977 1.00 48.97 348 VAL A N 1
ATOM 2600 C CA . VAL A 1 348 ? 70.458 43.032 -138.824 1.00 48.97 348 VAL A CA 1
ATOM 2601 C C . VAL A 1 348 ? 69.454 43.032 -137.661 1.00 48.97 348 VAL A C 1
ATOM 2603 O O . VAL A 1 348 ? 69.807 42.730 -136.525 1.00 48.97 348 VAL A O 1
ATOM 2606 N N . GLY A 1 349 ? 68.192 43.400 -137.918 1.00 47.72 349 GLY A N 1
ATOM 2607 C CA . GLY A 1 349 ? 67.134 43.437 -136.895 1.00 47.72 349 GLY A CA 1
ATOM 2608 C C . GLY A 1 349 ? 67.307 44.526 -135.825 1.00 47.72 349 GLY A C 1
ATOM 2609 O O . GLY A 1 349 ? 66.518 44.599 -134.884 1.00 47.72 349 GLY A O 1
ATOM 2610 N N . ALA A 1 350 ? 68.309 45.397 -135.968 1.00 42.31 350 ALA A N 1
ATOM 2611 C CA . ALA A 1 350 ? 68.568 46.507 -135.065 1.00 42.31 350 ALA A CA 1
ATOM 2612 C C . ALA A 1 350 ? 67.791 47.748 -135.528 1.00 42.31 350 ALA A C 1
ATOM 2614 O O . ALA A 1 350 ? 68.263 48.526 -136.357 1.00 42.31 350 ALA A O 1
ATOM 2615 N N . LEU A 1 351 ? 66.590 47.953 -134.979 1.00 45.94 351 LEU A N 1
ATOM 2616 C CA . LEU A 1 351 ? 65.875 49.220 -135.148 1.00 45.94 351 LEU A CA 1
ATOM 2617 C C . LEU A 1 351 ? 66.728 50.371 -134.580 1.00 45.94 351 LEU A C 1
ATOM 2619 O O . LEU A 1 351 ? 67.091 50.322 -133.401 1.00 45.94 351 LEU A O 1
ATOM 2623 N N . PRO A 1 352 ? 67.050 51.414 -135.368 1.00 38.44 352 PRO A N 1
ATOM 2624 C CA . PRO A 1 352 ? 67.788 52.556 -134.858 1.00 38.44 352 PRO A CA 1
ATOM 2625 C C . PRO A 1 352 ? 66.885 53.402 -133.951 1.00 38.44 352 PRO A C 1
ATOM 2627 O O . PRO A 1 352 ? 66.024 54.141 -134.422 1.00 38.44 352 PRO A O 1
ATOM 2630 N N . VAL A 1 353 ? 67.130 53.317 -132.645 1.00 43.56 353 VAL A N 1
ATOM 2631 C CA . VAL A 1 353 ? 66.726 54.320 -131.651 1.00 43.56 353 VAL A CA 1
ATOM 2632 C C . VAL A 1 353 ? 67.995 54.902 -131.031 1.00 43.56 353 VAL A C 1
ATOM 2634 O O . VAL A 1 353 ? 68.657 54.260 -130.222 1.00 43.56 353 VAL A O 1
ATOM 2637 N N . ASP A 1 354 ? 68.359 56.096 -131.494 1.00 42.19 354 ASP A N 1
ATOM 2638 C CA . ASP A 1 354 ? 69.292 57.059 -130.896 1.00 42.19 354 ASP A CA 1
ATOM 2639 C C . ASP A 1 354 ? 70.493 56.514 -130.089 1.00 42.19 354 ASP A C 1
ATOM 2641 O O . ASP A 1 354 ? 70.665 56.750 -128.892 1.00 42.19 354 ASP A O 1
ATOM 2645 N N . GLY A 1 355 ? 71.447 55.924 -130.813 1.00 50.00 355 GLY A N 1
ATOM 2646 C CA . GLY A 1 355 ? 72.852 56.297 -130.612 1.00 50.00 355 GLY A CA 1
ATOM 2647 C C . GLY A 1 355 ? 73.689 55.555 -129.565 1.00 50.00 355 GLY A C 1
ATOM 2648 O O . GLY A 1 355 ? 74.808 56.006 -129.314 1.00 50.00 355 GLY A O 1
ATOM 2649 N N . LYS A 1 356 ? 73.244 54.427 -128.984 1.00 39.47 356 LYS A N 1
ATOM 2650 C CA . LYS A 1 356 ? 74.131 53.506 -128.228 1.00 39.47 356 LYS A CA 1
ATOM 2651 C C . LYS A 1 356 ? 73.837 52.027 -128.514 1.00 39.47 356 LYS A C 1
ATOM 2653 O O . LYS A 1 356 ? 72.692 51.638 -128.699 1.00 39.47 356 LYS A O 1
ATOM 2658 N N . ALA A 1 357 ? 74.899 51.221 -128.573 1.00 32.91 357 ALA A N 1
ATOM 2659 C CA . ALA A 1 357 ? 74.855 49.811 -128.966 1.00 32.91 357 ALA A CA 1
ATOM 2660 C C . ALA A 1 357 ? 74.334 48.874 -127.858 1.00 32.91 357 ALA A C 1
ATOM 2662 O O . ALA A 1 357 ? 74.439 49.182 -126.671 1.00 32.91 357 ALA A O 1
ATOM 2663 N N . VAL A 1 358 ? 73.847 47.697 -128.266 1.00 33.28 358 VAL A N 1
ATOM 2664 C CA . VAL A 1 358 ? 73.414 46.599 -127.387 1.00 33.28 358 VAL A CA 1
ATOM 2665 C C . VAL A 1 358 ? 74.344 45.400 -127.591 1.00 33.28 358 VAL A C 1
ATOM 2667 O O . VAL A 1 358 ? 74.629 45.035 -128.730 1.00 33.28 358 VAL A O 1
ATOM 2670 N N . SER A 1 359 ? 74.798 44.772 -126.506 1.00 35.88 359 SER A N 1
ATOM 2671 C CA . SER A 1 359 ? 75.559 43.515 -126.527 1.00 35.88 359 SER A CA 1
ATOM 2672 C C . SER A 1 359 ? 74.758 42.388 -125.875 1.00 35.88 359 SER A C 1
ATOM 2674 O O . SER A 1 359 ? 74.142 42.599 -124.830 1.00 35.88 359 SER A O 1
ATOM 2676 N N . ALA A 1 360 ? 74.789 41.195 -126.473 1.00 29.69 360 ALA A N 1
ATOM 2677 C CA . ALA A 1 360 ? 74.138 40.001 -125.935 1.00 29.69 360 ALA A CA 1
ATOM 2678 C C . ALA A 1 360 ? 74.737 39.573 -124.580 1.00 29.69 360 ALA A C 1
ATOM 2680 O O . ALA A 1 360 ? 75.901 39.848 -124.286 1.00 29.69 360 ALA A O 1
ATOM 2681 N N . GLY A 1 361 ? 73.919 38.926 -123.748 1.00 36.38 361 GLY A N 1
ATOM 2682 C CA . GLY A 1 361 ? 74.270 38.607 -122.365 1.00 36.38 361 GLY A CA 1
ATOM 2683 C C . GLY A 1 361 ? 75.064 37.312 -122.179 1.00 36.38 361 GLY A C 1
ATOM 2684 O O . GLY A 1 361 ? 74.994 36.394 -122.989 1.00 36.38 361 GLY A O 1
ATOM 2685 N N . ASN A 1 362 ? 75.750 37.242 -121.039 1.00 33.06 362 ASN A N 1
ATOM 2686 C CA . ASN A 1 362 ? 76.100 36.018 -120.320 1.00 33.06 362 ASN A CA 1
ATOM 2687 C C . ASN A 1 362 ? 76.156 36.341 -118.810 1.00 33.06 362 ASN A C 1
ATOM 2689 O O . ASN A 1 362 ? 76.214 37.515 -118.438 1.00 33.06 362 ASN A O 1
ATOM 2693 N N . ALA A 1 363 ? 76.085 35.313 -117.958 1.00 30.81 363 ALA A N 1
ATOM 2694 C CA . ALA A 1 363 ? 76.143 35.421 -116.489 1.00 30.81 363 ALA A CA 1
ATOM 2695 C C . ALA A 1 363 ? 77.430 36.151 -116.012 1.00 30.81 363 ALA A C 1
ATOM 2697 O O . ALA A 1 363 ? 78.419 36.185 -116.738 1.00 30.81 363 ALA A O 1
ATOM 2698 N N . ASP A 1 364 ? 77.521 36.757 -114.821 1.00 34.91 364 ASP A N 1
ATOM 2699 C CA . ASP A 1 364 ? 77.209 36.170 -113.507 1.00 34.91 364 ASP A CA 1
ATOM 2700 C C . ASP A 1 364 ? 77.326 37.222 -112.359 1.00 34.91 364 ASP A C 1
ATOM 2702 O O . ASP A 1 364 ? 77.774 38.345 -112.580 1.00 34.91 364 ASP A O 1
ATOM 2706 N N . THR A 1 365 ? 77.075 36.810 -111.108 1.00 28.41 365 THR A N 1
ATOM 2707 C CA . THR A 1 365 ? 77.491 37.448 -109.829 1.00 28.41 365 THR A CA 1
ATOM 2708 C C . THR A 1 365 ? 76.629 38.578 -109.220 1.00 28.41 365 THR A C 1
ATOM 2710 O O . THR A 1 365 ? 76.872 39.767 -109.387 1.00 28.41 365 THR A O 1
ATOM 2713 N N . VAL A 1 366 ? 75.684 38.162 -108.368 1.00 30.27 366 VAL A N 1
ATOM 2714 C CA . VAL A 1 366 ? 75.582 38.486 -106.920 1.00 30.27 366 VAL A CA 1
ATOM 2715 C C . VAL A 1 366 ? 75.912 39.915 -106.397 1.00 30.27 366 VAL A C 1
ATOM 2717 O O . VAL A 1 366 ? 77.034 40.403 -106.481 1.00 30.27 366 VAL A O 1
ATOM 2720 N N . ASN A 1 367 ? 74.963 40.410 -105.580 1.00 33.12 367 ASN A N 1
ATOM 2721 C CA . ASN A 1 367 ? 75.054 41.336 -104.425 1.00 33.12 367 ASN A CA 1
ATOM 2722 C C . ASN A 1 367 ? 74.693 42.842 -104.541 1.00 33.12 367 ASN A C 1
ATOM 2724 O O . ASN A 1 367 ? 75.378 43.646 -105.164 1.00 33.12 367 ASN A O 1
ATOM 2728 N N . LYS A 1 368 ? 73.753 43.206 -103.643 1.00 30.59 368 LYS A N 1
ATOM 2729 C CA . LYS A 1 368 ? 73.335 44.528 -103.114 1.00 30.59 368 LYS A CA 1
ATOM 2730 C C . LYS A 1 368 ? 72.257 45.326 -103.869 1.00 30.59 368 LYS A C 1
ATOM 2732 O O . LYS A 1 368 ? 72.290 45.484 -105.080 1.00 30.59 368 LYS A O 1
ATOM 2737 N N . LYS A 1 369 ? 71.436 45.983 -103.025 1.00 29.55 369 LYS A N 1
ATOM 2738 C CA . LYS A 1 369 ? 70.353 46.966 -103.266 1.00 29.55 369 LYS A CA 1
ATOM 2739 C C . LYS A 1 369 ? 68.961 46.350 -103.525 1.00 29.55 369 LYS A C 1
ATOM 2741 O O . LYS A 1 369 ? 68.860 45.381 -104.255 1.00 29.55 369 LYS A O 1
ATOM 2746 N N . GLN A 1 370 ? 67.862 46.873 -102.964 1.00 31.00 370 GLN A N 1
ATOM 2747 C CA . GLN A 1 370 ? 67.709 47.899 -101.912 1.00 31.00 370 GLN A CA 1
ATOM 2748 C C . GLN A 1 370 ? 66.350 47.746 -101.200 1.00 31.00 370 GLN A C 1
ATOM 2750 O O . GLN A 1 370 ? 65.401 47.241 -101.786 1.00 31.00 370 GLN A O 1
ATOM 2755 N N . VAL A 1 371 ? 66.251 48.239 -99.961 1.00 34.84 371 VAL A N 1
ATOM 2756 C CA . VAL A 1 371 ? 64.974 48.391 -99.242 1.00 34.84 371 VAL A CA 1
ATOM 2757 C C . VAL A 1 371 ? 64.143 49.522 -99.858 1.00 34.84 371 VAL A C 1
ATOM 2759 O O . VAL A 1 371 ? 64.649 50.630 -100.038 1.00 34.84 371 VAL A O 1
ATOM 2762 N N . LEU A 1 372 ? 62.863 49.241 -100.100 1.00 32.50 372 LEU A N 1
ATOM 2763 C CA . LEU A 1 372 ? 61.751 50.173 -100.321 1.00 32.50 372 LEU A CA 1
ATOM 2764 C C . LEU A 1 372 ? 60.548 49.531 -99.590 1.00 32.50 372 LEU A C 1
ATOM 2766 O O . LEU A 1 372 ? 60.334 48.338 -99.770 1.00 32.50 372 LEU A O 1
ATOM 2770 N N . SER A 1 373 ? 59.761 50.188 -98.735 1.00 31.91 373 SER A N 1
ATOM 2771 C CA . SER A 1 373 ? 59.664 51.613 -98.382 1.00 31.91 373 SER A CA 1
ATOM 2772 C C . SER A 1 373 ? 59.010 51.801 -96.997 1.00 31.91 373 SER A C 1
ATOM 2774 O O . SER A 1 373 ? 58.220 50.959 -96.594 1.00 31.91 373 SER A O 1
ATOM 2776 N N . ASN A 1 374 ? 59.310 52.922 -96.326 1.00 34.31 374 ASN A N 1
ATOM 2777 C CA . ASN A 1 374 ? 58.649 53.531 -95.151 1.00 34.31 374 ASN A CA 1
ATOM 2778 C C . ASN A 1 374 ? 57.766 52.657 -94.230 1.00 34.31 374 ASN A C 1
ATOM 2780 O O . ASN A 1 374 ? 56.595 52.414 -94.514 1.00 34.31 374 ASN A O 1
ATOM 2784 N N . VAL A 1 375 ? 58.283 52.383 -93.029 1.00 33.97 375 VAL A N 1
ATOM 2785 C CA . VAL A 1 375 ? 57.474 52.065 -91.839 1.00 33.97 375 VAL A CA 1
ATOM 2786 C C . VAL A 1 375 ? 56.808 53.357 -91.332 1.00 33.97 375 VAL A C 1
ATOM 2788 O O . VAL A 1 375 ? 57.514 54.363 -91.194 1.00 33.97 375 VAL A O 1
ATOM 2791 N N . PRO A 1 376 ? 55.493 53.381 -91.044 1.00 42.34 376 PRO A N 1
ATOM 2792 C CA . PRO A 1 376 ? 54.865 54.502 -90.352 1.00 42.34 376 PRO A CA 1
ATOM 2793 C C . PRO A 1 376 ? 55.424 54.644 -88.932 1.00 42.34 376 PRO A C 1
ATOM 2795 O O . PRO A 1 376 ? 55.503 53.670 -88.187 1.00 42.34 376 PRO A O 1
ATOM 2798 N N . ALA A 1 377 ? 55.763 55.864 -88.520 1.00 43.12 377 ALA A N 1
ATOM 2799 C CA . ALA A 1 377 ? 55.847 56.145 -87.091 1.00 43.12 377 ALA A CA 1
ATOM 2800 C C . ALA A 1 377 ? 54.448 55.955 -86.466 1.00 43.12 377 ALA A C 1
ATOM 2802 O O . ALA A 1 377 ? 53.462 56.305 -87.118 1.00 43.12 377 ALA A O 1
ATOM 2803 N N . ASN A 1 378 ? 54.406 55.462 -85.217 1.00 48.75 378 ASN A N 1
ATOM 2804 C CA . ASN A 1 378 ? 53.246 55.316 -84.307 1.00 48.75 378 ASN A CA 1
ATOM 2805 C C . ASN A 1 378 ? 52.743 53.882 -83.996 1.00 48.75 378 ASN A C 1
ATOM 2807 O O . ASN A 1 378 ? 51.675 53.770 -83.400 1.00 48.75 378 ASN A O 1
ATOM 2811 N N . GLU A 1 379 ? 53.471 52.801 -84.304 1.00 32.75 379 GLU A N 1
ATOM 2812 C CA . GLU A 1 379 ? 53.090 51.450 -83.834 1.00 32.75 379 GLU A CA 1
ATOM 2813 C C . GLU A 1 379 ? 54.001 50.924 -82.712 1.00 32.75 379 GLU A C 1
ATOM 2815 O O . GLU A 1 379 ? 55.214 50.775 -82.872 1.00 32.75 379 GLU A O 1
ATOM 2820 N N . GLU A 1 380 ? 53.391 50.635 -81.559 1.00 39.28 380 GLU A N 1
ATOM 2821 C CA . GLU A 1 380 ? 54.011 49.916 -80.446 1.00 39.28 380 GLU A CA 1
ATOM 2822 C C . GLU A 1 380 ? 53.960 48.402 -80.702 1.00 39.28 380 GLU A C 1
ATOM 2824 O O . GLU A 1 380 ? 52.905 47.847 -81.017 1.00 39.28 380 GLU A O 1
ATOM 2829 N N . PHE A 1 381 ? 55.079 47.702 -80.493 1.00 37.06 381 PHE A N 1
ATOM 2830 C CA . PHE A 1 381 ? 55.088 46.239 -80.468 1.00 37.06 381 PHE A CA 1
ATOM 2831 C C . PHE A 1 381 ? 54.355 45.731 -79.220 1.00 37.06 381 PHE A C 1
ATOM 2833 O O . PHE A 1 381 ? 54.941 45.631 -78.141 1.00 37.06 381 PHE A O 1
ATOM 2840 N N . THR A 1 382 ? 53.078 45.381 -79.368 1.00 38.12 382 THR A N 1
ATOM 2841 C CA . THR A 1 382 ? 52.308 44.703 -78.319 1.00 38.12 382 THR A CA 1
ATOM 2842 C C . THR A 1 382 ? 52.401 43.183 -78.476 1.00 38.12 382 THR A C 1
ATOM 2844 O O . THR A 1 382 ? 52.217 42.628 -79.560 1.00 38.12 382 THR A O 1
ATOM 2847 N N . ASN A 1 383 ? 52.705 42.490 -77.375 1.00 38.31 383 ASN A N 1
ATOM 2848 C CA . ASN A 1 383 ? 52.756 41.027 -77.314 1.00 38.31 383 ASN A CA 1
ATOM 2849 C C . ASN A 1 383 ? 51.336 40.436 -77.321 1.00 38.31 383 ASN A C 1
ATOM 2851 O O . ASN A 1 383 ? 50.833 40.007 -76.284 1.00 38.31 383 ASN A O 1
ATOM 2855 N N . THR A 1 384 ? 50.692 40.395 -78.491 1.00 37.19 384 THR A N 1
ATOM 2856 C CA . THR A 1 384 ? 49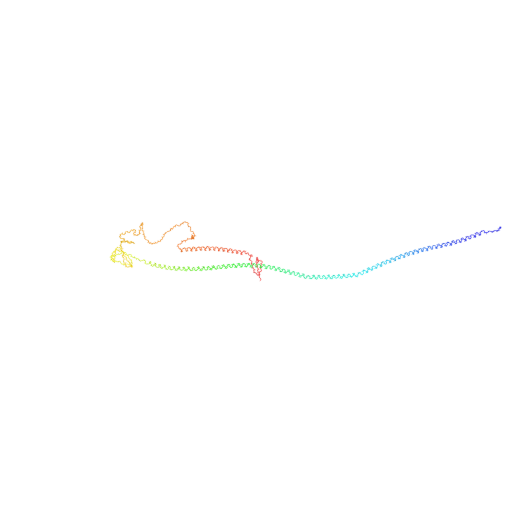.359 39.786 -78.628 1.00 37.19 384 THR A CA 1
ATOM 2857 C C . THR A 1 384 ? 49.147 39.147 -80.005 1.00 37.19 384 THR A C 1
ATOM 2859 O O . THR A 1 384 ? 48.342 39.605 -80.814 1.00 37.19 384 THR A O 1
ATOM 2862 N N . TRP A 1 385 ? 49.839 38.037 -80.285 1.00 32.59 385 TRP A N 1
ATOM 2863 C CA . TRP A 1 385 ? 49.539 37.202 -81.457 1.00 32.59 385 TRP A CA 1
ATOM 2864 C C . TRP A 1 385 ? 48.226 36.422 -81.255 1.00 32.59 385 TRP A C 1
ATOM 2866 O O . TRP A 1 385 ? 48.228 35.242 -80.914 1.00 32.59 385 TRP A O 1
ATOM 2876 N N . ARG A 1 386 ? 47.085 37.079 -81.501 1.00 43.28 386 ARG A N 1
ATOM 2877 C CA . ARG A 1 386 ? 45.800 36.420 -81.799 1.00 43.28 386 ARG A CA 1
ATOM 2878 C C . ARG A 1 386 ? 45.389 36.778 -83.232 1.00 43.28 386 ARG A C 1
ATOM 2880 O O . ARG A 1 386 ? 45.267 37.968 -83.519 1.00 43.28 386 ARG A O 1
ATOM 2887 N N . PRO A 1 387 ? 45.123 35.810 -84.127 1.00 38.88 387 PRO A N 1
ATOM 2888 C CA . PRO A 1 387 ? 44.522 36.111 -85.422 1.00 38.88 387 PRO A CA 1
ATOM 2889 C C . PRO A 1 387 ? 43.081 36.596 -85.219 1.00 38.88 387 PRO A C 1
ATOM 2891 O O . PRO A 1 387 ? 42.247 35.865 -84.687 1.00 38.88 387 PRO A O 1
ATOM 2894 N N . VAL A 1 388 ? 42.772 37.819 -85.651 1.00 42.28 388 VAL A N 1
ATOM 2895 C CA . VAL A 1 388 ? 41.396 38.343 -85.676 1.00 42.28 388 VAL A CA 1
ATOM 2896 C C . VAL A 1 388 ? 40.827 38.187 -87.088 1.00 42.28 388 VAL A C 1
ATOM 2898 O O . VAL A 1 388 ? 40.680 39.161 -87.823 1.00 42.28 388 VAL A O 1
ATOM 2901 N N . SER A 1 389 ? 40.526 36.948 -87.486 1.00 36.88 389 SER A N 1
ATOM 2902 C CA . SER A 1 389 ? 39.795 36.662 -88.730 1.00 36.88 389 SER A CA 1
ATOM 2903 C C . SER A 1 389 ? 39.287 35.215 -88.799 1.00 36.88 389 SER A C 1
ATOM 2905 O O . SER A 1 389 ? 40.053 34.275 -88.985 1.00 36.88 389 SER A O 1
ATOM 2907 N N . ASN A 1 390 ? 37.961 35.033 -88.780 1.00 42.94 390 ASN A N 1
ATOM 2908 C CA . ASN A 1 390 ? 37.307 33.737 -89.041 1.00 42.94 390 ASN A CA 1
ATOM 2909 C C . ASN A 1 390 ? 37.196 33.424 -90.553 1.00 42.94 390 ASN A C 1
ATOM 2911 O O . ASN A 1 390 ? 36.240 32.792 -90.999 1.00 42.94 390 ASN A O 1
ATOM 2915 N N . SER A 1 391 ? 38.146 33.898 -91.363 1.00 41.06 391 SER A N 1
ATOM 2916 C CA . SER A 1 391 ? 38.183 33.653 -92.807 1.00 41.06 391 SER A CA 1
ATOM 2917 C C . SER A 1 391 ? 39.588 33.876 -93.367 1.00 41.06 391 SER A C 1
ATOM 2919 O O . SER A 1 391 ? 40.058 35.014 -93.418 1.00 41.06 391 SER A O 1
ATOM 2921 N N . VAL A 1 392 ? 40.229 32.810 -93.848 1.00 38.09 392 VAL A N 1
ATOM 2922 C CA . VAL A 1 392 ? 41.438 32.893 -94.679 1.00 38.09 392 VAL A CA 1
ATOM 2923 C C . VAL A 1 392 ? 41.282 31.938 -95.858 1.00 38.09 392 VAL A C 1
ATOM 2925 O O . VAL A 1 392 ? 41.270 30.721 -95.697 1.00 38.09 392 VAL A O 1
ATOM 2928 N N . THR A 1 393 ? 41.156 32.500 -97.058 1.00 43.56 393 THR A N 1
ATOM 2929 C CA . THR A 1 393 ? 41.227 31.763 -98.323 1.00 43.56 393 THR A CA 1
ATOM 2930 C C . THR A 1 393 ? 42.689 31.618 -98.739 1.00 43.56 393 THR A C 1
ATOM 2932 O O . THR A 1 393 ? 43.300 32.589 -99.183 1.00 43.56 393 THR A O 1
ATOM 2935 N N . GLY A 1 394 ? 43.246 30.415 -98.591 1.00 41.03 394 GLY A N 1
ATOM 2936 C CA . GLY A 1 394 ? 44.542 30.029 -99.156 1.00 41.03 394 GLY A CA 1
ATOM 2937 C C . GLY A 1 394 ? 44.350 29.128 -100.376 1.00 41.03 394 GLY A C 1
ATOM 2938 O O . GLY A 1 394 ? 43.499 28.243 -100.357 1.00 41.03 394 GLY A O 1
ATOM 2939 N N . ASN A 1 395 ? 45.142 29.335 -101.430 1.00 43.66 395 ASN A N 1
ATOM 2940 C CA . ASN A 1 395 ? 44.960 28.663 -102.727 1.00 43.66 395 ASN A CA 1
ATOM 2941 C C . ASN A 1 395 ? 45.597 27.254 -102.810 1.00 43.66 395 ASN A C 1
ATOM 2943 O O . ASN A 1 395 ? 45.759 26.728 -103.908 1.00 43.66 395 ASN A O 1
ATOM 2947 N N . ASP A 1 396 ? 45.953 26.650 -101.672 1.00 45.62 396 ASP A N 1
ATOM 2948 C CA . ASP A 1 396 ? 46.491 25.287 -101.562 1.00 45.62 396 ASP A CA 1
ATOM 2949 C C . ASP A 1 396 ? 45.803 24.543 -100.390 1.00 45.62 396 ASP A C 1
ATOM 2951 O O . ASP A 1 396 ? 45.919 24.979 -99.234 1.00 45.62 396 ASP A O 1
ATOM 2955 N N . PRO A 1 397 ? 45.090 23.425 -100.648 1.00 48.94 397 PRO A N 1
ATOM 2956 C CA . PRO A 1 397 ? 44.440 22.624 -99.610 1.00 48.94 397 PRO A CA 1
ATOM 2957 C C . PRO A 1 397 ? 45.383 22.110 -98.509 1.00 48.94 397 PRO A C 1
ATOM 2959 O O . PRO A 1 397 ? 44.958 21.988 -97.357 1.00 48.94 397 PRO A O 1
ATOM 2962 N N . ALA A 1 398 ? 46.651 21.823 -98.827 1.00 44.28 398 ALA A N 1
ATOM 2963 C CA . ALA A 1 398 ? 47.596 21.230 -97.879 1.00 44.28 398 ALA A CA 1
ATOM 2964 C C . ALA A 1 398 ? 48.055 22.230 -96.802 1.00 44.28 398 ALA A C 1
ATOM 2966 O O . ALA A 1 398 ? 48.213 21.872 -95.628 1.00 44.28 398 ALA A O 1
ATOM 2967 N N . THR A 1 399 ? 48.218 23.506 -97.172 1.00 46.28 399 THR A N 1
ATOM 2968 C CA . THR A 1 399 ? 48.616 24.559 -96.225 1.00 46.28 399 THR A CA 1
ATOM 2969 C C . THR A 1 399 ? 47.452 24.968 -95.319 1.00 46.28 399 THR A C 1
ATOM 2971 O O . THR A 1 399 ? 47.646 25.166 -94.118 1.00 46.28 399 THR A O 1
ATOM 2974 N N . ALA A 1 400 ? 46.232 25.040 -95.866 1.00 45.25 400 ALA A N 1
ATOM 2975 C CA . ALA A 1 400 ? 45.035 25.410 -95.111 1.00 45.25 400 ALA A CA 1
ATOM 2976 C C . ALA A 1 400 ? 44.668 24.366 -94.038 1.00 45.25 400 ALA A C 1
ATOM 2978 O O . ALA A 1 400 ? 44.389 24.732 -92.894 1.00 45.25 400 ALA A O 1
ATOM 2979 N N . ALA A 1 401 ? 44.730 23.070 -94.370 1.00 46.47 401 ALA A N 1
ATOM 2980 C CA . ALA A 1 401 ? 44.446 21.992 -93.419 1.00 46.47 401 ALA A CA 1
ATOM 2981 C C . ALA A 1 401 ? 45.414 22.002 -92.220 1.00 46.47 401 ALA A C 1
ATOM 2983 O O . ALA A 1 401 ? 44.977 21.918 -91.071 1.00 46.47 401 ALA A O 1
ATOM 2984 N N . SER A 1 402 ? 46.714 22.191 -92.477 1.00 51.47 402 SER A N 1
ATOM 2985 C CA . SER A 1 402 ? 47.734 22.288 -91.423 1.00 51.47 402 SER A CA 1
ATOM 2986 C C . SER A 1 402 ? 47.510 23.489 -90.496 1.00 51.47 402 SER A C 1
ATOM 2988 O O . SER A 1 402 ? 47.625 23.354 -89.280 1.00 51.47 402 SER A O 1
ATOM 2990 N N . GLN A 1 403 ? 47.141 24.657 -91.033 1.00 48.78 403 GLN A N 1
ATOM 2991 C CA . GLN A 1 403 ? 46.913 25.857 -90.216 1.00 48.78 403 GLN A CA 1
ATOM 2992 C C . GLN A 1 403 ? 45.657 25.749 -89.336 1.00 48.78 403 GLN A C 1
ATOM 2994 O O . GLN A 1 403 ? 45.697 26.147 -88.171 1.00 48.78 403 GLN A O 1
ATOM 2999 N N . VAL A 1 404 ? 44.569 25.150 -89.836 1.00 52.50 404 VAL A N 1
ATOM 3000 C CA . VAL A 1 404 ? 43.354 24.894 -89.035 1.00 52.50 404 VAL A CA 1
ATOM 3001 C C . VAL A 1 404 ? 43.609 23.842 -87.950 1.00 52.50 404 VAL A C 1
ATOM 3003 O O . VAL A 1 404 ? 43.140 24.003 -86.820 1.00 52.50 404 VAL A O 1
ATOM 3006 N N . ALA A 1 405 ? 44.387 22.797 -88.248 1.00 49.81 405 ALA A N 1
ATOM 3007 C CA . ALA A 1 405 ? 44.786 21.795 -87.261 1.00 49.81 405 ALA A CA 1
ATOM 3008 C C . ALA A 1 405 ? 45.638 22.408 -86.135 1.00 49.81 405 ALA A C 1
ATOM 3010 O O . ALA A 1 405 ? 45.350 22.177 -84.961 1.00 49.81 405 ALA A O 1
ATOM 3011 N N . VAL A 1 406 ? 46.622 23.252 -86.475 1.00 49.94 406 VAL A N 1
ATOM 3012 C CA . VAL A 1 406 ? 47.455 23.975 -85.497 1.00 49.94 406 VAL A CA 1
ATOM 3013 C C . VAL A 1 406 ? 46.619 24.937 -84.648 1.00 49.94 406 VAL A C 1
ATOM 3015 O O . VAL A 1 406 ? 46.750 24.920 -83.427 1.00 49.94 406 VAL A O 1
ATOM 3018 N N . ALA A 1 407 ? 45.712 25.716 -85.248 1.00 50.16 407 ALA A N 1
ATOM 3019 C CA . ALA A 1 407 ? 44.818 26.602 -84.497 1.00 50.16 407 ALA A CA 1
ATOM 3020 C C . ALA A 1 407 ? 43.911 25.823 -83.524 1.00 50.16 407 ALA A C 1
ATOM 3022 O O . ALA A 1 407 ? 43.780 26.198 -82.362 1.00 50.16 407 ALA A O 1
ATOM 3023 N N . THR A 1 408 ? 43.348 24.694 -83.969 1.00 54.75 408 THR A N 1
ATOM 3024 C CA . THR A 1 408 ? 42.495 23.828 -83.136 1.00 54.75 408 THR A CA 1
ATOM 3025 C C . THR A 1 408 ? 43.279 23.185 -81.989 1.00 54.75 408 THR A C 1
ATOM 3027 O O . THR A 1 408 ? 42.771 23.096 -80.872 1.00 54.75 408 THR A O 1
ATOM 3030 N N . ALA A 1 409 ? 44.515 22.745 -82.242 1.00 47.06 409 ALA A N 1
ATOM 3031 C CA . ALA A 1 409 ? 45.399 22.211 -81.209 1.00 47.06 409 ALA A CA 1
ATOM 3032 C C . ALA A 1 409 ? 45.774 23.284 -80.175 1.00 47.06 409 ALA A C 1
ATOM 3034 O O . ALA A 1 409 ? 45.760 23.004 -78.980 1.00 47.06 409 ALA A O 1
ATOM 3035 N N . TYR A 1 410 ? 46.036 24.518 -80.619 1.00 50.03 410 TYR A N 1
ATOM 3036 C CA . TYR A 1 410 ? 46.373 25.634 -79.736 1.00 50.03 410 TYR A CA 1
ATOM 3037 C C . TYR A 1 410 ? 45.187 26.060 -78.857 1.00 50.03 410 TYR A C 1
ATOM 3039 O O . TYR A 1 410 ? 45.363 26.248 -77.657 1.00 50.03 410 TYR A O 1
ATOM 3047 N N . SER A 1 411 ? 43.969 26.133 -79.410 1.00 57.75 411 SER A N 1
ATOM 3048 C CA . SER A 1 411 ? 42.757 26.373 -78.611 1.00 57.75 411 SER A CA 1
ATOM 3049 C C . SER A 1 411 ? 42.537 25.276 -77.571 1.00 57.75 411 SER A C 1
ATOM 3051 O O . SER A 1 411 ? 42.383 25.593 -76.402 1.00 57.75 411 SER A O 1
ATOM 3053 N N . LYS A 1 412 ? 42.633 23.994 -77.952 1.00 57.00 412 LYS A N 1
ATOM 3054 C CA . LYS A 1 412 ? 42.499 22.880 -76.995 1.00 57.00 412 LYS A CA 1
ATOM 3055 C C . LYS A 1 412 ? 43.574 22.886 -75.905 1.00 57.00 412 LYS A C 1
ATOM 3057 O O . LYS A 1 412 ? 43.283 22.481 -74.787 1.00 57.00 412 LYS A O 1
ATOM 3062 N N . ALA A 1 413 ? 44.795 23.318 -76.221 1.00 50.94 413 ALA A N 1
ATOM 3063 C CA . ALA A 1 413 ? 45.858 23.477 -75.232 1.00 50.94 413 ALA A CA 1
ATOM 3064 C C . ALA A 1 413 ? 45.570 24.642 -74.268 1.00 50.94 413 ALA A C 1
ATOM 3066 O O . ALA A 1 413 ? 45.760 24.478 -73.070 1.00 50.94 413 ALA A O 1
ATOM 3067 N N . SER A 1 414 ? 45.057 25.772 -74.770 1.00 53.00 414 SER A N 1
ATOM 3068 C CA . SER A 1 414 ? 44.623 26.909 -73.943 1.00 53.00 414 SER A CA 1
ATOM 3069 C C . SER A 1 414 ? 43.451 26.535 -73.033 1.00 53.00 414 SER A C 1
ATOM 3071 O O . SER A 1 414 ? 43.519 26.766 -71.833 1.00 53.00 414 SER A O 1
ATOM 3073 N N . ASP A 1 415 ? 42.416 25.886 -73.576 1.00 62.66 415 ASP A N 1
ATOM 3074 C CA . ASP A 1 415 ? 41.250 25.437 -72.806 1.00 62.66 415 ASP A CA 1
ATOM 3075 C C . ASP A 1 415 ? 41.655 24.421 -71.717 1.00 62.66 415 ASP A C 1
ATOM 3077 O O . ASP A 1 415 ? 41.066 24.392 -70.637 1.00 62.66 415 ASP A O 1
ATOM 3081 N N . ALA A 1 416 ? 42.668 23.585 -71.985 1.00 56.19 416 ALA A N 1
ATOM 3082 C CA . ALA A 1 416 ? 43.223 22.645 -71.013 1.00 56.19 416 ALA A CA 1
ATOM 3083 C C . ALA A 1 416 ? 44.079 23.330 -69.931 1.00 56.19 416 ALA A C 1
ATOM 3085 O O . ALA A 1 416 ? 44.049 22.886 -68.785 1.00 56.19 416 ALA A O 1
ATOM 3086 N N . ASP A 1 417 ? 44.809 24.399 -70.263 1.00 56.72 417 ASP A N 1
ATOM 3087 C CA . ASP A 1 417 ? 45.595 25.198 -69.309 1.00 56.72 417 ASP A CA 1
ATOM 3088 C C . ASP A 1 417 ? 44.686 26.026 -68.382 1.00 56.72 417 ASP A C 1
ATOM 3090 O O . ASP A 1 417 ? 44.893 26.057 -67.166 1.00 56.72 417 ASP A O 1
ATOM 3094 N N . ASP A 1 418 ? 43.601 26.592 -68.923 1.00 68.25 418 ASP A N 1
ATOM 3095 C CA . ASP A 1 418 ? 42.545 27.258 -68.151 1.00 68.25 418 ASP A CA 1
ATOM 3096 C C . ASP A 1 418 ? 41.823 26.263 -67.216 1.00 68.25 418 ASP A C 1
ATOM 3098 O O . ASP A 1 418 ? 41.642 26.540 -66.028 1.00 68.25 418 ASP A O 1
ATOM 3102 N N . GLN A 1 419 ? 41.469 25.066 -67.709 1.00 63.97 419 GLN A N 1
ATOM 3103 C CA . GLN A 1 419 ? 40.870 24.003 -66.885 1.00 63.97 419 GLN A CA 1
ATOM 3104 C C . GLN A 1 419 ? 41.828 23.479 -65.807 1.00 63.97 419 GLN A C 1
ATOM 3106 O O . GLN A 1 419 ? 41.398 23.229 -64.680 1.00 63.97 419 GLN A O 1
ATOM 3111 N N . ALA A 1 420 ? 43.118 23.327 -66.117 1.00 61.25 420 ALA A N 1
ATOM 3112 C CA . ALA A 1 420 ? 44.131 22.939 -65.140 1.00 61.25 420 ALA A CA 1
ATOM 3113 C C . ALA A 1 420 ? 44.323 24.024 -64.069 1.00 61.25 420 ALA A C 1
ATOM 3115 O O . ALA A 1 420 ? 44.444 23.702 -62.886 1.00 61.25 420 ALA A O 1
ATOM 3116 N N . SER A 1 421 ? 44.292 25.299 -64.464 1.00 67.06 421 SER A N 1
ATOM 3117 C CA . SER A 1 421 ? 44.419 26.447 -63.562 1.00 67.06 421 SER A CA 1
ATOM 3118 C C . SER A 1 421 ? 43.226 26.584 -62.612 1.00 67.06 421 SER A C 1
ATOM 3120 O O . SER A 1 421 ? 43.431 26.757 -61.408 1.00 67.06 421 SER A O 1
ATOM 3122 N N . ASP A 1 422 ? 41.987 26.439 -63.102 1.00 73.94 422 ASP A N 1
ATOM 3123 C CA . ASP A 1 422 ? 40.801 26.428 -62.232 1.00 73.94 422 ASP A CA 1
ATOM 3124 C C . ASP A 1 422 ? 40.793 25.187 -61.323 1.00 73.94 422 ASP A C 1
ATOM 3126 O O . ASP A 1 422 ? 40.598 25.313 -60.116 1.00 73.94 422 ASP A O 1
ATOM 3130 N N . ALA A 1 423 ? 41.138 23.998 -61.832 1.00 65.06 423 ALA A N 1
ATOM 3131 C CA . ALA A 1 423 ? 41.271 22.798 -60.999 1.00 65.06 423 ALA A CA 1
ATOM 3132 C C . ALA A 1 423 ? 42.312 22.968 -59.871 1.00 65.06 423 ALA A C 1
ATOM 3134 O O . ALA A 1 423 ? 42.068 22.548 -58.736 1.00 65.06 423 ALA A O 1
ATOM 3135 N N . LEU A 1 424 ? 43.445 23.628 -60.145 1.00 72.31 424 LEU A N 1
ATOM 3136 C CA . LEU A 1 424 ? 44.468 23.944 -59.143 1.00 72.31 424 LEU A CA 1
ATOM 3137 C C . LEU A 1 424 ? 43.960 24.960 -58.102 1.00 72.31 424 LEU A C 1
ATOM 3139 O O . LEU A 1 424 ? 44.247 24.833 -56.906 1.00 72.31 424 LEU A O 1
ATOM 3143 N N . TYR A 1 425 ? 43.166 25.943 -58.534 1.00 76.56 425 TYR A N 1
ATOM 3144 C CA . TYR A 1 425 ? 42.524 26.920 -57.654 1.00 76.56 425 TYR A CA 1
ATOM 3145 C C . TYR A 1 425 ? 41.476 26.263 -56.738 1.00 76.56 425 TYR A C 1
ATOM 3147 O O . TYR A 1 425 ? 41.528 26.446 -55.518 1.00 76.56 425 TYR A O 1
ATOM 3155 N N . GLN A 1 426 ? 40.596 25.413 -57.281 1.00 74.19 426 GLN A N 1
ATOM 3156 C CA . GLN A 1 426 ? 39.614 24.659 -56.491 1.00 74.19 426 GLN A CA 1
ATOM 3157 C C . GLN A 1 426 ? 40.288 23.683 -55.511 1.00 74.19 426 GLN A C 1
ATOM 3159 O O . GLN A 1 426 ? 39.871 23.590 -54.356 1.00 74.19 426 GLN A O 1
ATOM 3164 N N . ALA A 1 427 ? 41.371 23.007 -55.915 1.00 67.81 427 ALA A N 1
ATOM 3165 C CA . ALA A 1 427 ? 42.158 22.156 -55.018 1.00 67.81 427 ALA A CA 1
ATOM 3166 C C . ALA A 1 427 ? 42.795 22.956 -53.864 1.00 67.81 427 ALA A C 1
ATOM 3168 O O . ALA A 1 427 ? 42.824 22.496 -52.721 1.00 67.81 427 ALA A O 1
ATOM 3169 N N . THR A 1 428 ? 43.248 24.184 -54.135 1.00 79.38 428 THR A N 1
ATOM 3170 C CA . THR A 1 428 ? 43.793 25.091 -53.111 1.00 79.38 428 THR A CA 1
ATOM 3171 C C . THR A 1 428 ? 42.716 25.515 -52.104 1.00 79.38 428 THR A C 1
ATOM 3173 O O . THR A 1 428 ? 42.960 25.489 -50.896 1.00 79.38 428 THR A O 1
ATOM 3176 N N . LEU A 1 429 ? 41.504 25.836 -52.573 1.00 80.44 429 LEU A N 1
ATOM 3177 C CA . LEU A 1 429 ? 40.358 26.143 -51.706 1.00 80.44 429 LEU A CA 1
ATOM 3178 C C . LEU A 1 429 ? 39.915 24.930 -50.871 1.00 80.44 429 LEU A C 1
ATOM 3180 O O . LEU A 1 429 ? 39.627 25.080 -49.683 1.00 80.44 429 LEU A O 1
ATOM 3184 N N . ALA A 1 430 ? 39.905 23.730 -51.459 1.00 70.50 430 ALA A N 1
ATOM 3185 C CA . ALA A 1 430 ? 39.574 22.492 -50.755 1.00 70.50 430 ALA A CA 1
ATOM 3186 C C . ALA A 1 430 ? 40.574 22.183 -49.625 1.00 70.50 430 ALA A C 1
ATOM 3188 O O . ALA A 1 430 ? 40.156 21.841 -48.518 1.00 70.50 430 ALA A O 1
ATOM 3189 N N . ASN A 1 431 ? 41.875 22.381 -49.861 1.00 75.06 431 ASN A N 1
ATOM 3190 C CA . ASN A 1 431 ? 42.905 22.223 -48.831 1.00 75.06 431 ASN A CA 1
ATOM 3191 C C . ASN A 1 431 ? 42.742 23.250 -47.696 1.00 75.06 431 ASN A C 1
ATOM 3193 O O . ASN A 1 431 ? 42.736 22.871 -46.527 1.00 75.06 431 ASN A O 1
ATOM 3197 N N . ALA A 1 432 ? 42.496 24.527 -48.012 1.00 78.75 432 ALA A N 1
ATOM 3198 C CA . ALA A 1 432 ? 42.243 25.553 -46.994 1.00 78.75 432 ALA A CA 1
ATOM 3199 C C . ALA A 1 432 ? 40.978 25.265 -46.152 1.00 78.75 432 ALA A C 1
ATOM 3201 O O . ALA A 1 432 ? 40.942 25.531 -44.945 1.00 78.75 432 ALA A O 1
ATOM 3202 N N . ALA A 1 433 ? 39.941 24.682 -46.763 1.00 73.25 433 ALA A N 1
ATOM 3203 C CA . ALA A 1 433 ? 38.752 24.216 -46.053 1.00 73.25 433 ALA A CA 1
ATOM 3204 C C . ALA A 1 433 ? 39.053 23.007 -45.147 1.00 73.25 433 ALA A C 1
ATOM 3206 O O . ALA A 1 433 ? 38.561 22.962 -44.016 1.00 73.25 433 ALA A O 1
ATOM 3207 N N . ALA A 1 434 ? 39.893 22.068 -45.595 1.00 67.25 434 ALA A N 1
ATOM 3208 C CA . ALA A 1 434 ? 40.344 20.929 -44.795 1.00 67.25 434 ALA A CA 1
ATOM 3209 C C . ALA A 1 434 ? 41.177 21.372 -43.576 1.00 67.25 434 ALA A C 1
ATOM 3211 O O . ALA A 1 434 ? 40.889 20.938 -42.461 1.00 67.25 434 ALA A O 1
ATOM 3212 N N . ASP A 1 435 ? 42.117 22.307 -43.742 1.00 78.44 435 ASP A N 1
ATOM 3213 C CA . ASP A 1 435 ? 42.901 22.889 -42.639 1.00 78.44 435 ASP A CA 1
ATOM 3214 C C . ASP A 1 435 ? 42.010 23.631 -41.624 1.00 78.44 435 ASP A C 1
ATOM 3216 O O . ASP A 1 435 ? 42.191 23.540 -40.403 1.00 78.44 435 ASP A O 1
ATOM 3220 N N . THR A 1 436 ? 40.983 24.334 -42.112 1.00 82.75 436 THR A N 1
ATOM 3221 C CA . THR A 1 436 ? 39.989 25.003 -41.258 1.00 82.75 436 THR A CA 1
ATOM 3222 C C . THR A 1 436 ? 39.139 23.986 -40.485 1.00 82.75 436 THR A C 1
ATOM 3224 O O . THR A 1 436 ? 38.891 24.160 -39.288 1.00 82.75 436 THR A O 1
ATOM 3227 N N . ALA A 1 437 ? 38.730 22.888 -41.126 1.00 68.94 437 ALA A N 1
ATOM 3228 C CA . ALA A 1 437 ? 38.000 21.805 -40.472 1.00 68.94 437 ALA A CA 1
ATOM 3229 C C . ALA A 1 437 ? 38.867 21.082 -39.426 1.00 68.94 437 ALA A C 1
ATOM 3231 O O . ALA A 1 437 ? 38.401 20.850 -38.310 1.00 68.94 437 ALA A O 1
ATOM 3232 N N . GLN A 1 438 ? 40.137 20.803 -39.738 1.00 75.19 438 GLN A N 1
ATOM 3233 C CA . GLN A 1 438 ? 41.077 20.153 -38.825 1.00 75.19 438 GLN A CA 1
ATOM 3234 C C . GLN A 1 438 ? 41.418 21.043 -37.625 1.00 75.19 438 GLN A C 1
ATOM 3236 O O . GLN A 1 438 ? 41.402 20.569 -36.490 1.00 75.19 438 GLN A O 1
ATOM 3241 N N . SER A 1 439 ? 41.663 22.342 -37.826 1.00 74.31 439 SER A N 1
ATOM 3242 C CA . SER A 1 439 ? 41.879 23.269 -36.704 1.00 74.31 439 SER A CA 1
ATOM 3243 C C . SER A 1 439 ? 40.626 23.413 -35.833 1.00 74.31 439 SER A C 1
ATOM 3245 O O . SER A 1 439 ? 40.743 23.446 -34.609 1.00 74.31 439 SER A O 1
ATOM 3247 N N . THR A 1 440 ? 39.427 23.387 -36.426 1.00 76.06 440 THR A N 1
ATOM 3248 C CA . THR A 1 440 ? 38.153 23.371 -35.686 1.00 76.06 440 THR A CA 1
ATOM 3249 C C . THR A 1 440 ? 37.952 22.066 -34.908 1.00 76.06 440 THR A C 1
ATOM 3251 O O . THR A 1 440 ? 37.463 22.101 -33.778 1.00 76.06 440 THR A O 1
ATOM 3254 N N . ALA A 1 441 ? 38.342 20.917 -35.468 1.00 67.75 441 ALA A N 1
ATOM 3255 C CA . ALA A 1 441 ? 38.313 19.627 -34.780 1.00 67.75 441 ALA A CA 1
ATOM 3256 C C . ALA A 1 441 ? 39.291 19.607 -33.595 1.00 67.75 441 ALA A C 1
ATOM 3258 O O . ALA A 1 441 ? 38.872 19.335 -32.473 1.00 67.75 441 ALA A O 1
ATOM 3259 N N . ASN A 1 442 ? 40.545 20.019 -33.805 1.00 75.44 442 ASN A N 1
ATOM 3260 C CA . ASN A 1 442 ? 41.562 20.128 -32.754 1.00 75.44 442 ASN A CA 1
ATOM 3261 C C . ASN A 1 442 ? 41.151 21.138 -31.662 1.00 75.44 442 ASN A C 1
ATOM 3263 O O . ASN A 1 442 ? 41.393 20.918 -30.476 1.00 75.44 442 ASN A O 1
ATOM 3267 N N . ALA A 1 443 ? 40.503 22.247 -32.035 1.00 68.19 443 ALA A N 1
ATOM 3268 C CA . ALA A 1 443 ? 39.966 23.218 -31.085 1.00 68.19 443 ALA A CA 1
ATOM 3269 C C . ALA A 1 443 ? 38.803 22.637 -30.269 1.00 68.19 443 ALA A C 1
ATOM 3271 O O . ALA A 1 443 ? 38.746 22.864 -29.062 1.00 68.19 443 ALA A O 1
ATOM 3272 N N . LYS A 1 444 ? 37.909 21.850 -30.886 1.00 66.81 444 LYS A N 1
ATOM 3273 C CA . LYS A 1 444 ? 36.855 21.102 -30.179 1.00 66.81 444 LYS A CA 1
ATOM 3274 C C . LYS A 1 444 ? 37.425 20.015 -29.272 1.00 66.81 444 LYS A C 1
ATOM 3276 O O . LYS A 1 444 ? 36.934 19.862 -28.165 1.00 66.81 444 LYS A O 1
ATOM 3281 N N . GLU A 1 445 ? 38.481 19.317 -29.674 1.00 63.81 445 GLU A N 1
ATOM 3282 C CA . GLU A 1 445 ? 39.152 18.320 -28.831 1.00 63.81 445 GLU A CA 1
ATOM 3283 C C . GLU A 1 445 ? 39.843 18.962 -27.613 1.00 63.81 445 GLU A C 1
ATOM 3285 O O . GLU A 1 445 ? 39.776 18.422 -26.511 1.00 63.81 445 GLU A O 1
ATOM 3290 N N . ASN A 1 446 ? 40.423 20.156 -27.779 1.00 58.75 446 ASN A N 1
ATOM 3291 C CA . ASN A 1 446 ? 40.995 20.945 -26.681 1.00 58.75 446 ASN A CA 1
ATOM 3292 C C . ASN A 1 446 ? 39.946 21.692 -25.829 1.00 58.75 446 ASN A C 1
ATOM 3294 O O . ASN A 1 446 ? 40.260 22.106 -24.714 1.00 58.75 446 ASN A O 1
ATOM 3298 N N . THR A 1 447 ? 38.717 21.882 -26.328 1.00 56.44 447 THR A N 1
ATOM 3299 C CA . THR A 1 447 ? 37.590 22.483 -25.580 1.00 56.44 447 THR A CA 1
ATOM 3300 C C . THR A 1 447 ? 36.543 21.469 -25.109 1.00 56.44 447 THR A C 1
ATOM 3302 O O . THR A 1 447 ? 35.634 21.841 -24.368 1.00 56.44 447 THR A O 1
ATOM 3305 N N . LEU A 1 448 ? 36.718 20.174 -25.396 1.00 54.41 448 LEU A N 1
ATOM 3306 C CA . LEU A 1 448 ? 36.293 19.122 -24.476 1.00 54.41 448 LEU A CA 1
ATOM 3307 C C . LEU A 1 448 ? 37.181 19.233 -23.230 1.00 54.41 448 LEU A C 1
ATOM 3309 O O . LEU A 1 448 ? 38.286 18.691 -23.170 1.00 54.41 448 LEU A O 1
ATOM 3313 N N . LEU A 1 449 ? 36.690 20.013 -22.262 1.00 51.41 449 LEU A N 1
ATOM 3314 C CA . LEU A 1 449 ? 37.354 20.314 -20.995 1.00 51.41 449 LEU A CA 1
ATOM 3315 C C . LEU A 1 449 ? 37.897 19.052 -20.305 1.00 51.41 449 LEU A C 1
ATOM 3317 O O . LEU A 1 449 ? 37.349 17.953 -20.427 1.00 51.41 449 LEU A O 1
ATOM 3321 N N . ALA A 1 450 ? 38.919 19.262 -19.471 1.00 52.62 450 ALA A N 1
ATOM 3322 C CA . ALA A 1 450 ? 39.470 18.252 -18.568 1.00 52.62 450 ALA A CA 1
ATOM 3323 C C . ALA A 1 450 ? 38.392 17.504 -17.745 1.00 52.62 450 ALA A C 1
ATOM 3325 O O . ALA A 1 450 ? 38.577 16.324 -17.462 1.00 52.62 450 ALA A O 1
ATOM 3326 N N . ASP A 1 451 ? 37.244 18.137 -17.471 1.00 50.16 451 ASP A N 1
ATOM 3327 C CA . ASP A 1 451 ? 36.056 17.560 -16.816 1.00 50.16 451 ASP A CA 1
ATOM 3328 C C . ASP A 1 451 ? 35.451 16.318 -17.509 1.00 50.16 451 ASP A C 1
ATOM 3330 O O . ASP A 1 451 ? 34.729 15.551 -16.868 1.00 50.16 451 ASP A O 1
ATOM 3334 N N . GLN A 1 452 ? 35.693 16.099 -18.809 1.00 52.59 452 GLN A N 1
ATOM 3335 C CA . GLN A 1 452 ? 35.148 14.939 -19.537 1.00 52.59 452 GLN A CA 1
ATOM 3336 C C . GLN A 1 452 ? 36.156 13.808 -19.771 1.00 52.59 452 GLN A C 1
ATOM 3338 O O . GLN A 1 452 ? 35.742 12.684 -20.062 1.00 52.59 452 GLN A O 1
ATOM 3343 N N . LYS A 1 453 ? 37.460 14.039 -19.567 1.00 55.12 453 LYS A N 1
ATOM 3344 C CA . LYS A 1 453 ?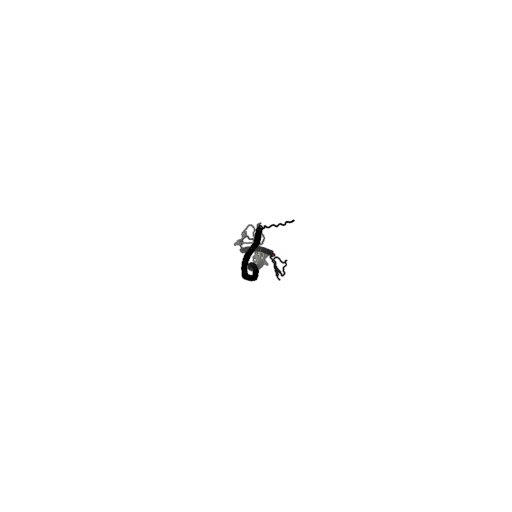 38.484 12.978 -19.598 1.00 55.12 453 LYS A CA 1
ATOM 3345 C C . LYS A 1 453 ? 38.529 12.232 -18.259 1.00 55.12 453 LYS A C 1
ATOM 3347 O O . LYS A 1 453 ? 39.563 12.209 -17.599 1.00 55.12 453 LYS A O 1
ATOM 3352 N N . ARG A 1 454 ? 37.407 11.608 -17.873 1.00 62.59 454 ARG A N 1
ATOM 3353 C CA . ARG A 1 454 ? 37.323 10.731 -16.693 1.00 62.59 454 ARG A CA 1
ATOM 3354 C C . ARG A 1 454 ? 38.332 9.597 -16.836 1.00 62.59 454 ARG A C 1
ATOM 3356 O O . ARG A 1 454 ? 38.233 8.800 -17.771 1.00 62.59 454 ARG A O 1
ATOM 3363 N N . ARG A 1 455 ? 39.297 9.512 -15.927 1.00 67.38 455 ARG A N 1
ATOM 3364 C CA . ARG A 1 455 ? 40.314 8.459 -15.936 1.00 67.38 455 ARG A CA 1
ATOM 3365 C C . ARG A 1 455 ? 39.839 7.303 -15.070 1.00 67.38 455 ARG A C 1
ATOM 3367 O O . ARG A 1 455 ? 39.426 7.497 -13.926 1.00 67.38 455 ARG A O 1
ATOM 3374 N N . ILE A 1 456 ? 39.910 6.099 -15.630 1.00 68.75 456 ILE A N 1
ATOM 3375 C CA . ILE A 1 456 ? 39.713 4.860 -14.882 1.00 68.75 456 ILE A CA 1
ATOM 3376 C C . ILE A 1 456 ? 41.084 4.421 -14.377 1.00 68.75 456 ILE A C 1
ATOM 3378 O O . ILE A 1 456 ? 41.961 4.083 -15.172 1.00 68.75 456 ILE A O 1
ATOM 3382 N N . HIS A 1 457 ? 41.266 4.447 -13.062 1.00 68.25 457 HIS A N 1
ATOM 3383 C CA . HIS A 1 457 ? 42.481 3.997 -12.395 1.00 68.25 457 HIS A CA 1
ATOM 3384 C C . HIS A 1 457 ? 42.236 2.612 -11.792 1.00 68.25 457 HIS A C 1
ATOM 3386 O O . HIS A 1 457 ? 41.206 2.376 -11.161 1.00 68.25 457 HIS A O 1
ATOM 3392 N N . VAL A 1 458 ? 43.174 1.690 -12.001 1.00 75.06 458 VAL A N 1
ATOM 3393 C CA . VAL A 1 458 ? 43.057 0.284 -11.592 1.00 75.06 458 VAL A CA 1
ATOM 3394 C C . VAL A 1 458 ? 44.244 -0.042 -10.687 1.00 75.06 458 VAL A C 1
ATOM 3396 O O . VAL A 1 458 ? 45.390 0.088 -11.114 1.00 75.06 458 VAL A O 1
ATOM 33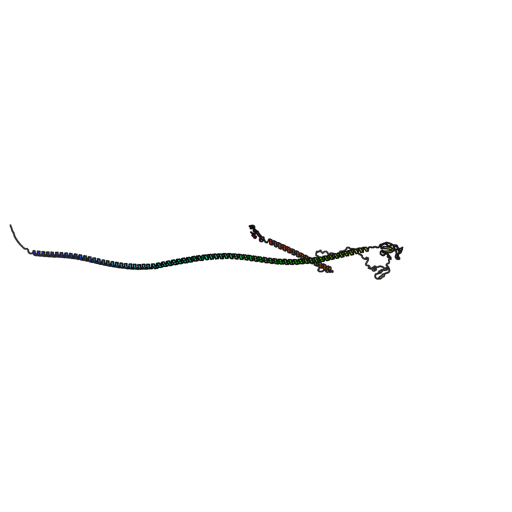99 N N . SER A 1 459 ? 43.980 -0.393 -9.427 1.00 77.56 459 SER A N 1
ATOM 3400 C CA . SER A 1 459 ? 44.985 -0.443 -8.349 1.00 77.56 459 SER A CA 1
ATOM 3401 C C . SER A 1 459 ? 44.701 -1.575 -7.357 1.00 77.56 459 SER A C 1
ATOM 3403 O O . SER A 1 459 ? 43.550 -1.944 -7.163 1.00 77.56 459 SER A O 1
ATOM 3405 N N . THR A 1 460 ? 45.736 -2.088 -6.689 1.00 76.56 460 THR A N 1
ATOM 3406 C CA . THR A 1 460 ? 45.617 -3.013 -5.541 1.00 76.56 460 THR A CA 1
ATOM 3407 C C . THR A 1 460 ? 45.761 -2.298 -4.188 1.00 76.56 460 THR A C 1
ATOM 3409 O O . THR A 1 460 ? 45.863 -2.940 -3.147 1.00 76.56 460 THR A O 1
ATOM 3412 N N . ALA A 1 461 ? 45.834 -0.964 -4.191 1.00 72.75 461 ALA A N 1
ATOM 3413 C CA . ALA A 1 461 ? 45.943 -0.118 -3.004 1.00 72.75 461 ALA A CA 1
ATOM 3414 C C . ALA A 1 461 ? 44.938 1.042 -3.072 1.00 72.75 461 ALA A C 1
ATOM 3416 O O . ALA A 1 461 ? 44.702 1.594 -4.153 1.00 72.75 461 ALA A O 1
ATOM 3417 N N . GLU A 1 462 ? 44.368 1.415 -1.922 1.00 76.44 462 GLU A N 1
ATOM 3418 C CA . GLU A 1 462 ? 43.390 2.503 -1.825 1.00 76.44 462 GLU A CA 1
ATOM 3419 C C . GLU A 1 462 ? 44.014 3.881 -2.131 1.00 76.44 462 GLU A C 1
ATOM 3421 O O . GLU A 1 462 ? 45.078 4.204 -1.592 1.00 76.44 462 GLU A O 1
ATOM 3426 N N . PRO A 1 463 ? 43.365 4.714 -2.970 1.00 77.00 463 PRO A N 1
ATOM 3427 C CA . PRO A 1 463 ? 43.816 6.070 -3.264 1.00 77.00 463 PRO A CA 1
ATOM 3428 C C . PRO A 1 463 ? 43.648 6.989 -2.049 1.00 77.00 463 PRO A C 1
ATOM 3430 O O . PRO A 1 463 ? 42.600 7.021 -1.397 1.00 77.00 463 PRO A O 1
ATOM 3433 N N . THR A 1 464 ? 44.673 7.790 -1.767 1.00 77.69 464 THR A N 1
ATOM 3434 C CA . THR A 1 464 ? 44.666 8.758 -0.667 1.00 77.69 464 THR A CA 1
ATOM 3435 C C . THR A 1 464 ? 43.851 10.003 -1.029 1.00 77.69 464 THR A C 1
ATOM 3437 O O . THR A 1 464 ? 43.523 10.245 -2.188 1.00 77.69 464 THR A O 1
ATOM 3440 N N . ALA A 1 465 ? 43.540 10.854 -0.047 1.00 70.25 465 ALA A N 1
ATOM 3441 C CA . ALA A 1 465 ? 42.712 12.049 -0.259 1.00 70.25 465 ALA A CA 1
ATOM 3442 C C . ALA A 1 465 ? 43.275 13.065 -1.285 1.00 70.25 465 ALA A C 1
ATOM 3444 O O . ALA A 1 465 ? 42.533 13.937 -1.728 1.00 70.25 465 ALA A O 1
ATOM 3445 N N . GLY A 1 466 ? 44.558 12.968 -1.662 1.00 71.88 466 GLY A N 1
ATOM 3446 C CA . GLY A 1 466 ? 45.163 13.780 -2.727 1.00 71.88 466 GLY A CA 1
ATOM 3447 C C . GLY A 1 466 ? 45.008 13.207 -4.143 1.00 71.88 466 GLY A C 1
ATOM 3448 O O . GLY A 1 466 ? 45.221 13.935 -5.109 1.00 71.88 466 GLY A O 1
ATOM 3449 N N . ASP A 1 467 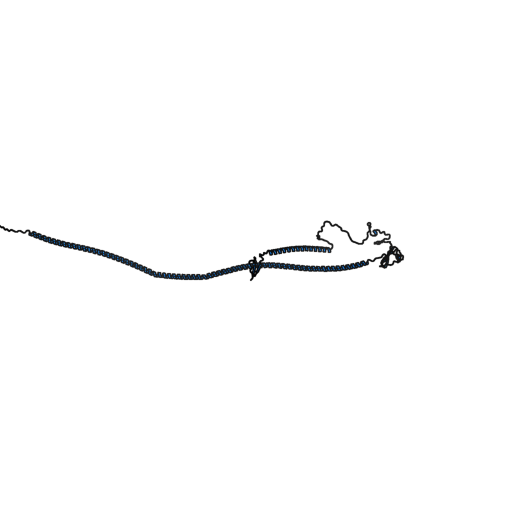? 44.620 11.935 -4.275 1.00 69.06 467 ASP A N 1
ATOM 3450 C CA . ASP A 1 467 ? 44.584 11.199 -5.550 1.00 69.06 467 ASP A CA 1
ATOM 3451 C C . ASP A 1 467 ? 43.223 11.305 -6.275 1.00 69.06 467 ASP A C 1
ATOM 3453 O O . ASP A 1 467 ? 43.059 10.836 -7.404 1.00 69.06 467 ASP A O 1
ATOM 3457 N N . TRP A 1 468 ? 42.234 11.943 -5.641 1.00 66.94 468 TRP A N 1
ATOM 3458 C CA . TRP A 1 468 ? 40.877 12.107 -6.165 1.00 66.94 468 TRP A CA 1
ATOM 3459 C C . TRP A 1 468 ? 40.711 13.426 -6.928 1.00 66.94 468 TRP A C 1
ATOM 3461 O O . TRP A 1 468 ? 40.509 14.486 -6.334 1.00 66.94 468 TRP A O 1
ATOM 3471 N N . ALA A 1 469 ? 40.722 13.356 -8.261 1.00 68.06 469 ALA A N 1
ATOM 3472 C CA . ALA A 1 469 ? 40.194 14.426 -9.106 1.00 68.06 469 ALA A CA 1
ATOM 3473 C C . ALA A 1 469 ? 38.678 14.258 -9.319 1.00 68.06 469 ALA A C 1
ATOM 3475 O O . ALA A 1 469 ? 38.135 13.151 -9.280 1.00 68.06 469 ALA A O 1
ATOM 3476 N N . ASN A 1 470 ? 37.981 15.372 -9.541 1.00 61.00 470 ASN A N 1
ATOM 3477 C CA . ASN A 1 470 ? 36.522 15.403 -9.587 1.00 61.00 470 ASN A CA 1
ATOM 3478 C C . ASN A 1 470 ? 35.993 14.652 -10.829 1.00 61.00 470 ASN A C 1
ATOM 3480 O O . ASN A 1 470 ? 36.120 15.140 -11.949 1.00 61.00 470 ASN A O 1
ATOM 3484 N N . GLY A 1 471 ? 35.409 13.465 -10.632 1.00 61.59 471 GLY A N 1
ATOM 3485 C CA . GLY A 1 471 ? 34.859 12.624 -11.707 1.00 61.59 471 GLY A CA 1
ATOM 3486 C C . GLY A 1 471 ? 35.738 11.458 -12.185 1.00 61.59 471 GLY A C 1
ATOM 3487 O O . GLY A 1 471 ? 35.311 10.743 -13.094 1.00 61.59 471 GLY A O 1
ATOM 3488 N N . ASP A 1 472 ? 36.913 11.229 -11.588 1.00 71.81 472 ASP A N 1
ATOM 3489 C CA . ASP A 1 472 ? 37.709 10.015 -11.838 1.00 71.81 472 ASP A CA 1
ATOM 3490 C C . ASP A 1 472 ? 37.084 8.773 -11.170 1.00 71.81 472 ASP A C 1
ATOM 3492 O O . ASP A 1 472 ? 36.429 8.865 -10.129 1.00 71.81 472 ASP A O 1
ATOM 3496 N N . LEU A 1 473 ? 37.298 7.595 -11.768 1.00 70.38 473 LEU A N 1
ATOM 3497 C CA . LEU A 1 473 ? 36.787 6.311 -11.276 1.00 70.38 473 LEU A CA 1
ATOM 3498 C C . LEU A 1 473 ? 37.958 5.414 -10.860 1.00 70.38 473 LEU A C 1
ATOM 3500 O O . LEU A 1 473 ? 38.844 5.138 -11.667 1.00 70.38 473 LEU A O 1
ATOM 3504 N N . TRP A 1 474 ? 37.941 4.920 -9.624 1.00 75.81 474 TRP A N 1
ATOM 3505 C CA . TRP A 1 474 ? 38.939 3.976 -9.117 1.00 75.81 474 TRP A CA 1
ATOM 3506 C C . TRP A 1 474 ? 38.325 2.583 -8.973 1.00 75.81 474 TRP A C 1
ATOM 3508 O O . TRP A 1 474 ? 37.299 2.417 -8.317 1.00 75.81 474 TRP A O 1
ATOM 3518 N N . VAL A 1 475 ? 38.957 1.586 -9.592 1.00 76.81 475 VAL A N 1
ATOM 3519 C CA . VAL A 1 475 ? 38.598 0.168 -9.476 1.00 76.81 475 VAL A CA 1
ATOM 3520 C C . VAL A 1 475 ? 39.707 -0.532 -8.706 1.00 76.81 475 VAL A C 1
ATOM 3522 O O . VAL A 1 475 ? 40.831 -0.664 -9.198 1.00 76.81 475 VAL A O 1
ATOM 3525 N N . ILE A 1 476 ? 39.386 -0.960 -7.488 1.00 77.81 476 ILE A N 1
ATOM 3526 C CA . ILE A 1 476 ? 40.303 -1.707 -6.629 1.00 77.81 476 ILE A CA 1
ATOM 3527 C C . ILE A 1 476 ? 39.975 -3.191 -6.741 1.00 77.81 476 ILE A C 1
ATOM 3529 O O . ILE A 1 476 ? 38.804 -3.570 -6.734 1.00 77.81 476 ILE A O 1
ATOM 3533 N N . TYR A 1 477 ? 41.011 -4.012 -6.876 1.00 70.88 477 TYR A N 1
ATOM 3534 C CA . TYR A 1 477 ? 40.913 -5.466 -6.917 1.00 70.88 477 TYR A CA 1
ATOM 3535 C C . TYR A 1 477 ? 41.888 -6.072 -5.903 1.00 70.88 477 TYR A C 1
ATOM 3537 O O . TYR A 1 477 ? 43.008 -5.576 -5.748 1.00 70.88 477 TYR A O 1
ATOM 3545 N N . GLU A 1 478 ? 41.422 -7.108 -5.203 1.00 56.62 478 GLU A N 1
ATOM 3546 C CA . GLU A 1 478 ? 42.182 -7.903 -4.223 1.00 56.62 478 GLU A CA 1
ATOM 3547 C C . GLU A 1 478 ? 42.848 -9.125 -4.879 1.00 56.62 478 GLU A C 1
ATOM 3549 O O . GLU A 1 478 ? 42.229 -9.713 -5.799 1.00 56.62 478 GLU A O 1
#

Sequence (478 aa):
MAIKVTVGAVNAPVNVALEGLAHKEAILADVQARQADVTTKHADVVVKHGEVEVDRAEVAANRLDVENRQTDVIARQTDVTSKQADVTTKHADVVVKHGEVEADRAEVAPNRLDVENRQADVIARQTDVTSKQAVVTTKQTDITTPQTDITTKHDNVVAKHGDVVVKHSEVLTAKSDTDTALASAQAVLASTESARDLSLTYRDQAGVAMTNAQGQESNAADYSNIAGVLRDEAEGFRDQTTVLKDEAKGYRDEAATYVASLNGTVSELGLVDLSGNTYPTTPAQSAIWRVSVGGVVSGVDYKPGDSLFYSKQQDIFYKIDNTNAITAIDDNAGATHTGNVQITASFVGALPVDGKAVSAGNADTVNKKQVLSNVPANEEFTNTWRPVSNSVTGNDPATAASQVAVATAYSKASDADDQASDALYQATLANAAADTAQSTANAKENTLLADQKRRIHVSTAEPTAGDWANGDLWVIYE

pLDDT: mean 76.6, std 20.16, range [28.41, 98.06]

Secondary structure (DSSP, 8-state):
------------THHHHHHHHHHHHHHHHHHHHHHHHHHHHHHHHHHHHHHHHHHHHHHHHHHHHHHHHHHHHHHHHHHHHHHHHHHHHHHHHHHHHHHHHHHHHHHHHHHHHHHHHHHHHHHHHHHHHHHHHHHHHHHHHHHHHHHHHHHHHHHHHHHHHHHHHHHHHHHHHHHHHHHHHHHHHHHHHHHHHHHHHHHHHHHHHHHHHHHHHHHHHHHHHHHHHHHHHHHHHHHHHHHHHHHHHHHHHHHHHHHHHHHTTS----EEEEEEE-TTSSPPPPPSS-EEEEEEE-EEETTEEE-TT-EEEEETTTTEEEEE-------EEE-TTS-EEES-----GGGGT----TT-------------------PPTT----S------S----S-HHHHHHHHHHHHHHHHHHHHHHHHHHHHHHHHHHHHHHHHHHHHHHHHHHHS-GGG---EEEESSPPPTTS--TT-EEEE--

Radius of gyration: 121.86 Å; chains: 1; bounding box: 220×77×379 Å